Protein AF-A0A8J9RHK3-F1 (afdb_monomer_lite)

Foldseek 3Di:
DPDPQQPQDDPCQQQAVDLNQAQEDEPPDDQDFQDDSHPFKTFHAWPDDDLQFTKTFIGTPVRHGPQKIKGWGDDDPSNVVNVQFFDLQLVLLVLLLLQQQQQDPVSDRFAAWHWGHWYWYKDFDDPPVPVPDPDDDPPDDPDPGDIDIDTTTTMTGRADFAQQLCCLQDPVVLADDLVLVLVQLLRNLLSQQSVVVLQKFLLQQASRQKTWGDDPPPPPPPPPPPPPPDDDDDDDDDDDDDDDDDDDDDDDDDDDDDDDDDDDDDDDDDDDDDDPVVVVVVVVVVVVVVVVVVCVSVVVPPPPDDDDDDDDDDDDDDPPPVPPPPPSIGMHGHDSSLMDNDDPVPDDPDDDDNDQDDSSSSDDPVCSVVPRDDNNPSSVVSCVLCVQAGSVLNHLLNVLLSQQPAEHEPVCVVLVVLSQVLSCQFQVDRGDYHYDNDSNCRQPPPDDPVPPDDDDPVSVVVSVVSVVSSSVDTNRRNDRSVNSCPGPSNPDDDD

pLDDT: mean 74.2, std 23.46, range [22.81, 98.12]

Structure (mmCIF, N/CA/C/O backbone):
data_AF-A0A8J9RHK3-F1
#
_entry.id   AF-A0A8J9RHK3-F1
#
loop_
_atom_site.group_PDB
_atom_site.id
_atom_site.type_symbol
_atom_site.label_atom_id
_atom_site.label_alt_id
_atom_site.label_comp_id
_atom_site.label_asym_id
_atom_site.label_entity_id
_atom_site.label_seq_id
_atom_site.pdbx_PDB_ins_code
_atom_site.Cartn_x
_atom_site.Cartn_y
_atom_site.Cartn_z
_atom_site.occupancy
_atom_site.B_iso_or_equiv
_atom_site.auth_seq_id
_atom_site.auth_comp_id
_atom_site.auth_asym_id
_atom_site.auth_atom_id
_atom_site.pdbx_PDB_model_num
ATOM 1 N N . MET A 1 1 ? -9.266 17.043 36.053 1.00 45.09 1 MET A N 1
ATOM 2 C CA . MET A 1 1 ? -10.176 15.938 35.676 1.00 45.09 1 MET A CA 1
ATOM 3 C C . MET A 1 1 ? -9.758 14.707 36.461 1.00 45.09 1 MET A C 1
ATOM 5 O O . MET A 1 1 ? -8.597 14.337 36.361 1.00 45.09 1 MET A O 1
ATOM 9 N N . ALA A 1 2 ? -10.640 14.119 37.273 1.00 42.56 2 ALA A N 1
ATOM 10 C CA . ALA A 1 2 ? -10.339 12.867 37.970 1.00 42.56 2 ALA A CA 1
ATOM 11 C C . ALA A 1 2 ? -10.046 11.773 36.929 1.00 42.56 2 ALA A C 1
ATOM 13 O O . ALA A 1 2 ? -10.871 11.528 36.046 1.00 42.56 2 ALA A O 1
ATOM 14 N N . GLY A 1 3 ? -8.846 11.191 36.986 1.00 49.06 3 GLY A N 1
ATOM 15 C CA . GLY A 1 3 ? -8.340 10.257 35.984 1.00 49.06 3 GLY A CA 1
ATOM 16 C C . GLY A 1 3 ? -9.207 9.008 35.905 1.00 49.06 3 GLY A C 1
ATOM 17 O O . GLY A 1 3 ? -9.090 8.106 36.734 1.00 49.06 3 GLY A O 1
ATOM 18 N N . ARG A 1 4 ? -10.082 8.933 34.896 1.00 61.09 4 ARG A N 1
ATOM 19 C CA . ARG A 1 4 ? -10.664 7.653 34.490 1.00 61.09 4 ARG A CA 1
ATOM 20 C C . ARG A 1 4 ? -9.491 6.757 34.114 1.00 61.09 4 ARG A C 1
ATOM 22 O O . ARG A 1 4 ? -8.792 7.061 33.151 1.00 61.09 4 ARG A O 1
ATOM 29 N N . LYS A 1 5 ? -9.266 5.690 34.887 1.00 63.22 5 LYS A N 1
ATOM 30 C CA . LYS A 1 5 ? -8.279 4.667 34.539 1.00 63.22 5 LYS A CA 1
ATOM 31 C C . LYS A 1 5 ? -8.608 4.180 33.129 1.00 63.22 5 LYS A C 1
ATOM 33 O O . LYS A 1 5 ? -9.704 3.663 32.904 1.00 63.22 5 LYS A O 1
ATOM 38 N N . LEU A 1 6 ? -7.691 4.408 32.189 1.00 63.06 6 LEU A N 1
ATOM 39 C CA . LEU A 1 6 ? -7.743 3.768 30.880 1.00 63.06 6 LEU A CA 1
ATOM 40 C C . LEU A 1 6 ? -7.800 2.253 31.116 1.00 63.06 6 LEU A C 1
ATOM 42 O O . LEU A 1 6 ? -7.198 1.745 32.066 1.00 63.06 6 LEU A O 1
ATOM 46 N N . GLY A 1 7 ? -8.588 1.537 30.313 1.00 58.81 7 GLY A N 1
ATOM 47 C CA . GLY A 1 7 ? -8.638 0.079 30.408 1.00 58.81 7 GLY A CA 1
ATOM 48 C C . GLY A 1 7 ? -7.230 -0.501 30.252 1.00 58.81 7 GLY A C 1
ATOM 49 O O . GLY A 1 7 ? -6.433 0.030 29.481 1.00 58.81 7 GLY A O 1
ATOM 50 N N . LYS A 1 8 ? -6.922 -1.582 30.979 1.00 58.69 8 LYS A N 1
ATOM 51 C CA . LYS A 1 8 ? -5.667 -2.331 30.820 1.00 58.69 8 LYS A CA 1
ATOM 52 C C . LYS A 1 8 ? -5.646 -2.995 29.439 1.00 58.69 8 LYS A C 1
ATOM 54 O O . LYS A 1 8 ? -6.050 -4.146 29.298 1.00 58.69 8 LYS A O 1
ATOM 59 N N . ILE A 1 9 ? -5.258 -2.253 28.407 1.00 60.75 9 ILE A N 1
ATOM 60 C CA . ILE A 1 9 ? -5.096 -2.768 27.046 1.00 60.75 9 ILE A CA 1
ATOM 61 C C . ILE A 1 9 ? -3.613 -3.070 26.851 1.00 60.75 9 ILE A C 1
ATOM 63 O O . ILE A 1 9 ? -2.772 -2.181 26.958 1.00 60.75 9 ILE A O 1
ATOM 67 N N . SER A 1 10 ? -3.295 -4.334 26.578 1.00 58.16 10 SER A N 1
ATOM 68 C CA . SER A 1 10 ? -1.917 -4.778 26.349 1.00 58.16 10 SER A CA 1
ATOM 69 C C . SER A 1 10 ? -1.387 -4.323 24.984 1.00 58.16 10 SER A C 1
ATOM 71 O O . SER A 1 10 ? -2.147 -4.233 24.020 1.00 58.16 10 SER A O 1
ATOM 73 N N . THR A 1 11 ? -0.072 -4.134 24.852 1.00 58.81 11 THR A N 1
ATOM 74 C CA . THR A 1 11 ? 0.598 -3.824 23.571 1.00 58.81 11 THR A CA 1
ATOM 75 C C . THR A 1 11 ? 0.347 -4.889 22.491 1.00 58.81 11 THR A C 1
ATOM 77 O O . THR A 1 11 ? 0.275 -4.565 21.308 1.00 58.81 11 THR A O 1
ATOM 80 N N . ALA A 1 12 ? 0.140 -6.154 22.877 1.00 57.09 12 ALA A N 1
ATOM 81 C CA . ALA A 1 12 ? -0.210 -7.239 21.951 1.00 57.09 12 ALA A CA 1
ATOM 82 C C . ALA A 1 12 ? -1.554 -6.993 21.234 1.00 57.09 12 ALA A C 1
ATOM 84 O O . ALA A 1 12 ? -1.718 -7.337 20.062 1.00 57.09 12 ALA A O 1
ATOM 85 N N . SER A 1 13 ? -2.496 -6.316 21.900 1.00 65.88 13 SER A N 1
ATOM 86 C CA . SER A 1 13 ? -3.770 -5.912 21.298 1.00 65.88 13 SER A CA 1
ATOM 87 C C . SER A 1 13 ? -3.565 -4.871 20.188 1.00 65.88 13 SER A C 1
ATOM 89 O O . SER A 1 13 ? -4.239 -4.937 19.164 1.00 65.88 13 SER A O 1
ATOM 91 N N . PHE A 1 14 ? -2.578 -3.970 20.313 1.00 75.12 14 PHE A N 1
ATOM 92 C CA . PHE A 1 14 ? -2.270 -2.962 19.281 1.00 75.12 14 PHE A CA 1
ATOM 93 C C . PHE A 1 14 ? -1.751 -3.582 17.989 1.00 75.12 14 PHE A C 1
ATOM 95 O O . PHE A 1 14 ? -2.058 -3.093 16.902 1.00 75.12 14 PHE A O 1
ATOM 102 N N . ARG A 1 15 ? -1.000 -4.681 18.102 1.00 72.56 15 ARG A N 1
ATOM 103 C CA . ARG A 1 15 ? -0.473 -5.416 16.950 1.00 72.56 15 ARG A CA 1
ATOM 104 C C . ARG A 1 15 ? -1.559 -6.210 16.209 1.00 72.56 15 ARG A C 1
ATOM 106 O O . ARG A 1 15 ? -1.277 -6.753 15.145 1.00 72.56 15 ARG A O 1
ATOM 113 N N . GLY A 1 16 ? -2.784 -6.312 16.733 1.00 63.38 16 GLY A N 1
ATOM 114 C CA . GLY A 1 16 ? -3.822 -7.162 16.136 1.00 63.38 16 GLY A CA 1
ATOM 115 C C . GLY A 1 16 ? -3.471 -8.655 16.215 1.00 63.38 16 GLY A C 1
ATOM 116 O O . GLY A 1 16 ? -3.808 -9.437 15.328 1.00 63.38 16 GLY A O 1
ATOM 117 N N . GLU A 1 17 ? -2.715 -9.057 17.244 1.00 70.88 17 GLU A N 1
ATOM 118 C CA . GLU A 1 17 ? -2.388 -10.472 17.505 1.00 70.88 17 GLU A CA 1
ATOM 119 C C . GLU A 1 17 ? -3.568 -11.228 18.115 1.00 70.88 17 GLU A C 1
ATOM 121 O O . GLU A 1 17 ? -3.602 -12.454 18.083 1.00 70.88 17 GLU A O 1
ATOM 126 N N . ARG A 1 18 ? -4.551 -10.492 18.634 1.00 66.00 18 ARG A N 1
ATOM 127 C CA . ARG A 1 18 ? -5.785 -11.021 19.202 1.00 66.00 18 ARG A CA 1
ATOM 128 C C . ARG A 1 18 ? -6.995 -10.594 18.375 1.00 66.00 18 ARG A C 1
ATOM 130 O O . ARG A 1 18 ? -6.961 -9.572 17.693 1.00 66.00 18 ARG A O 1
ATOM 137 N N . ALA A 1 19 ? -8.070 -11.371 18.496 1.00 55.75 19 ALA A N 1
ATOM 138 C CA . ALA A 1 19 ? -9.359 -11.102 17.860 1.00 55.75 19 ALA A CA 1
ATOM 139 C C . ALA A 1 19 ? -10.017 -9.791 18.345 1.00 55.75 19 ALA A C 1
ATOM 141 O O . ALA A 1 19 ? -10.894 -9.257 17.674 1.00 55.75 19 ALA A O 1
ATOM 142 N N . ASP A 1 20 ? -9.590 -9.232 19.484 1.00 66.25 20 ASP A N 1
ATOM 143 C CA . ASP A 1 20 ? -10.047 -7.942 20.005 1.00 66.25 20 ASP A CA 1
ATOM 144 C C . ASP A 1 20 ? -9.171 -6.778 19.504 1.00 66.25 20 ASP A C 1
ATOM 146 O O . ASP A 1 20 ? -8.573 -6.027 20.273 1.00 66.25 20 ASP A O 1
ATOM 150 N N . ALA A 1 21 ? -9.118 -6.596 18.184 1.00 81.50 21 ALA A N 1
ATOM 151 C CA . ALA A 1 21 ? -8.326 -5.561 17.515 1.00 81.50 21 ALA A CA 1
ATOM 152 C C . ALA A 1 21 ? -8.921 -4.140 17.654 1.00 81.50 21 ALA A C 1
ATOM 154 O O . ALA A 1 21 ? -8.972 -3.382 16.688 1.00 81.50 21 ALA A O 1
ATOM 155 N N . THR A 1 22 ? -9.401 -3.745 18.837 1.00 88.62 22 THR A N 1
ATOM 156 C CA . THR A 1 22 ? -9.949 -2.398 19.073 1.00 88.62 22 THR A CA 1
ATOM 157 C C . THR A 1 22 ? -9.413 -1.769 20.353 1.00 88.62 22 THR A C 1
ATOM 159 O O . THR A 1 22 ? -9.430 -2.392 21.411 1.00 88.62 22 THR A O 1
ATOM 162 N N . VAL A 1 23 ? -9.022 -0.499 20.274 1.00 91.06 23 VAL A N 1
ATOM 163 C CA . VAL A 1 23 ? -8.627 0.361 21.393 1.00 91.06 23 VAL A CA 1
ATOM 164 C C . VAL A 1 23 ? -9.759 1.347 21.655 1.00 91.06 23 VAL A C 1
ATOM 166 O O . VAL A 1 23 ? -10.082 2.172 20.799 1.00 91.06 23 VAL A O 1
ATOM 169 N N . ARG A 1 24 ? -10.382 1.253 22.832 1.00 90.25 24 ARG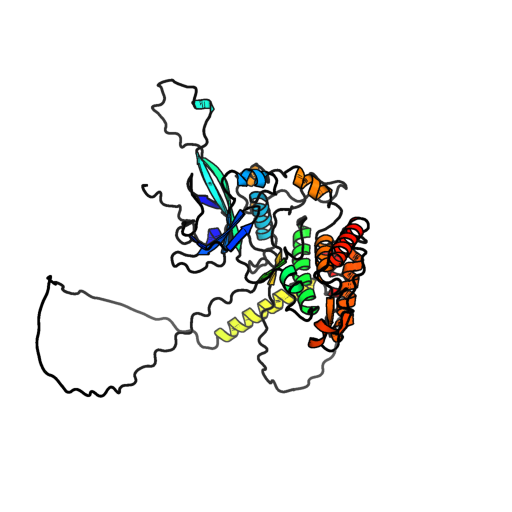 A N 1
ATOM 170 C CA . ARG A 1 24 ? -11.498 2.122 23.227 1.00 90.25 24 ARG A CA 1
ATOM 171 C C . ARG A 1 24 ? -10.982 3.357 23.953 1.00 90.25 24 ARG A C 1
ATOM 173 O O . ARG A 1 24 ? -10.308 3.249 24.974 1.00 90.25 24 ARG A O 1
ATOM 180 N N . LEU A 1 25 ? -11.328 4.521 23.426 1.00 92.12 25 LEU A N 1
ATOM 181 C CA . LEU A 1 25 ? -10.911 5.827 23.910 1.00 92.12 25 LEU A CA 1
ATOM 182 C C . LEU A 1 25 ? -12.108 6.575 24.513 1.00 92.12 25 LEU A C 1
ATOM 184 O O . LEU A 1 25 ? -13.238 6.425 24.036 1.00 92.12 25 LEU A O 1
ATOM 188 N N . PRO A 1 26 ? -11.891 7.396 25.554 1.00 91.75 26 PRO A N 1
ATOM 189 C CA . PRO A 1 26 ? -12.972 8.155 26.168 1.00 91.75 26 PRO A CA 1
ATOM 190 C C . PRO A 1 26 ? -13.540 9.214 25.211 1.00 91.75 26 PRO A C 1
ATOM 192 O O . PRO A 1 26 ? -12.831 9.758 24.363 1.00 91.75 26 PRO A O 1
ATOM 195 N N . SER A 1 27 ? -14.819 9.556 25.391 1.00 89.94 27 SER A N 1
ATOM 196 C CA . SER A 1 27 ? -15.466 10.681 24.701 1.00 89.94 27 SER A CA 1
ATOM 197 C C . SER A 1 27 ? -14.614 11.951 24.786 1.00 89.94 27 SER A C 1
ATOM 199 O O . SER A 1 27 ? -14.158 12.326 25.866 1.00 89.94 27 SER A O 1
ATOM 201 N N . GLY A 1 28 ? -14.437 12.639 23.656 1.00 90.06 28 GLY A N 1
ATOM 202 C CA . GLY A 1 28 ? -13.645 13.872 23.582 1.00 90.06 28 GLY A CA 1
ATOM 203 C C . GLY A 1 28 ? -12.126 13.670 23.606 1.00 90.06 28 GLY A C 1
ATOM 204 O O . GLY A 1 28 ? -11.397 14.654 23.709 1.00 90.06 28 GLY A O 1
ATOM 205 N N . PHE A 1 29 ? -11.631 12.430 23.503 1.00 93.38 29 PHE A N 1
ATOM 206 C CA . PHE A 1 29 ? -10.198 12.169 23.378 1.00 93.38 29 PHE A CA 1
ATOM 207 C C . PHE A 1 29 ? -9.611 12.877 22.149 1.00 93.38 29 PHE A C 1
ATOM 209 O O . PHE A 1 29 ? -10.106 12.726 21.028 1.00 93.38 29 PHE A O 1
ATOM 216 N N . VAL A 1 30 ? -8.534 13.633 22.364 1.00 94.50 30 VAL A N 1
ATOM 217 C CA . VAL A 1 30 ? -7.819 14.364 21.313 1.00 94.50 30 VAL A CA 1
ATOM 218 C C . VAL A 1 30 ? -6.523 13.629 21.000 1.00 94.50 30 VAL A C 1
ATOM 220 O O . VAL A 1 30 ? -5.647 13.524 21.856 1.00 94.50 30 VAL A O 1
ATOM 223 N N . ILE A 1 31 ? -6.398 13.147 19.763 1.00 95.69 31 ILE A N 1
ATOM 224 C CA . ILE A 1 31 ? -5.164 12.535 19.262 1.00 95.69 31 ILE A CA 1
ATOM 225 C C . ILE A 1 31 ? -4.155 13.656 18.990 1.00 95.69 31 ILE A C 1
ATOM 227 O O . ILE A 1 31 ? -4.389 14.512 18.139 1.00 95.69 31 ILE A O 1
ATOM 231 N N . LYS A 1 32 ? -3.057 13.658 19.746 1.00 96.25 32 LYS A N 1
ATOM 232 C CA . LYS A 1 32 ? -1.915 14.574 19.624 1.00 96.25 32 LYS A CA 1
ATOM 233 C C . LYS A 1 32 ? -0.659 13.893 20.167 1.00 96.25 32 LYS A C 1
ATOM 235 O O . LYS A 1 32 ? -0.788 12.915 20.899 1.00 96.25 32 LYS A O 1
ATOM 240 N N . GLU A 1 33 ? 0.522 14.412 19.847 1.00 97.50 33 GLU A N 1
ATOM 241 C CA . GLU A 1 33 ? 1.790 13.894 20.383 1.00 97.50 33 GLU A CA 1
ATOM 242 C C . GLU A 1 33 ? 1.764 13.843 21.924 1.00 97.50 33 GLU A C 1
ATOM 244 O O . GLU A 1 33 ? 1.204 14.723 22.586 1.00 97.50 33 GLU A O 1
ATOM 249 N N . GLY A 1 34 ? 2.305 12.766 22.491 1.00 97.19 34 GLY A N 1
ATOM 250 C CA . GLY A 1 34 ? 2.278 12.447 23.919 1.00 97.19 34 GLY A CA 1
ATOM 251 C C . GLY A 1 34 ? 0.943 11.903 24.443 1.00 97.19 34 GLY A C 1
ATOM 252 O O . GLY A 1 34 ? 0.860 11.535 25.614 1.00 97.19 34 GLY A O 1
ATOM 253 N N . ALA A 1 35 ? -0.120 11.833 23.630 1.00 96.44 35 ALA A N 1
ATOM 254 C CA . ALA A 1 35 ? -1.394 11.278 24.083 1.00 96.44 35 ALA A CA 1
ATOM 255 C C . ALA A 1 35 ? -1.269 9.772 24.369 1.00 96.44 35 ALA A C 1
ATOM 257 O O . ALA A 1 35 ? -0.790 9.006 23.534 1.00 96.44 35 ALA A O 1
ATOM 258 N N . GLN A 1 36 ? -1.741 9.340 25.537 1.00 95.31 36 GLN A N 1
ATOM 259 C CA . GLN A 1 36 ? -1.719 7.937 25.939 1.00 95.31 36 GLN A CA 1
ATOM 260 C C . GLN A 1 36 ? -2.882 7.173 25.292 1.00 95.31 36 GLN A C 1
ATOM 262 O O . GLN A 1 36 ? -4.048 7.490 25.535 1.00 95.31 36 GLN A O 1
ATOM 267 N N . LEU A 1 37 ? -2.570 6.166 24.475 1.00 94.00 37 LEU A N 1
ATOM 268 C CA . LEU A 1 37 ? -3.559 5.286 23.840 1.00 94.00 37 LEU A CA 1
ATOM 269 C C . LEU A 1 37 ? -3.847 4.047 24.696 1.00 94.00 37 LEU A C 1
ATOM 271 O O . LEU A 1 37 ? -4.966 3.540 24.694 1.00 94.00 37 LEU A O 1
ATOM 275 N N . ALA A 1 38 ? -2.837 3.571 25.425 1.00 90.94 38 ALA A N 1
ATOM 276 C CA . ALA A 1 38 ? -2.926 2.514 26.429 1.00 90.94 38 ALA A CA 1
ATOM 277 C C . ALA A 1 38 ? -1.795 2.652 27.453 1.00 90.94 38 ALA A C 1
ATOM 279 O O . ALA A 1 38 ? -0.942 3.522 27.310 1.00 90.94 38 ALA A O 1
ATOM 280 N N . GLU A 1 39 ? -1.783 1.781 28.465 1.00 87.50 39 GLU A N 1
ATOM 281 C CA . GLU A 1 39 ? -0.821 1.804 29.577 1.00 87.50 39 GLU A CA 1
ATOM 282 C C . GLU A 1 39 ? 0.622 2.018 29.096 1.00 87.50 39 GLU A C 1
ATOM 284 O O . GLU A 1 39 ? 1.271 2.955 29.544 1.00 87.50 39 GLU A O 1
ATOM 289 N N . THR A 1 40 ? 1.050 1.263 28.081 1.00 89.56 40 THR A N 1
ATOM 290 C CA . THR A 1 40 ? 2.420 1.275 27.543 1.00 89.56 40 THR A CA 1
ATOM 291 C C . THR A 1 40 ? 2.528 1.811 26.110 1.00 89.56 40 THR A C 1
ATOM 293 O O . THR A 1 40 ? 3.509 1.534 25.425 1.00 89.56 40 THR A O 1
ATOM 296 N N . CYS A 1 41 ? 1.517 2.525 25.598 1.00 94.44 41 CYS A N 1
ATOM 297 C CA . CYS A 1 41 ? 1.514 3.016 24.215 1.00 94.44 41 CYS A CA 1
ATOM 298 C C . CYS A 1 41 ? 1.056 4.471 24.132 1.00 94.44 41 CYS A C 1
ATOM 300 O O . CYS A 1 41 ? -0.069 4.810 24.513 1.00 94.44 41 CYS A O 1
ATOM 302 N N . PHE A 1 42 ? 1.914 5.306 23.554 1.00 96.38 42 PHE A N 1
ATOM 303 C CA . PHE A 1 42 ? 1.726 6.741 23.410 1.00 96.38 42 PHE A CA 1
ATOM 304 C C . PHE A 1 42 ? 1.861 7.159 21.945 1.00 96.38 42 PHE A C 1
ATOM 306 O O . PHE A 1 42 ? 2.578 6.540 21.155 1.00 96.38 42 PHE A O 1
ATOM 313 N N . VAL A 1 43 ? 1.155 8.229 21.581 1.00 97.69 43 VAL A N 1
ATOM 314 C CA . VAL A 1 43 ? 1.308 8.894 20.285 1.00 97.69 43 VAL A CA 1
ATOM 315 C C . VAL A 1 43 ? 2.666 9.593 20.264 1.00 97.69 43 VAL A C 1
ATOM 317 O O . VAL A 1 43 ? 2.914 10.486 21.069 1.00 97.69 43 VAL A O 1
ATOM 320 N N . GLY A 1 44 ? 3.545 9.174 19.362 1.00 97.62 44 GLY A N 1
ATOM 321 C CA . GLY A 1 44 ? 4.852 9.778 19.129 1.00 97.62 44 GLY A CA 1
ATOM 322 C C . GLY A 1 44 ? 4.782 10.957 18.160 1.00 97.62 44 GLY A C 1
ATOM 323 O O . GLY A 1 44 ? 3.767 11.647 18.071 1.00 97.62 44 GLY A O 1
ATOM 324 N N . MET A 1 45 ? 5.876 11.175 17.429 1.00 97.69 45 MET A N 1
ATOM 325 C CA . MET A 1 45 ? 6.011 12.298 16.500 1.00 97.69 45 MET A CA 1
ATOM 326 C C . MET A 1 45 ? 5.105 12.177 15.269 1.00 97.69 45 MET A C 1
ATOM 328 O O . MET A 1 45 ? 4.840 11.079 14.774 1.00 97.69 45 MET A O 1
ATOM 332 N N . LEU A 1 46 ? 4.683 13.313 14.721 1.00 97.50 46 LEU A N 1
ATOM 333 C CA . LEU A 1 46 ? 4.032 13.398 13.419 1.00 97.50 46 LEU A CA 1
ATOM 334 C C . LEU A 1 46 ? 4.987 12.957 12.294 1.00 97.50 46 LEU A C 1
ATOM 336 O O . LEU A 1 46 ? 6.044 13.551 12.098 1.00 97.50 46 LEU A O 1
ATOM 340 N N . LEU A 1 47 ? 4.588 11.946 11.519 1.00 96.38 47 LEU A N 1
ATOM 341 C CA . LEU A 1 47 ? 5.349 11.438 10.371 1.00 96.38 47 LEU A CA 1
ATOM 342 C C . LEU A 1 47 ? 4.867 12.023 9.041 1.00 96.38 47 LEU A C 1
ATOM 344 O O . LEU A 1 47 ? 5.657 12.199 8.117 1.00 96.38 47 LEU A O 1
ATOM 348 N N . GLY A 1 48 ? 3.573 12.319 8.924 1.00 95.12 48 GLY A N 1
ATOM 349 C CA . GLY A 1 48 ? 3.020 12.882 7.699 1.00 95.12 48 GLY A CA 1
ATOM 350 C C . GLY A 1 48 ? 1.529 13.168 7.776 1.00 95.12 48 GLY A C 1
ATOM 351 O O . GLY A 1 48 ? 0.810 12.659 8.635 1.00 95.12 48 GLY A O 1
ATOM 352 N N . GLU A 1 49 ? 1.055 13.987 6.844 1.00 93.81 49 GLU A N 1
ATOM 353 C CA . GLU A 1 49 ? -0.354 14.336 6.707 1.00 93.81 49 GLU A CA 1
ATOM 354 C C . GLU A 1 49 ? -0.820 14.037 5.281 1.00 93.81 49 GLU A C 1
ATOM 356 O O . GLU A 1 49 ? -0.279 14.561 4.310 1.00 93.81 49 GLU A O 1
ATOM 361 N N . GLY A 1 50 ? -1.839 13.187 5.166 1.00 88.44 50 GLY A N 1
ATOM 362 C CA . GLY A 1 50 ? -2.523 12.885 3.918 1.00 88.44 50 GLY A CA 1
ATOM 363 C C . GLY A 1 50 ? -3.929 13.480 3.877 1.00 88.44 50 GLY A C 1
ATOM 364 O O . GLY A 1 50 ? -4.424 14.084 4.831 1.00 88.44 50 GLY A O 1
ATOM 365 N N . ILE A 1 51 ? -4.617 13.263 2.756 1.00 86.44 51 ILE A N 1
ATOM 366 C CA . ILE A 1 51 ? -5.989 13.757 2.571 1.00 86.44 51 ILE A CA 1
ATOM 367 C C . ILE A 1 51 ? -6.957 13.070 3.553 1.00 86.44 51 ILE A C 1
ATOM 369 O O . ILE A 1 51 ? -7.824 13.724 4.129 1.00 86.44 51 ILE A O 1
ATOM 373 N N . GLN A 1 52 ? -6.788 11.764 3.779 1.00 87.44 52 GLN A N 1
ATOM 374 C CA . GLN A 1 52 ? -7.658 10.975 4.660 1.00 87.44 52 GLN A CA 1
ATOM 375 C C . GLN A 1 52 ? -7.358 11.163 6.153 1.00 87.44 52 GLN A C 1
ATOM 377 O O . GLN A 1 52 ? -8.242 10.976 6.988 1.00 87.44 52 GLN A O 1
ATOM 382 N N . GLY A 1 53 ? -6.122 11.509 6.512 1.00 92.50 53 GLY A N 1
ATOM 383 C CA . GLY A 1 53 ? -5.692 11.408 7.898 1.00 92.50 53 GLY A CA 1
ATOM 384 C C . GLY A 1 53 ? -4.272 11.875 8.154 1.00 92.50 53 GLY A C 1
ATOM 385 O O . GLY A 1 53 ? -3.531 12.242 7.245 1.00 92.50 53 GLY A O 1
ATOM 386 N N . VAL A 1 54 ? -3.918 11.846 9.429 1.00 95.38 54 VAL A N 1
ATOM 387 C CA . VAL A 1 54 ? -2.601 12.198 9.951 1.00 95.38 54 VAL A CA 1
ATOM 388 C C . VAL A 1 54 ? -1.919 10.919 10.427 1.00 95.38 54 VAL A C 1
ATOM 390 O O . VAL A 1 54 ? -2.583 10.063 11.010 1.00 95.38 54 VAL A O 1
ATOM 393 N N . VAL A 1 55 ? -0.624 10.766 10.163 1.00 96.88 55 VAL A N 1
ATOM 394 C CA . VAL A 1 55 ? 0.153 9.583 10.546 1.00 96.88 55 VAL A CA 1
ATOM 395 C C . VAL A 1 55 ? 1.152 9.961 11.630 1.00 96.88 55 VAL A C 1
ATOM 397 O O . VAL A 1 55 ? 2.013 10.805 11.404 1.00 96.88 55 VAL A O 1
ATOM 400 N N . TYR A 1 56 ? 1.053 9.317 12.788 1.00 98.12 56 TYR A N 1
ATOM 401 C CA . TYR A 1 56 ? 1.965 9.486 13.918 1.00 98.12 56 TYR A CA 1
ATOM 402 C C . TYR A 1 56 ? 2.801 8.229 14.123 1.00 98.12 56 TYR A C 1
ATOM 404 O O . TYR A 1 56 ? 2.315 7.124 13.891 1.00 98.12 56 TYR A O 1
ATOM 412 N N . ASP A 1 57 ? 4.026 8.378 14.608 1.00 97.75 57 ASP A N 1
ATOM 413 C CA . ASP A 1 57 ? 4.770 7.264 15.188 1.00 97.75 57 ASP A CA 1
ATOM 414 C C . ASP A 1 57 ? 4.094 6.807 16.487 1.00 97.75 57 ASP A C 1
ATOM 416 O O . ASP A 1 57 ? 3.377 7.582 17.124 1.00 97.75 57 ASP A O 1
ATOM 420 N N . LEU A 1 58 ? 4.316 5.563 16.902 1.00 97.19 58 LEU A N 1
ATOM 421 C CA . LEU A 1 58 ? 3.908 5.085 18.223 1.00 97.19 58 LEU A CA 1
ATOM 422 C C . LEU A 1 58 ? 5.133 4.719 19.049 1.00 97.19 58 LEU A C 1
ATOM 424 O O . LEU A 1 58 ? 6.035 4.022 18.578 1.00 97.19 58 LEU A O 1
ATOM 428 N N . VAL A 1 59 ? 5.132 5.174 20.297 1.00 96.94 59 VAL A N 1
ATOM 429 C CA . VAL A 1 59 ? 6.231 4.987 21.246 1.00 96.94 59 VAL A CA 1
ATOM 430 C C . VAL A 1 59 ? 5.724 4.364 22.542 1.00 96.94 59 VAL A C 1
ATOM 432 O O . VAL A 1 59 ? 4.529 4.431 22.849 1.00 96.94 59 VAL A O 1
ATOM 435 N N . ASP A 1 60 ? 6.618 3.719 23.284 1.00 95.75 60 ASP A N 1
ATOM 436 C CA . ASP A 1 60 ? 6.326 3.250 24.636 1.00 95.75 60 ASP A CA 1
ATOM 437 C C . ASP A 1 60 ? 6.420 4.380 25.676 1.00 95.75 60 ASP A C 1
ATOM 439 O O . ASP A 1 60 ? 6.644 5.546 25.346 1.00 95.75 60 ASP A O 1
ATOM 443 N N . GLU A 1 61 ? 6.229 4.038 26.950 1.00 95.56 61 GLU A N 1
ATOM 444 C CA . GLU A 1 61 ? 6.327 4.975 28.079 1.00 95.56 61 GLU A CA 1
ATOM 445 C C . GLU A 1 61 ? 7.711 5.625 28.241 1.00 95.56 61 GLU A C 1
ATOM 447 O O . GLU A 1 61 ? 7.820 6.685 28.854 1.00 95.56 61 GLU A O 1
ATOM 452 N N . THR A 1 62 ? 8.760 5.028 27.664 1.00 96.31 62 THR A N 1
ATOM 453 C CA . THR A 1 62 ? 10.131 5.562 27.662 1.00 96.31 62 THR A CA 1
ATOM 454 C C . THR A 1 62 ? 10.431 6.418 26.429 1.00 96.31 62 THR A C 1
ATOM 456 O O . THR A 1 62 ? 11.523 6.971 26.307 1.00 96.31 62 THR A O 1
ATOM 459 N N . GLY A 1 63 ? 9.476 6.535 25.500 1.00 96.44 63 GLY A N 1
ATOM 460 C CA . GLY A 1 63 ? 9.659 7.210 24.217 1.00 96.44 63 GLY A CA 1
ATOM 461 C C . GLY A 1 63 ? 10.340 6.344 23.151 1.00 96.44 63 GLY A C 1
ATOM 462 O O . GLY A 1 63 ? 10.646 6.846 22.068 1.00 96.44 63 GLY A O 1
ATOM 463 N N . LYS A 1 64 ? 10.568 5.048 23.405 1.00 95.50 64 LYS A N 1
ATOM 464 C CA . LYS A 1 64 ? 11.182 4.147 22.424 1.00 95.50 64 LYS A CA 1
ATOM 465 C C . LYS A 1 64 ? 10.160 3.766 21.340 1.00 95.50 64 LYS A C 1
ATOM 467 O O . LYS A 1 64 ? 9.025 3.417 21.674 1.00 95.50 64 LYS A O 1
ATOM 472 N N . PRO A 1 65 ? 10.536 3.777 20.045 1.00 95.25 65 PRO A N 1
ATOM 473 C CA . PRO A 1 65 ? 9.633 3.399 18.962 1.00 95.25 65 PRO A CA 1
ATOM 474 C C . PRO A 1 65 ? 9.122 1.961 19.085 1.00 95.25 65 PRO A C 1
ATOM 476 O O . PRO A 1 65 ? 9.895 1.022 19.284 1.00 95.25 65 PRO A O 1
ATOM 479 N N . LEU A 1 66 ? 7.818 1.782 18.876 1.00 93.75 66 LEU A N 1
ATOM 480 C CA . LEU A 1 66 ? 7.149 0.476 18.879 1.00 93.75 66 LEU A CA 1
ATOM 481 C C . LEU A 1 66 ? 7.142 -0.209 17.503 1.00 93.75 66 LEU A C 1
ATOM 483 O O . LEU A 1 66 ? 6.588 -1.301 17.370 1.00 93.75 66 LEU A O 1
ATOM 487 N N . ASN A 1 67 ? 7.729 0.424 16.479 1.00 94.25 67 ASN A N 1
ATOM 488 C CA . ASN A 1 67 ? 7.642 0.020 15.066 1.00 94.25 67 ASN A CA 1
ATOM 489 C C . ASN A 1 67 ? 6.195 -0.084 14.558 1.00 94.25 67 ASN A C 1
ATOM 491 O O . ASN A 1 67 ? 5.860 -0.895 13.691 1.00 94.25 67 ASN A O 1
ATOM 495 N N . LEU A 1 68 ? 5.336 0.773 15.101 1.00 95.38 68 LEU A N 1
ATOM 496 C CA . LEU A 1 68 ? 3.945 0.935 14.719 1.00 95.38 68 LEU A CA 1
ATOM 497 C C . LEU A 1 68 ? 3.694 2.411 14.431 1.00 95.38 68 LEU A C 1
ATOM 499 O O . LEU A 1 68 ? 4.341 3.278 15.012 1.00 95.38 68 LEU A O 1
ATOM 503 N N . VAL A 1 69 ? 2.730 2.684 13.565 1.00 97.25 69 VAL A N 1
ATOM 504 C CA . VAL A 1 69 ? 2.251 4.038 13.298 1.00 97.25 69 VAL A CA 1
ATOM 505 C C . VAL A 1 69 ? 0.749 4.103 13.524 1.00 97.25 69 VAL A C 1
ATOM 507 O O . VAL A 1 69 ? 0.034 3.121 13.336 1.00 97.25 69 VAL A O 1
ATOM 510 N N . LEU A 1 70 ? 0.253 5.265 13.921 1.00 97.50 70 LEU A N 1
ATOM 511 C CA . LEU A 1 70 ? -1.167 5.554 14.031 1.00 97.50 70 LEU A CA 1
ATOM 512 C C . LEU A 1 70 ? -1.604 6.404 12.841 1.00 97.50 70 LEU A C 1
ATOM 514 O O . LEU A 1 70 ? -1.208 7.562 12.745 1.00 97.50 70 LEU A O 1
ATOM 518 N N . LYS A 1 71 ? -2.480 5.868 11.984 1.00 97.19 71 LYS A N 1
ATOM 519 C CA . LYS A 1 71 ? -3.221 6.648 10.982 1.00 97.19 71 LYS A CA 1
ATOM 520 C C . LYS A 1 71 ? -4.526 7.116 11.627 1.00 97.19 71 LYS A C 1
ATOM 522 O O . LYS A 1 71 ? -5.434 6.316 11.848 1.00 97.19 71 LYS A O 1
ATOM 527 N N . ALA A 1 72 ? -4.617 8.399 11.959 1.00 96.06 72 ALA A N 1
ATOM 528 C CA . ALA A 1 72 ? -5.765 9.018 12.617 1.00 96.06 72 ALA A CA 1
ATOM 529 C C . ALA A 1 72 ? -6.626 9.823 11.633 1.00 96.06 72 ALA A C 1
ATOM 531 O O . ALA A 1 72 ? -6.110 10.551 10.784 1.00 96.06 72 ALA A O 1
ATOM 532 N N . VAL A 1 73 ? -7.947 9.726 11.776 1.00 93.50 73 VAL A N 1
ATOM 533 C CA . VAL A 1 73 ? -8.925 10.507 11.004 1.00 93.50 73 VAL A CA 1
ATOM 534 C C . VAL A 1 73 ? -8.841 11.975 11.427 1.00 93.50 73 VAL A C 1
ATOM 536 O O . VAL A 1 73 ? -8.784 12.285 12.620 1.00 93.50 73 VAL A O 1
ATOM 539 N N . ARG A 1 74 ? -8.870 12.904 10.463 1.00 88.62 74 ARG A N 1
ATOM 540 C CA . ARG A 1 74 ? -8.891 14.343 10.774 1.00 88.62 74 ARG A CA 1
ATOM 541 C C . ARG A 1 74 ? -10.190 14.726 11.484 1.00 88.62 74 ARG A C 1
ATOM 543 O O . ARG A 1 74 ? -11.268 14.266 11.124 1.00 88.62 74 ARG A O 1
ATOM 550 N N . SER A 1 75 ? -10.101 15.625 12.457 1.00 83.81 75 SER A N 1
ATOM 551 C CA . SER A 1 75 ? -11.268 16.260 13.071 1.00 83.81 75 SER A CA 1
ATOM 552 C C . SER A 1 75 ? -11.620 17.588 12.378 1.00 83.81 75 SER A C 1
ATOM 554 O O . SER A 1 75 ? -10.792 18.207 11.706 1.00 83.81 75 SER A O 1
ATOM 556 N N . GLY A 1 76 ? -12.869 18.037 12.539 1.00 81.12 76 GLY A N 1
ATOM 557 C CA . GLY A 1 76 ? -13.327 19.366 12.114 1.00 81.12 76 GLY A CA 1
ATOM 558 C C . GLY A 1 76 ? -13.804 19.463 10.660 1.00 81.12 76 GLY A C 1
ATOM 559 O O . GLY A 1 76 ? -14.127 18.464 10.028 1.00 81.12 76 GLY A O 1
ATOM 560 N N . ALA A 1 77 ? -13.860 20.687 10.120 1.00 72.31 77 ALA A N 1
ATOM 561 C CA . ALA A 1 77 ? -14.429 20.977 8.794 1.00 72.31 77 ALA A CA 1
ATOM 562 C C . ALA A 1 77 ? -13.758 20.196 7.646 1.00 72.31 77 ALA A C 1
ATOM 564 O O . ALA A 1 77 ? -14.412 19.830 6.672 1.00 72.31 77 ALA A O 1
ATOM 565 N N . LYS A 1 78 ? -12.468 19.864 7.785 1.00 71.25 78 LYS A N 1
ATOM 566 C CA . LYS A 1 78 ? -11.739 19.033 6.813 1.00 71.25 78 LYS A CA 1
ATOM 567 C C . LYS A 1 78 ? -12.248 17.582 6.763 1.00 71.25 78 LYS A C 1
ATOM 569 O O . LYS A 1 78 ? -12.097 16.937 5.731 1.00 71.25 78 LYS A O 1
ATOM 574 N N . ALA A 1 79 ? -12.902 17.090 7.820 1.00 69.06 79 ALA A N 1
ATOM 575 C CA . ALA A 1 79 ? -13.509 15.757 7.856 1.00 69.06 79 ALA A CA 1
ATOM 576 C C . ALA A 1 79 ? -14.732 15.635 6.930 1.00 69.06 79 ALA A C 1
ATOM 578 O O . ALA A 1 79 ? -15.066 14.550 6.456 1.00 69.06 79 ALA A O 1
ATOM 579 N N . TRP A 1 80 ? -15.395 16.749 6.610 1.00 69.56 80 TRP A N 1
ATOM 580 C CA . TRP A 1 80 ? -16.513 16.720 5.670 1.00 69.56 80 TRP A CA 1
ATOM 581 C C . TRP A 1 80 ? -16.059 16.308 4.261 1.00 69.56 80 TRP A C 1
ATOM 583 O O . TRP A 1 80 ? -16.728 15.506 3.615 1.00 69.56 80 TRP A O 1
ATOM 593 N N . MET A 1 81 ? -14.870 16.747 3.826 1.00 69.12 81 MET A N 1
ATOM 594 C CA . MET A 1 81 ? -14.288 16.301 2.553 1.00 69.12 81 MET A CA 1
ATOM 595 C C . MET A 1 81 ? -13.889 14.819 2.582 1.00 69.12 81 MET A C 1
ATOM 597 O O . MET A 1 81 ? -13.980 14.147 1.557 1.00 69.12 81 MET A O 1
ATOM 601 N N . SER A 1 82 ? -13.515 14.268 3.746 1.00 64.81 82 SER A N 1
ATOM 602 C CA . SER A 1 82 ? -13.195 12.838 3.851 1.00 64.81 82 SER A CA 1
ATOM 603 C C . SER A 1 82 ? -14.403 11.917 3.679 1.00 64.81 82 SER A C 1
ATOM 605 O O . SER A 1 82 ? -14.212 10.773 3.291 1.00 64.81 82 SER A O 1
ATOM 607 N N . ASN A 1 83 ? -15.640 12.402 3.848 1.00 67.69 83 ASN A N 1
ATOM 608 C CA . ASN A 1 83 ? -16.836 11.600 3.546 1.00 67.69 83 ASN A CA 1
ATOM 609 C C . ASN A 1 83 ? -16.998 11.300 2.043 1.00 67.69 83 ASN A C 1
ATOM 611 O O . ASN A 1 83 ? -17.774 10.421 1.673 1.00 67.69 83 ASN A O 1
ATOM 615 N N . MET A 1 84 ? -16.288 12.027 1.171 1.00 66.06 84 MET A N 1
ATOM 616 C CA . MET A 1 84 ? -16.222 11.722 -0.263 1.00 66.06 84 MET A CA 1
ATOM 617 C C . MET A 1 84 ? -15.152 10.677 -0.603 1.00 66.06 84 MET A C 1
ATOM 619 O O . MET A 1 84 ? -15.141 10.159 -1.719 1.00 66.06 84 MET A O 1
ATOM 623 N N . LEU A 1 85 ? -14.252 10.382 0.336 1.00 71.12 85 LEU A N 1
ATOM 624 C CA . LEU A 1 85 ? -13.146 9.448 0.163 1.00 71.12 85 LEU A CA 1
ATOM 625 C C . LEU A 1 85 ? -13.506 8.077 0.738 1.00 71.12 85 LEU A C 1
ATOM 627 O O . LEU A 1 85 ? -14.445 7.965 1.532 1.00 71.12 85 LEU A O 1
ATOM 631 N N . PRO A 1 86 ? -12.762 7.024 0.363 1.00 73.88 86 PRO A N 1
ATOM 632 C CA . PRO A 1 86 ? -12.969 5.723 0.965 1.00 73.88 86 PRO A CA 1
ATOM 633 C C . PRO A 1 86 ? -12.793 5.794 2.480 1.00 73.88 86 PRO A C 1
ATOM 635 O O . PRO A 1 86 ? -11.862 6.433 2.983 1.00 73.88 86 PRO A O 1
ATOM 638 N N . SER A 1 87 ? -13.706 5.149 3.204 1.00 86.38 87 SER A N 1
ATOM 639 C CA . SER A 1 87 ? -13.691 5.156 4.665 1.00 86.38 87 SER A CA 1
ATOM 640 C C . SER A 1 87 ? -12.459 4.417 5.193 1.00 86.38 87 SER A C 1
ATOM 642 O O . SER A 1 87 ? -12.246 3.252 4.861 1.00 86.38 87 SER A O 1
ATOM 644 N N . MET A 1 88 ? -11.682 5.052 6.078 1.00 92.31 88 MET A N 1
ATOM 645 C CA . MET A 1 88 ? -10.559 4.394 6.769 1.00 92.31 88 MET A CA 1
ATOM 646 C C . MET A 1 88 ? -10.999 3.162 7.573 1.00 92.31 88 MET A C 1
ATOM 648 O O . MET A 1 88 ? -10.213 2.250 7.794 1.00 92.31 88 MET A O 1
ATOM 652 N N . GLU A 1 89 ? -12.260 3.113 7.995 1.00 91.50 89 GLU A N 1
ATOM 653 C CA . GLU A 1 89 ? -12.837 1.954 8.674 1.00 91.50 89 GLU A CA 1
ATOM 654 C C . GLU A 1 89 ? -12.950 0.740 7.737 1.00 91.50 89 GLU A C 1
ATOM 656 O O . GLU A 1 89 ? -12.695 -0.392 8.143 1.00 91.50 89 GLU A O 1
ATOM 661 N N . ARG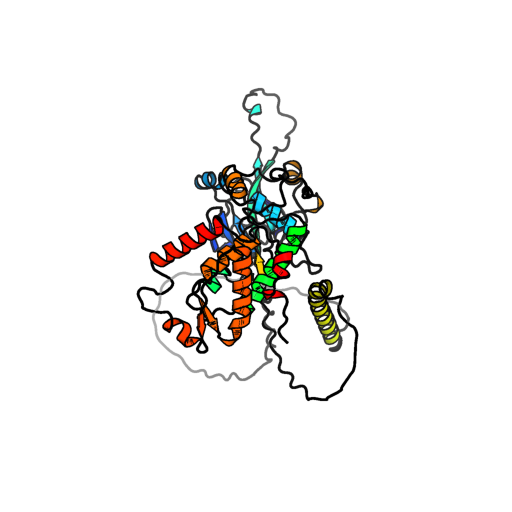 A 1 90 ? -13.268 0.974 6.457 1.00 91.25 90 ARG A N 1
ATOM 662 C CA . ARG A 1 90 ? -13.254 -0.067 5.422 1.00 91.25 90 ARG A CA 1
ATOM 663 C C . ARG A 1 90 ? -11.827 -0.539 5.151 1.00 91.25 90 ARG A C 1
ATOM 665 O O . ARG A 1 90 ? -11.601 -1.742 5.085 1.00 91.25 90 ARG A O 1
ATOM 672 N N . GLU A 1 91 ? -10.886 0.395 5.009 1.00 93.88 91 GLU A N 1
ATOM 673 C CA . GLU A 1 91 ? -9.457 0.090 4.835 1.00 93.88 91 GLU A CA 1
ATOM 674 C C . GLU A 1 91 ? -8.946 -0.792 5.986 1.00 93.88 91 GLU A C 1
ATOM 676 O O . GLU A 1 91 ? -8.295 -1.810 5.749 1.00 93.88 91 GLU A O 1
ATOM 681 N N . TRP A 1 92 ? -9.322 -0.452 7.223 1.00 93.94 92 TRP A N 1
ATOM 682 C CA . TRP A 1 92 ? -9.009 -1.243 8.408 1.00 93.94 92 TRP A CA 1
ATOM 683 C C . TRP A 1 92 ? -9.582 -2.662 8.326 1.00 93.94 92 TRP A C 1
ATOM 685 O O . TRP A 1 92 ? -8.844 -3.632 8.484 1.00 93.94 92 TRP A O 1
ATOM 695 N N . ALA A 1 93 ? -10.876 -2.799 8.030 1.00 91.44 93 ALA A N 1
ATOM 696 C CA . ALA A 1 93 ? -11.545 -4.097 7.964 1.00 91.44 93 ALA A CA 1
ATOM 697 C C . ALA A 1 93 ? -10.950 -5.022 6.888 1.00 91.44 93 ALA A C 1
ATOM 699 O O . ALA A 1 93 ? -10.773 -6.221 7.111 1.00 91.44 93 ALA A O 1
ATOM 700 N N . ILE A 1 94 ? -10.602 -4.461 5.727 1.00 91.62 94 ILE A N 1
ATOM 701 C CA . ILE A 1 94 ? -9.923 -5.188 4.649 1.00 91.62 94 ILE A CA 1
ATOM 702 C C . ILE A 1 94 ? -8.542 -5.642 5.107 1.00 91.62 94 ILE A C 1
ATOM 704 O O . ILE A 1 94 ? -8.187 -6.804 4.919 1.00 91.62 94 ILE A O 1
ATOM 708 N N . GLY A 1 95 ? -7.785 -4.743 5.738 1.00 93.19 95 GLY A N 1
ATOM 709 C CA . GLY A 1 95 ? -6.477 -5.053 6.292 1.00 93.19 95 GLY A CA 1
ATOM 710 C C . GLY A 1 95 ? -6.523 -6.166 7.336 1.00 93.19 95 GLY A C 1
ATOM 711 O O . GLY A 1 95 ? -5.677 -7.052 7.294 1.00 93.19 95 GLY A O 1
ATOM 712 N N . GLN A 1 96 ? -7.532 -6.174 8.212 1.00 90.38 96 GLN A N 1
ATOM 713 C CA . GLN A 1 96 ? -7.752 -7.245 9.191 1.00 90.38 96 GLN A CA 1
ATOM 714 C C . GLN A 1 96 ? -8.050 -8.587 8.520 1.00 90.38 96 GLN A C 1
ATOM 716 O O . GLN A 1 96 ? -7.456 -9.599 8.881 1.00 90.38 96 GLN A O 1
ATOM 721 N N . ARG A 1 97 ? -8.921 -8.604 7.507 1.00 88.69 97 ARG A N 1
ATOM 722 C CA . ARG A 1 97 ? -9.238 -9.839 6.780 1.00 88.69 97 ARG A CA 1
ATOM 723 C C . ARG A 1 97 ? -8.035 -10.370 6.013 1.00 88.69 97 ARG A C 1
ATOM 725 O O . ARG A 1 97 ? -7.739 -11.555 6.124 1.00 88.69 97 ARG A O 1
ATOM 732 N N . LEU A 1 98 ? -7.306 -9.509 5.298 1.00 90.62 98 LEU A N 1
ATOM 733 C CA . LEU A 1 98 ? -6.025 -9.892 4.702 1.00 90.62 98 LEU A CA 1
ATOM 734 C C . LEU A 1 98 ? -5.132 -10.497 5.780 1.00 90.62 98 LEU A C 1
ATOM 736 O O . LEU A 1 98 ? -4.731 -11.643 5.618 1.00 90.62 98 LEU A O 1
ATOM 740 N N . ALA A 1 99 ? -4.941 -9.768 6.891 1.00 87.94 99 ALA A N 1
ATOM 741 C CA . ALA A 1 99 ? -4.126 -10.162 8.035 1.00 87.94 99 ALA A CA 1
ATOM 742 C C . ALA A 1 99 ? -4.484 -11.534 8.608 1.00 87.94 99 ALA A C 1
ATOM 744 O O . ALA A 1 99 ? -3.620 -12.134 9.227 1.00 87.94 99 ALA A O 1
ATOM 745 N N . MET A 1 100 ? -5.717 -12.017 8.472 1.00 84.44 100 MET A N 1
ATOM 746 C CA . MET A 1 100 ? -6.127 -13.331 8.968 1.00 84.44 100 MET A CA 1
ATOM 747 C C . MET A 1 100 ? -5.899 -14.440 7.941 1.00 84.44 100 MET A C 1
ATOM 749 O O . MET A 1 100 ? -5.418 -15.509 8.305 1.00 84.44 100 MET A O 1
ATOM 753 N N . HIS A 1 101 ? -6.202 -14.183 6.667 1.00 85.00 101 HIS A N 1
ATOM 754 C CA . HIS A 1 101 ? -6.207 -15.217 5.625 1.00 85.00 101 HIS A CA 1
ATOM 755 C C . HIS A 1 101 ? -4.875 -15.390 4.895 1.00 85.00 101 HIS A C 1
ATOM 757 O O . HIS A 1 101 ? -4.619 -16.458 4.351 1.00 85.00 101 HIS A O 1
ATOM 763 N N . CYS A 1 102 ? -4.016 -14.371 4.875 1.00 84.50 102 CYS A N 1
ATOM 764 C CA . CYS A 1 102 ? -2.704 -14.448 4.224 1.00 84.50 102 CYS A CA 1
ATOM 765 C C . CYS A 1 102 ? -1.547 -14.549 5.240 1.00 84.50 102 CYS A C 1
ATOM 767 O O . CYS A 1 102 ? -0.392 -14.284 4.896 1.00 84.50 102 CYS A O 1
ATOM 769 N N . ARG A 1 103 ? -1.838 -14.945 6.491 1.00 81.00 103 ARG A N 1
ATOM 770 C CA . ARG A 1 103 ? -0.815 -15.316 7.481 1.00 81.00 103 ARG A CA 1
ATOM 771 C C . ARG A 1 103 ? -0.112 -16.595 7.048 1.00 81.00 103 ARG A C 1
ATOM 773 O O . ARG A 1 103 ? -0.753 -17.601 6.769 1.00 81.00 103 ARG A O 1
ATOM 780 N N . THR A 1 104 ? 1.214 -16.569 7.062 1.00 79.88 104 THR A N 1
ATOM 781 C CA . THR A 1 104 ? 2.023 -17.791 7.022 1.00 79.88 104 THR A CA 1
ATOM 782 C C . THR A 1 104 ? 2.029 -18.465 8.394 1.00 79.88 104 THR A C 1
ATOM 784 O O . THR A 1 104 ? 1.729 -17.829 9.405 1.00 79.88 104 THR A O 1
ATOM 787 N N . ASP A 1 105 ? 2.477 -19.722 8.465 1.00 76.19 105 ASP A N 1
ATOM 788 C CA . ASP A 1 105 ? 2.665 -20.452 9.735 1.00 76.19 105 ASP A CA 1
ATOM 789 C C . ASP A 1 105 ? 3.594 -19.720 10.719 1.00 76.19 105 ASP A C 1
ATOM 791 O O . ASP A 1 105 ? 3.515 -19.893 11.933 1.00 76.19 105 ASP A O 1
ATOM 795 N N . THR A 1 106 ? 4.478 -18.863 10.201 1.00 70.44 106 THR A N 1
ATOM 796 C CA . THR A 1 106 ? 5.363 -17.999 10.996 1.00 70.44 106 THR A CA 1
ATOM 797 C C . THR A 1 106 ? 4.668 -16.748 11.547 1.00 70.44 106 THR A C 1
ATOM 799 O O . THR A 1 106 ? 5.316 -15.921 12.183 1.00 70.44 106 THR A O 1
ATOM 802 N N . GLY A 1 107 ? 3.372 -16.564 11.280 1.00 68.94 107 GLY A N 1
ATOM 803 C CA . GLY A 1 107 ? 2.606 -15.367 11.631 1.00 68.94 107 GLY A CA 1
ATOM 804 C C . GLY A 1 107 ? 2.991 -14.123 10.824 1.00 68.94 107 GLY A C 1
ATOM 805 O O . GLY A 1 107 ? 2.486 -13.031 11.096 1.00 68.94 107 GLY A O 1
ATOM 806 N N . LEU A 1 108 ? 3.883 -14.263 9.839 1.00 73.75 108 LEU A N 1
ATOM 807 C CA . LEU A 1 108 ? 4.265 -13.179 8.948 1.00 73.75 108 LEU A CA 1
ATOM 808 C C . LEU A 1 108 ? 3.207 -12.994 7.865 1.00 73.75 108 LEU A C 1
ATOM 810 O O . LEU A 1 108 ? 2.515 -13.919 7.452 1.00 73.75 108 LEU A O 1
ATOM 814 N N . HIS A 1 109 ? 3.102 -11.754 7.409 1.00 73.12 109 HIS A N 1
ATOM 815 C CA . HIS A 1 109 ? 2.157 -11.359 6.380 1.00 73.12 109 HIS A CA 1
ATOM 816 C C . HIS A 1 109 ? 2.923 -10.985 5.109 1.00 73.12 109 HIS A C 1
ATOM 818 O O . HIS A 1 109 ? 3.212 -9.800 4.902 1.00 73.12 109 HIS A O 1
ATOM 824 N N . PRO A 1 110 ? 3.411 -11.952 4.312 1.00 83.56 110 PRO A N 1
ATOM 825 C CA . PRO A 1 110 ? 4.237 -11.635 3.154 1.00 83.56 110 PRO A CA 1
ATOM 826 C C . PRO A 1 110 ? 3.452 -10.739 2.186 1.00 83.56 110 PRO A C 1
ATOM 828 O O . PRO A 1 110 ? 2.266 -10.943 1.948 1.00 83.56 110 PRO A O 1
ATOM 831 N N . GLY A 1 111 ? 4.099 -9.686 1.685 1.00 92.69 111 GLY A N 1
ATOM 832 C CA . GLY A 1 111 ? 3.535 -8.846 0.629 1.00 92.69 111 GLY A CA 1
ATOM 833 C C . GLY A 1 111 ? 2.469 -7.815 1.000 1.00 92.69 111 GLY A C 1
ATOM 834 O O . GLY A 1 111 ? 2.186 -6.972 0.162 1.00 92.69 111 GLY A O 1
ATOM 835 N N . PHE A 1 112 ? 1.920 -7.792 2.218 1.00 95.44 112 PHE A N 1
ATOM 836 C CA . PHE A 1 112 ? 0.943 -6.771 2.643 1.00 95.44 112 PHE A CA 1
ATOM 837 C C . PHE A 1 112 ? 1.368 -6.094 3.944 1.00 95.44 112 PHE A C 1
ATOM 839 O O . PHE A 1 112 ? 1.853 -6.755 4.868 1.00 95.44 112 PHE A O 1
ATOM 846 N N . MET A 1 113 ? 1.181 -4.777 4.033 1.00 95.56 113 MET A N 1
ATOM 847 C CA . MET A 1 113 ? 1.354 -4.040 5.283 1.00 95.56 113 MET A CA 1
ATOM 848 C C . MET A 1 113 ? 0.342 -4.513 6.321 1.00 95.56 113 MET A C 1
ATOM 850 O O . MET A 1 113 ? -0.866 -4.554 6.071 1.00 95.56 113 MET A O 1
ATOM 854 N N . ARG A 1 114 ? 0.843 -4.844 7.508 1.00 93.25 114 ARG A N 1
ATOM 855 C CA . ARG A 1 114 ? -0.000 -5.296 8.607 1.00 93.25 114 ARG A CA 1
ATOM 856 C C . ARG A 1 114 ? -0.840 -4.142 9.154 1.00 93.25 114 ARG A C 1
ATOM 858 O O . ARG A 1 114 ? -0.321 -3.063 9.445 1.00 93.25 114 ARG A O 1
ATOM 865 N N . VAL A 1 115 ? -2.123 -4.426 9.344 1.00 93.50 115 VAL A N 1
ATOM 866 C CA . VAL A 1 115 ? -3.071 -3.577 10.067 1.00 93.50 115 VAL A CA 1
ATOM 867 C C . VAL A 1 115 ? -3.248 -4.143 11.472 1.00 93.50 115 VAL A C 1
ATOM 869 O O . VAL A 1 115 ? -3.252 -5.358 11.666 1.00 93.50 115 VAL A O 1
ATOM 872 N N . GLY A 1 116 ? -3.260 -3.253 12.457 1.00 93.00 116 GLY A N 1
ATOM 873 C CA . GLY A 1 116 ? -3.420 -3.563 13.869 1.00 93.00 116 GLY A CA 1
ATOM 874 C C . GLY A 1 116 ? -4.770 -3.087 14.396 1.00 93.00 116 GLY A C 1
ATOM 875 O O . GLY A 1 116 ? -5.795 -3.151 13.718 1.00 93.00 116 GLY A O 1
ATOM 876 N N . ALA A 1 117 ? -4.784 -2.594 15.631 1.00 93.56 117 ALA A N 1
ATOM 877 C CA . ALA A 1 117 ? -6.029 -2.199 16.276 1.00 93.56 117 ALA A CA 1
ATOM 878 C C . ALA A 1 117 ? -6.698 -0.963 15.645 1.00 93.56 117 ALA A C 1
ATOM 880 O O . ALA A 1 117 ? -6.032 0.013 15.295 1.00 93.56 117 ALA A O 1
ATOM 881 N N . ALA A 1 118 ? -8.031 -0.962 15.589 1.00 93.94 118 ALA A N 1
ATOM 882 C CA . ALA A 1 118 ? -8.834 0.236 15.358 1.00 93.94 118 ALA A CA 1
ATOM 883 C C . ALA A 1 118 ? -8.953 1.070 16.636 1.00 93.94 118 ALA A C 1
ATOM 885 O O . ALA A 1 118 ? -9.153 0.533 17.723 1.00 93.94 118 ALA A O 1
ATOM 886 N N . LEU A 1 119 ? -8.910 2.392 16.511 1.00 94.38 119 LEU A N 1
ATOM 887 C CA . LEU A 1 119 ? -9.185 3.322 17.601 1.00 94.38 119 LEU A CA 1
ATOM 888 C C . LEU A 1 119 ? -10.658 3.721 17.549 1.00 94.38 119 LEU A C 1
ATOM 890 O O . LEU A 1 119 ? -11.110 4.313 16.567 1.00 94.38 119 LEU A O 1
ATOM 894 N N . ILE A 1 120 ? -11.392 3.431 18.619 1.00 92.69 120 ILE A N 1
ATOM 895 C CA . ILE A 1 120 ? -12.824 3.697 18.746 1.00 92.69 120 ILE A CA 1
ATOM 896 C C . ILE A 1 120 ? -13.042 4.670 19.904 1.00 92.69 120 ILE A C 1
ATOM 898 O O . ILE A 1 120 ? -12.752 4.335 21.047 1.00 92.69 120 ILE A O 1
ATOM 902 N N . VAL A 1 121 ? -13.575 5.861 19.638 1.00 91.56 121 VAL A N 1
ATOM 903 C CA . VAL A 1 121 ? -14.015 6.786 20.696 1.00 91.56 121 VAL A CA 1
ATOM 904 C C . VAL A 1 121 ? -15.448 6.461 21.081 1.00 91.56 121 VAL A C 1
ATOM 906 O O . VAL A 1 121 ? -16.323 6.414 20.221 1.00 91.56 121 VAL A O 1
ATOM 909 N N . GLU A 1 122 ? -15.692 6.237 22.367 1.00 88.94 122 GLU A N 1
ATOM 910 C CA . GLU A 1 122 ? -17.032 5.968 22.881 1.00 88.94 122 GLU A CA 1
ATOM 911 C C . GLU A 1 122 ? -17.738 7.270 23.263 1.00 88.94 122 GLU A C 1
ATOM 913 O O . GLU A 1 122 ? -17.310 7.969 24.184 1.00 88.94 122 GLU A O 1
ATOM 918 N N . GLU A 1 123 ? -18.855 7.568 22.604 1.00 88.94 123 GLU A N 1
ATOM 919 C CA . GLU A 1 123 ? -19.706 8.721 22.896 1.00 88.94 123 GLU A CA 1
ATOM 920 C C . GLU A 1 123 ? -21.058 8.260 23.468 1.00 88.94 123 GLU A C 1
ATOM 922 O O . GLU A 1 123 ? -21.601 7.236 23.043 1.00 88.94 123 GLU A O 1
ATOM 927 N N . PRO A 1 124 ? -21.628 8.971 24.456 1.00 90.06 124 PRO A N 1
ATOM 928 C CA . PRO A 1 124 ? -22.964 8.658 24.945 1.00 90.06 124 PRO A CA 1
ATOM 929 C C . PRO A 1 124 ? -24.001 8.965 23.857 1.00 90.06 124 PRO A C 1
ATOM 931 O O . PRO A 1 124 ? -24.064 10.083 23.342 1.00 90.06 124 PRO A O 1
ATOM 934 N N . VAL A 1 125 ? -24.849 7.986 23.536 1.00 91.62 125 VAL A N 1
ATOM 935 C CA . VAL A 1 125 ? -25.944 8.152 22.576 1.00 91.62 125 VAL A CA 1
ATOM 936 C C . VAL A 1 125 ? -26.923 9.179 23.132 1.00 91.62 125 VAL A C 1
ATOM 938 O O . VAL A 1 125 ? -27.550 8.961 24.173 1.00 91.62 125 VAL A O 1
ATOM 941 N N . ARG A 1 126 ? -27.065 10.311 22.438 1.00 87.38 126 ARG A N 1
ATOM 942 C CA . ARG A 1 126 ? -28.073 11.318 22.772 1.00 87.38 126 ARG A CA 1
ATOM 943 C C . ARG A 1 126 ? -29.443 10.776 22.388 1.00 87.38 126 ARG A C 1
ATOM 945 O O . ARG A 1 126 ? -29.803 10.739 21.216 1.00 87.38 126 ARG A O 1
ATOM 952 N N . ASP A 1 127 ? -30.208 10.347 23.383 1.00 84.31 127 ASP A N 1
ATOM 953 C CA . ASP A 1 127 ? -31.574 9.885 23.166 1.00 84.31 127 ASP A CA 1
ATOM 954 C C . ASP A 1 127 ? -32.493 11.097 22.942 1.00 84.31 127 ASP A C 1
ATOM 956 O O . ASP A 1 127 ? -33.058 11.668 23.878 1.00 84.31 127 ASP A O 1
ATOM 960 N N . HIS A 1 128 ? -32.600 11.541 21.684 1.00 81.12 128 HIS A N 1
ATOM 961 C CA . HIS A 1 128 ? -33.387 12.720 21.300 1.00 81.12 128 HIS A CA 1
ATOM 962 C C . HIS A 1 128 ? -34.864 12.616 21.709 1.00 81.12 128 HIS A C 1
ATOM 964 O O . HIS A 1 128 ? -35.522 13.637 21.891 1.00 81.12 128 HIS A O 1
ATOM 970 N N . ARG A 1 129 ? -35.383 11.399 21.928 1.00 79.00 129 ARG A N 1
ATOM 971 C CA . ARG A 1 129 ? -36.766 11.178 22.372 1.00 79.00 129 ARG A CA 1
ATOM 972 C C . ARG A 1 129 ? -37.032 11.629 23.810 1.00 79.00 129 ARG A C 1
ATOM 974 O O . ARG A 1 129 ? -38.177 11.916 24.137 1.00 79.00 129 ARG A O 1
ATOM 981 N N . ARG A 1 130 ? -36.010 11.727 24.668 1.00 67.44 130 ARG A N 1
ATOM 982 C CA . ARG A 1 130 ? -36.190 12.097 26.085 1.00 67.44 130 ARG A CA 1
ATOM 983 C C . ARG A 1 130 ? -36.154 13.599 26.362 1.00 67.44 130 ARG A C 1
ATOM 985 O O . ARG A 1 130 ? -36.493 13.997 27.468 1.00 67.44 130 ARG A O 1
ATOM 992 N N . GLN A 1 131 ? -35.818 14.445 25.384 1.00 65.31 131 GLN A N 1
ATOM 993 C CA . GLN A 1 131 ? -35.811 15.901 25.597 1.00 65.31 131 GLN A CA 1
ATOM 994 C C . GLN A 1 131 ? -37.219 16.515 25.747 1.00 65.31 131 GLN A C 1
ATOM 996 O O . GLN A 1 131 ? -37.323 17.662 26.168 1.00 65.31 131 GLN A O 1
ATOM 1001 N N . GLY A 1 132 ? -38.292 15.765 25.459 1.00 71.38 132 GLY A N 1
ATOM 1002 C CA . GLY A 1 132 ? -39.679 16.235 25.597 1.00 71.38 132 GLY A CA 1
ATOM 1003 C C . GLY A 1 132 ? -40.425 15.782 26.860 1.00 71.38 132 GLY A C 1
ATOM 1004 O O . GLY A 1 132 ? -41.492 16.316 27.144 1.00 71.38 132 GLY A O 1
ATOM 1005 N N . ALA A 1 133 ? -39.902 14.825 27.633 1.00 63.44 133 ALA A N 1
ATOM 1006 C CA . ALA A 1 133 ? -40.597 14.290 28.806 1.00 63.44 133 ALA A CA 1
ATOM 1007 C C . ALA A 1 133 ? -40.188 15.052 30.079 1.00 63.44 133 ALA A C 1
ATOM 1009 O O . ALA A 1 133 ? -39.353 14.597 30.859 1.00 63.44 133 ALA A O 1
ATOM 1010 N N . ARG A 1 134 ? -40.766 16.246 30.272 1.00 60.25 134 ARG A N 1
ATOM 1011 C CA . ARG A 1 134 ? -40.840 16.909 31.585 1.00 60.25 134 ARG A CA 1
ATOM 1012 C C . ARG A 1 134 ? -41.853 16.131 32.426 1.00 60.25 134 ARG A C 1
ATOM 1014 O O . ARG A 1 134 ? -43.048 16.284 32.212 1.00 60.25 134 ARG A O 1
ATOM 1021 N N . GLY A 1 135 ? -41.393 15.272 33.326 1.00 56.31 135 GLY A N 1
ATOM 1022 C CA . GLY A 1 135 ? -42.295 14.495 34.174 1.00 56.31 135 GLY A CA 1
ATOM 1023 C C . GLY A 1 135 ? -41.543 13.721 35.245 1.00 56.31 135 GLY A C 1
ATOM 1024 O O . GLY A 1 135 ? -41.053 12.629 34.989 1.00 56.31 135 GLY A O 1
ATOM 1025 N N . GLU A 1 136 ? -41.429 14.385 36.386 1.00 59.97 136 GLU A N 1
ATOM 1026 C CA . GLU A 1 136 ? -41.044 14.076 37.775 1.00 59.97 136 GLU A CA 1
ATOM 1027 C C . GLU A 1 136 ? -40.877 12.629 38.315 1.00 59.97 136 GLU A C 1
ATOM 1029 O O . GLU A 1 136 ? -40.483 12.501 39.468 1.00 59.97 136 GLU A O 1
ATOM 1034 N N . ASP A 1 137 ? -41.000 11.542 37.546 1.00 58.97 137 ASP A N 1
ATOM 1035 C CA . ASP A 1 137 ? -41.089 10.175 38.117 1.00 58.97 137 ASP A CA 1
ATOM 1036 C C . ASP A 1 137 ? -39.868 9.249 37.892 1.00 58.97 137 ASP A C 1
ATOM 1038 O O . ASP A 1 137 ? -39.985 8.024 37.878 1.00 58.97 137 ASP A O 1
ATOM 1042 N N . LEU A 1 138 ? -38.655 9.784 37.713 1.00 57.03 138 LEU A N 1
ATOM 1043 C CA . LEU A 1 138 ? -37.459 8.982 37.375 1.00 57.03 138 LEU A CA 1
ATOM 1044 C C . LEU A 1 138 ? -36.422 8.891 38.506 1.00 57.03 138 LEU A C 1
ATOM 1046 O O . LEU A 1 138 ? -35.231 9.116 38.298 1.00 57.03 138 LEU A O 1
ATOM 1050 N N . GLU A 1 139 ? -36.860 8.502 39.703 1.00 65.50 139 GLU A N 1
ATOM 1051 C CA . GLU A 1 139 ? -35.964 8.225 40.840 1.00 65.50 139 GLU A CA 1
ATOM 1052 C C . GLU A 1 139 ? -35.431 6.778 40.896 1.00 65.50 139 GLU A C 1
ATOM 1054 O O . GLU A 1 139 ? -34.494 6.512 41.643 1.00 65.50 139 GLU A O 1
ATOM 1059 N N . GLN A 1 140 ? -35.917 5.814 40.101 1.00 55.91 140 GLN A N 1
ATOM 1060 C CA . GLN A 1 140 ? -35.496 4.412 40.289 1.00 55.91 140 GLN A CA 1
ATOM 1061 C C . GLN A 1 140 ? -35.021 3.720 39.009 1.00 55.91 140 GLN A C 1
ATOM 1063 O O . GLN A 1 140 ? -35.782 3.161 38.227 1.00 55.91 140 GLN A O 1
ATOM 1068 N N . GLY A 1 141 ? -33.693 3.738 38.842 1.00 66.44 141 GLY A N 1
ATOM 1069 C CA . GLY A 1 141 ? -32.946 2.915 37.892 1.00 66.44 141 GLY A CA 1
ATOM 1070 C C . GLY A 1 141 ? -32.016 3.740 37.008 1.00 66.44 141 GLY A C 1
ATOM 1071 O O . GLY A 1 141 ? -32.376 4.090 35.886 1.00 66.44 141 GLY A O 1
ATOM 1072 N N . LYS A 1 142 ? -30.788 4.022 37.475 1.00 72.62 142 LYS A N 1
ATOM 1073 C CA . LYS A 1 142 ? -29.713 4.614 36.653 1.00 72.62 142 LYS A CA 1
ATOM 1074 C C . LYS A 1 142 ? -29.283 3.621 35.566 1.00 72.62 142 LYS A C 1
ATOM 1076 O O . LYS A 1 142 ? -28.231 2.991 35.664 1.00 72.62 142 LYS A O 1
ATOM 1081 N N . ALA A 1 143 ? -30.111 3.447 34.539 1.00 81.25 143 ALA A N 1
ATOM 1082 C CA . ALA A 1 143 ? -29.748 2.703 33.348 1.00 81.25 143 ALA A CA 1
ATOM 1083 C C . ALA A 1 143 ? -28.458 3.317 32.793 1.00 81.25 143 ALA A C 1
ATOM 1085 O O . ALA A 1 143 ? -28.389 4.528 32.561 1.00 81.25 143 ALA A O 1
ATOM 1086 N N . LYS A 1 144 ? -27.413 2.495 32.635 1.00 83.81 144 LYS A N 1
ATOM 1087 C CA . LYS A 1 144 ? -26.151 2.954 32.047 1.00 83.81 144 LYS A CA 1
ATOM 1088 C C . LYS A 1 144 ? -26.466 3.574 30.678 1.00 83.81 144 LYS A C 1
ATOM 1090 O O . LYS A 1 144 ? -27.191 2.942 29.903 1.00 83.81 144 LYS A O 1
ATOM 1095 N N . PRO A 1 145 ? -25.966 4.786 30.375 1.00 85.50 145 PRO A N 1
ATOM 1096 C CA . PRO A 1 145 ? -26.198 5.397 29.076 1.00 85.50 145 PRO A CA 1
ATOM 1097 C C . PRO A 1 145 ? -25.695 4.451 27.985 1.00 85.50 145 PRO A C 1
ATOM 1099 O O . PRO A 1 145 ? -24.620 3.860 28.115 1.00 85.50 145 PRO A O 1
ATOM 1102 N N . LYS A 1 146 ? -26.482 4.288 26.918 1.00 88.50 146 LYS A N 1
ATOM 1103 C CA . LYS A 1 146 ? -26.021 3.562 25.734 1.00 88.50 146 LYS A CA 1
ATOM 1104 C C . LYS A 1 146 ? -24.825 4.324 25.163 1.00 88.50 146 LYS A C 1
ATOM 1106 O O . LYS A 1 146 ? -24.915 5.531 24.955 1.00 88.50 146 LYS A O 1
ATOM 1111 N N . MET A 1 147 ? -23.718 3.626 24.944 1.00 86.88 147 MET A N 1
ATOM 1112 C CA . MET A 1 147 ? -22.513 4.186 24.334 1.00 86.88 147 MET A CA 1
ATOM 1113 C C . MET A 1 147 ? -22.465 3.769 22.864 1.00 86.88 147 MET A C 1
ATOM 1115 O O . MET A 1 147 ? -22.771 2.620 22.544 1.00 86.88 147 MET A O 1
ATOM 1119 N N . GLN A 1 148 ? -22.074 4.684 21.984 1.00 88.12 148 GLN A N 1
ATOM 1120 C CA . GLN A 1 148 ? -21.812 4.429 20.573 1.00 88.12 148 GLN A CA 1
ATOM 1121 C C . GLN A 1 148 ? -20.328 4.650 20.293 1.00 88.12 148 GLN A C 1
ATOM 1123 O O . GLN A 1 148 ? -19.748 5.654 20.698 1.00 88.12 148 GLN A O 1
ATOM 1128 N N . GLY A 1 149 ? -19.703 3.678 19.632 1.00 88.06 149 GLY A N 1
ATOM 1129 C CA . GLY A 1 149 ? -18.315 3.780 19.206 1.00 88.06 149 GLY A CA 1
ATOM 1130 C C . GLY A 1 149 ? -18.202 4.509 17.870 1.00 88.06 149 GLY A C 1
ATOM 1131 O O . GLY A 1 149 ? -18.935 4.196 16.935 1.00 88.06 149 GLY A O 1
ATOM 1132 N N . HIS A 1 150 ? -17.259 5.439 17.769 1.00 89.62 150 HIS A N 1
ATOM 1133 C CA . HIS A 1 150 ? -16.900 6.130 16.536 1.00 89.62 150 HIS A CA 1
ATOM 1134 C C . HIS A 1 150 ? -15.453 5.823 16.159 1.00 89.62 150 HIS A C 1
ATOM 1136 O O . HIS A 1 150 ? -14.541 6.024 16.963 1.00 89.62 150 HIS A O 1
ATOM 1142 N N . PHE A 1 151 ? -15.230 5.373 14.925 1.00 92.19 151 PHE A N 1
ATOM 1143 C CA . PHE A 1 151 ? -13.892 5.120 14.401 1.00 92.19 151 PHE A CA 1
ATOM 1144 C C . PHE A 1 151 ? -13.083 6.426 14.317 1.00 92.19 151 PHE A C 1
ATOM 1146 O O . PHE A 1 151 ? -13.532 7.416 13.737 1.00 92.19 151 PHE A O 1
ATOM 1153 N N . LYS A 1 152 ? -11.884 6.441 14.906 1.00 94.06 152 LYS A N 1
ATOM 1154 C CA . LYS A 1 152 ? -10.963 7.593 14.908 1.00 94.06 152 LYS A CA 1
ATOM 1155 C C . LYS A 1 152 ? -9.627 7.323 14.241 1.00 94.06 152 LYS A C 1
ATOM 1157 O O . LYS A 1 152 ? -8.878 8.267 14.007 1.00 94.06 152 LYS A O 1
ATOM 1162 N N . GLY A 1 153 ? -9.315 6.077 13.926 1.00 95.50 153 GLY A N 1
ATOM 1163 C CA . GLY A 1 153 ? -8.052 5.732 13.299 1.00 95.50 153 GLY A CA 1
ATOM 1164 C C . GLY A 1 153 ? -7.738 4.257 13.422 1.00 95.50 153 GLY A C 1
ATOM 1165 O O . GLY A 1 153 ? -8.526 3.481 13.956 1.00 95.50 153 GLY A O 1
ATOM 1166 N N . MET A 1 154 ? -6.559 3.890 12.949 1.00 96.50 154 MET A N 1
ATOM 1167 C CA . MET A 1 154 ? -6.038 2.536 13.039 1.00 96.50 154 MET A CA 1
ATOM 1168 C C . MET A 1 154 ? -4.532 2.540 13.229 1.00 96.50 154 MET A C 1
ATOM 1170 O O . MET A 1 154 ? -3.825 3.441 12.774 1.00 96.50 154 MET A O 1
ATOM 1174 N N . VAL A 1 155 ? -4.057 1.495 13.887 1.00 96.31 155 VAL A N 1
ATOM 1175 C CA . VAL A 1 155 ? -2.643 1.184 14.027 1.00 96.31 155 VAL A CA 1
ATOM 1176 C C . VAL A 1 155 ? -2.192 0.416 12.790 1.00 96.31 155 VAL A C 1
ATOM 1178 O O . VAL A 1 155 ? -2.877 -0.501 12.341 1.00 96.31 155 VAL A O 1
ATOM 1181 N N . LEU A 1 156 ? -1.036 0.773 12.248 1.00 96.25 156 LEU A N 1
ATOM 1182 C CA . LEU A 1 156 ? -0.403 0.118 11.110 1.00 96.25 156 LEU A CA 1
ATOM 1183 C C . LEU A 1 156 ? 1.029 -0.269 11.483 1.00 96.25 156 LEU A C 1
ATOM 1185 O O . LEU A 1 156 ? 1.646 0.332 12.365 1.00 96.25 156 LEU A O 1
ATOM 1189 N N . GLN A 1 157 ? 1.580 -1.258 10.790 1.00 94.81 157 GLN A N 1
ATOM 1190 C CA . GLN A 1 157 ? 3.010 -1.540 10.849 1.00 94.81 157 GLN A CA 1
ATOM 1191 C C . GLN A 1 157 ? 3.812 -0.357 10.301 1.00 94.81 157 GLN A C 1
ATOM 1193 O O . GLN A 1 157 ? 3.512 0.157 9.224 1.00 94.81 157 GLN A O 1
ATOM 1198 N N . LYS A 1 158 ? 4.872 0.040 11.013 1.00 95.69 158 LYS A N 1
ATOM 1199 C CA . LYS A 1 158 ? 5.837 1.006 10.488 1.00 95.69 158 LYS A CA 1
ATOM 1200 C C . LYS A 1 158 ? 6.710 0.323 9.439 1.00 95.69 158 LYS A C 1
ATOM 1202 O O . LYS A 1 158 ? 7.415 -0.638 9.748 1.00 95.69 158 LYS A O 1
ATOM 1207 N N . LEU A 1 159 ? 6.659 0.819 8.208 1.00 95.00 159 LEU A N 1
ATOM 1208 C CA . LEU A 1 159 ? 7.561 0.398 7.138 1.00 95.00 159 LEU A CA 1
ATOM 1209 C C . LEU A 1 159 ? 8.806 1.295 7.127 1.00 95.00 159 LEU A C 1
ATOM 1211 O O . LEU A 1 159 ? 8.751 2.453 7.534 1.00 95.00 159 LEU A O 1
ATOM 1215 N N . SER A 1 160 ? 9.936 0.732 6.710 1.00 92.06 160 SER A N 1
ATOM 1216 C CA . SER A 1 160 ? 11.288 1.270 6.943 1.00 92.06 160 SER A CA 1
ATOM 1217 C C . SER A 1 160 ? 12.079 1.518 5.653 1.00 92.06 160 SER A C 1
ATOM 1219 O O . SER A 1 160 ? 13.294 1.669 5.712 1.00 92.06 160 SER A O 1
ATOM 1221 N N . GLY A 1 161 ? 11.412 1.557 4.498 1.00 92.38 161 GLY A N 1
ATOM 1222 C CA . GLY A 1 161 ? 12.034 1.779 3.191 1.00 92.38 161 GLY A CA 1
ATOM 1223 C C . GLY A 1 161 ? 11.387 2.918 2.407 1.00 92.38 161 GLY A C 1
ATOM 1224 O O . GLY A 1 161 ? 10.769 3.819 2.974 1.00 92.38 161 GLY A O 1
ATOM 1225 N N . GLN A 1 162 ? 11.541 2.881 1.088 1.00 93.50 162 GLN A N 1
ATOM 1226 C CA . GLN A 1 162 ? 10.936 3.837 0.160 1.00 93.50 162 GLN A CA 1
ATOM 1227 C C . GLN A 1 162 ? 9.863 3.157 -0.691 1.00 93.50 162 GLN A C 1
ATOM 1229 O O . GLN A 1 162 ? 9.792 1.926 -0.766 1.00 93.50 162 GLN A O 1
ATOM 1234 N N . THR A 1 163 ? 9.006 3.951 -1.335 1.00 95.56 163 THR A N 1
ATOM 1235 C CA . THR A 1 163 ? 8.103 3.383 -2.338 1.00 95.56 163 THR A CA 1
ATOM 1236 C C . THR A 1 163 ? 8.898 2.976 -3.573 1.00 95.56 163 THR A C 1
ATOM 1238 O O . THR A 1 163 ? 9.900 3.603 -3.923 1.00 95.56 163 THR A O 1
ATOM 1241 N N . LEU A 1 164 ? 8.436 1.948 -4.281 1.00 94.44 164 LEU A N 1
ATOM 1242 C CA . LEU A 1 164 ? 9.076 1.511 -5.519 1.00 94.44 164 LEU A CA 1
ATOM 1243 C C . LEU A 1 164 ? 9.072 2.637 -6.571 1.00 94.44 164 LEU A C 1
ATOM 1245 O O . LEU A 1 164 ? 10.003 2.750 -7.366 1.00 94.44 164 LEU A O 1
ATOM 1249 N N . ALA A 1 165 ? 8.063 3.516 -6.545 1.00 94.50 165 ALA A N 1
ATOM 1250 C CA . ALA A 1 165 ? 8.032 4.721 -7.370 1.00 94.50 165 ALA A CA 1
ATOM 1251 C C . ALA A 1 165 ? 9.167 5.702 -7.046 1.00 94.50 165 ALA A C 1
ATOM 1253 O O . ALA A 1 165 ? 9.777 6.230 -7.976 1.00 94.50 165 ALA A O 1
ATOM 1254 N N . ASP A 1 166 ? 9.458 5.935 -5.765 1.00 92.88 166 ASP A N 1
ATOM 1255 C CA . ASP A 1 166 ? 10.531 6.842 -5.343 1.00 92.88 166 ASP A CA 1
ATOM 1256 C C . ASP A 1 166 ? 11.903 6.274 -5.704 1.00 92.88 166 ASP A C 1
ATOM 1258 O O . ASP A 1 166 ? 12.735 6.989 -6.262 1.00 92.88 166 ASP A O 1
ATOM 1262 N N . ILE A 1 167 ? 12.108 4.973 -5.475 1.00 92.00 167 ILE A N 1
ATOM 1263 C CA . ILE A 1 167 ? 13.364 4.280 -5.789 1.00 92.00 167 ILE A CA 1
ATOM 1264 C C . ILE A 1 167 ? 13.655 4.385 -7.290 1.00 92.00 167 ILE A C 1
ATOM 1266 O O . ILE A 1 167 ? 14.694 4.917 -7.688 1.00 92.00 167 ILE A O 1
ATOM 1270 N N . LEU A 1 168 ? 12.701 3.962 -8.127 1.00 90.25 168 LEU A N 1
ATOM 1271 C CA . LEU A 1 168 ? 12.840 3.965 -9.587 1.00 90.25 168 LEU A CA 1
ATOM 1272 C C . LEU A 1 168 ? 12.819 5.376 -10.197 1.00 90.25 168 LEU A C 1
ATOM 1274 O O . LEU A 1 168 ? 13.361 5.589 -11.283 1.00 90.25 168 LEU A O 1
ATOM 1278 N N . GLY A 1 169 ? 12.160 6.332 -9.536 1.00 87.62 169 GLY A N 1
ATOM 1279 C CA . GLY A 1 169 ? 12.075 7.728 -9.963 1.00 87.62 169 GLY A CA 1
ATOM 1280 C C . GLY A 1 169 ? 13.269 8.579 -9.529 1.00 87.62 169 GLY A C 1
ATOM 1281 O O . GLY A 1 169 ? 13.478 9.669 -10.071 1.00 87.62 169 GLY A O 1
ATOM 1282 N N . SER A 1 170 ? 14.062 8.109 -8.564 1.00 83.62 170 SER A N 1
ATOM 1283 C CA . SER A 1 170 ? 15.204 8.854 -8.052 1.00 83.62 170 SER A CA 1
ATOM 1284 C C . SER A 1 170 ? 16.278 9.011 -9.134 1.00 83.62 170 SER A C 1
ATOM 1286 O O . SER A 1 170 ? 16.833 8.042 -9.652 1.00 83.62 170 SER A O 1
ATOM 1288 N N . LYS A 1 171 ? 16.634 10.265 -9.449 1.00 69.00 171 LYS A N 1
ATOM 1289 C CA . LYS A 1 171 ? 17.733 10.591 -10.385 1.00 69.00 171 LYS A CA 1
ATOM 1290 C C . LYS A 1 171 ? 19.080 10.003 -9.941 1.00 69.00 171 LYS A C 1
ATOM 1292 O O . LYS A 1 171 ? 19.974 9.863 -10.764 1.00 69.00 171 LYS A O 1
ATOM 1297 N N . ARG A 1 172 ? 19.212 9.690 -8.646 1.00 64.69 172 ARG A N 1
ATOM 1298 C CA . ARG A 1 172 ? 20.422 9.153 -8.013 1.00 64.69 172 ARG A CA 1
ATOM 1299 C C . ARG A 1 172 ? 20.620 7.655 -8.217 1.00 64.69 172 ARG A C 1
ATOM 1301 O O . ARG A 1 172 ? 21.729 7.199 -7.988 1.00 64.69 172 ARG A O 1
ATOM 1308 N N . SER A 1 173 ? 19.593 6.907 -8.631 1.00 60.47 173 SER A N 1
ATOM 1309 C CA . SER A 1 173 ? 19.754 5.464 -8.841 1.00 60.47 173 SER A CA 1
ATOM 1310 C C . SER A 1 173 ? 20.704 5.145 -9.996 1.00 60.47 173 SER A C 1
ATOM 1312 O O . SER A 1 173 ? 21.316 4.090 -9.950 1.00 60.47 173 SER A O 1
ATOM 1314 N N . GLY A 1 174 ? 20.892 6.064 -10.963 1.00 57.56 174 GLY A N 1
ATOM 1315 C CA . GLY A 1 174 ? 21.899 6.027 -12.042 1.00 57.56 174 GLY A CA 1
ATOM 1316 C C . GLY A 1 174 ? 21.712 4.912 -13.075 1.00 57.56 174 GLY A C 1
ATOM 1317 O O . GLY A 1 174 ? 21.807 5.135 -14.279 1.00 57.56 174 GLY A O 1
ATOM 1318 N N . VAL A 1 175 ? 21.349 3.730 -12.601 1.00 58.59 175 VAL A N 1
ATOM 1319 C CA . VAL A 1 175 ? 21.193 2.484 -13.317 1.00 58.59 175 VAL A CA 1
ATOM 1320 C C . VAL A 1 175 ? 20.013 1.761 -12.680 1.00 58.59 175 VAL A C 1
ATOM 1322 O O . VAL A 1 175 ? 19.990 1.509 -11.477 1.00 58.59 175 VAL A O 1
ATOM 1325 N N . GLN A 1 176 ? 18.997 1.458 -13.483 1.00 84.31 176 GLN A N 1
ATOM 1326 C CA . GLN A 1 176 ? 17.886 0.639 -13.016 1.00 84.31 176 GLN A CA 1
ATOM 1327 C C . GLN A 1 176 ? 18.365 -0.814 -12.901 1.00 84.31 176 GLN A C 1
ATOM 1329 O O . GLN A 1 176 ? 18.926 -1.356 -13.851 1.00 84.31 176 GLN A O 1
ATOM 1334 N N . ASP A 1 177 ? 18.157 -1.432 -11.741 1.00 92.12 177 ASP A N 1
ATOM 1335 C CA . ASP A 1 177 ? 18.479 -2.839 -11.497 1.00 92.12 177 ASP A CA 1
ATOM 1336 C C . ASP A 1 177 ? 17.242 -3.699 -11.796 1.00 92.12 177 ASP A C 1
ATOM 1338 O O . ASP A 1 177 ? 16.208 -3.619 -11.119 1.00 92.12 177 ASP A O 1
ATOM 1342 N N . VAL A 1 178 ? 17.325 -4.499 -12.862 1.00 94.75 178 VAL A N 1
ATOM 1343 C CA . VAL A 1 178 ? 16.194 -5.317 -13.316 1.00 94.75 178 VAL A CA 1
ATOM 1344 C C . VAL A 1 178 ? 15.959 -6.509 -12.397 1.00 94.75 178 VAL A C 1
ATOM 1346 O O . VAL A 1 178 ? 14.823 -6.971 -12.285 1.00 94.75 178 VAL A O 1
ATOM 1349 N N . HIS A 1 179 ? 17.000 -6.990 -11.720 1.00 94.06 179 HIS A N 1
ATOM 1350 C CA . HIS A 1 179 ? 16.931 -8.121 -10.801 1.00 94.06 179 HIS A CA 1
ATOM 1351 C C . HIS A 1 179 ? 16.247 -7.703 -9.510 1.00 94.06 179 HIS A C 1
ATOM 1353 O O . HIS A 1 179 ? 15.315 -8.376 -9.069 1.00 94.06 179 HIS A O 1
ATOM 1359 N N . TYR A 1 180 ? 16.605 -6.530 -8.986 1.00 92.94 180 TYR A N 1
ATOM 1360 C CA . TYR A 1 180 ? 15.912 -5.909 -7.859 1.00 92.94 180 TYR A CA 1
ATOM 1361 C C . TYR A 1 180 ? 14.425 -5.682 -8.166 1.00 92.94 180 TYR A C 1
ATOM 1363 O O . TYR A 1 180 ? 13.550 -6.097 -7.402 1.00 92.94 180 TYR A O 1
ATOM 1371 N N . LEU A 1 181 ? 14.113 -5.102 -9.332 1.00 94.81 181 LEU A N 1
ATOM 1372 C CA . LEU A 1 181 ? 12.727 -4.900 -9.759 1.00 94.81 181 LEU A CA 1
ATOM 1373 C C . LEU A 1 181 ? 11.982 -6.229 -9.952 1.00 94.81 181 LEU A C 1
ATOM 1375 O O . LEU A 1 181 ? 10.816 -6.345 -9.575 1.00 94.81 181 LEU A O 1
ATOM 1379 N N . ARG A 1 182 ? 12.638 -7.248 -10.516 1.00 95.56 182 ARG A N 1
ATOM 1380 C CA . ARG A 1 182 ? 12.064 -8.590 -10.668 1.00 95.56 182 ARG A CA 1
ATOM 1381 C C . ARG A 1 182 ? 11.733 -9.202 -9.313 1.00 95.56 182 ARG A C 1
ATOM 1383 O O . ARG A 1 182 ? 10.622 -9.701 -9.160 1.00 95.56 182 ARG A O 1
ATOM 1390 N N . ALA A 1 183 ? 12.650 -9.143 -8.348 1.00 93.75 183 ALA A N 1
ATOM 1391 C CA . ALA A 1 183 ? 12.432 -9.642 -6.992 1.00 93.75 183 ALA A CA 1
ATOM 1392 C C . ALA A 1 183 ? 11.253 -8.922 -6.317 1.00 93.75 183 ALA A C 1
ATOM 1394 O O . ALA A 1 183 ? 10.365 -9.575 -5.763 1.00 93.75 183 ALA A O 1
ATOM 1395 N N . ALA A 1 184 ? 11.178 -7.594 -6.457 1.00 94.88 184 ALA A N 1
ATOM 1396 C CA . ALA A 1 184 ? 10.069 -6.792 -5.949 1.00 94.88 184 ALA A CA 1
ATOM 1397 C C . ALA A 1 184 ? 8.718 -7.211 -6.542 1.00 94.88 184 ALA A C 1
ATOM 1399 O O . ALA A 1 184 ? 7.770 -7.515 -5.813 1.00 94.88 184 ALA A O 1
ATOM 1400 N N . LEU A 1 185 ? 8.634 -7.275 -7.874 1.00 96.62 185 LEU A N 1
ATOM 1401 C CA . LEU A 1 185 ? 7.410 -7.661 -8.573 1.00 96.62 185 LEU A CA 1
ATOM 1402 C C . LEU A 1 185 ? 7.015 -9.109 -8.276 1.00 96.62 185 LEU A C 1
ATOM 1404 O O . LEU A 1 185 ? 5.827 -9.384 -8.137 1.00 96.62 185 LEU A O 1
ATOM 1408 N N . LEU A 1 186 ? 7.982 -10.019 -8.142 1.00 95.62 186 LEU A N 1
ATOM 1409 C CA . LEU A 1 186 ? 7.735 -11.414 -7.790 1.00 95.62 186 LEU A CA 1
ATOM 1410 C C . LEU A 1 186 ? 7.077 -11.525 -6.408 1.00 95.62 186 LEU A C 1
ATOM 1412 O O . LEU A 1 186 ? 6.048 -12.189 -6.284 1.00 95.62 186 LEU A O 1
ATOM 1416 N N . GLN A 1 187 ? 7.610 -10.840 -5.388 1.00 94.56 187 GLN A N 1
ATOM 1417 C CA . GLN A 1 187 ? 7.026 -10.839 -4.040 1.00 94.56 187 GLN A CA 1
ATOM 1418 C C . GLN A 1 187 ? 5.608 -10.242 -4.031 1.00 94.56 187 GLN A C 1
ATOM 1420 O O . GLN A 1 187 ? 4.685 -10.839 -3.474 1.00 94.56 187 GLN A O 1
ATOM 1425 N N . VAL A 1 188 ? 5.417 -9.093 -4.690 1.00 96.44 188 VAL A N 1
ATOM 1426 C CA . VAL A 1 188 ? 4.120 -8.399 -4.761 1.00 96.44 188 VAL A CA 1
ATOM 1427 C C . VAL A 1 188 ? 3.076 -9.233 -5.501 1.00 96.44 188 VAL A C 1
ATOM 1429 O O . VAL A 1 188 ? 1.966 -9.403 -5.000 1.00 96.44 188 VAL A O 1
ATOM 1432 N N . LEU A 1 189 ? 3.413 -9.780 -6.672 1.00 97.12 189 LEU A N 1
ATOM 1433 C CA . LEU A 1 189 ? 2.489 -10.599 -7.458 1.00 97.12 189 LEU A CA 1
ATOM 1434 C C . LEU A 1 189 ? 2.162 -11.918 -6.763 1.00 97.12 189 LEU A C 1
ATOM 1436 O O . LEU A 1 189 ? 1.022 -12.361 -6.841 1.00 97.12 189 LEU A O 1
ATOM 1440 N N . THR A 1 190 ? 3.115 -12.526 -6.055 1.00 95.12 190 THR A N 1
ATOM 1441 C CA . THR A 1 190 ? 2.852 -13.748 -5.280 1.00 95.12 190 THR A CA 1
ATOM 1442 C C . THR A 1 190 ? 1.834 -13.477 -4.176 1.00 95.12 190 THR A C 1
ATOM 1444 O O . THR A 1 190 ? 0.834 -14.182 -4.070 1.00 95.12 190 THR A O 1
ATOM 1447 N N . ALA A 1 191 ? 2.023 -12.406 -3.403 1.00 94.81 191 ALA A N 1
ATOM 1448 C CA . ALA A 1 191 ? 1.071 -12.029 -2.363 1.00 94.81 191 ALA A CA 1
ATOM 1449 C C . ALA A 1 191 ? -0.299 -11.638 -2.938 1.00 94.81 191 ALA A C 1
ATOM 1451 O O . ALA A 1 191 ? -1.337 -12.041 -2.413 1.00 94.81 191 ALA A O 1
ATOM 1452 N N . LEU A 1 192 ? -0.311 -10.905 -4.054 1.00 95.81 192 LEU A N 1
ATOM 1453 C CA . LEU A 1 192 ? -1.542 -10.547 -4.749 1.00 95.81 192 LEU A CA 1
ATOM 1454 C C . LEU A 1 192 ? -2.280 -11.783 -5.283 1.00 95.81 192 LEU A C 1
ATOM 1456 O O . LEU A 1 192 ? -3.502 -11.828 -5.187 1.00 95.81 192 LEU A O 1
ATOM 1460 N N . ALA A 1 193 ? -1.569 -12.787 -5.801 1.00 94.44 193 ALA A N 1
ATOM 1461 C CA . ALA A 1 193 ? -2.157 -14.037 -6.277 1.00 94.44 193 ALA A CA 1
ATOM 1462 C C . ALA A 1 193 ? -2.853 -14.804 -5.146 1.00 94.44 193 ALA A C 1
ATOM 1464 O O . ALA A 1 193 ? -3.976 -15.267 -5.331 1.00 94.44 193 ALA A O 1
ATOM 1465 N N . GLU A 1 194 ? -2.236 -14.889 -3.964 1.00 91.56 194 GLU A N 1
ATOM 1466 C CA . GLU A 1 194 ? -2.867 -15.503 -2.789 1.00 91.56 194 GLU A CA 1
ATOM 1467 C C . GLU A 1 194 ? -4.114 -14.731 -2.342 1.00 91.56 194 GLU A C 1
ATOM 1469 O O . GLU A 1 194 ? -5.172 -15.325 -2.141 1.00 91.56 194 GLU A O 1
ATOM 1474 N N . ALA A 1 195 ? -4.041 -13.400 -2.270 1.00 92.88 195 ALA A N 1
ATOM 1475 C CA . ALA A 1 195 ? -5.193 -12.585 -1.892 1.00 92.88 195 ALA A CA 1
ATOM 1476 C C . ALA A 1 195 ? -6.333 -12.663 -2.927 1.00 92.88 195 ALA A C 1
ATOM 1478 O O . ALA A 1 195 ? -7.508 -12.699 -2.557 1.00 92.88 195 ALA A O 1
ATOM 1479 N N . GLN A 1 196 ? -6.017 -12.737 -4.225 1.00 93.00 196 GLN A N 1
ATOM 1480 C CA . GLN A 1 196 ? -7.011 -12.855 -5.298 1.00 93.00 196 GLN A CA 1
ATOM 1481 C C . GLN A 1 196 ? -7.844 -14.141 -5.199 1.00 93.00 196 GLN A C 1
ATOM 1483 O O . GLN A 1 196 ? -9.013 -14.120 -5.583 1.00 93.00 196 GLN A O 1
ATOM 1488 N N . LYS A 1 197 ? -7.315 -15.224 -4.606 1.00 90.00 197 LYS A N 1
ATOM 1489 C CA . LYS A 1 197 ? -8.097 -16.443 -4.304 1.00 90.00 197 LYS A CA 1
ATOM 1490 C C . LYS A 1 197 ? -9.252 -16.177 -3.335 1.00 90.00 197 LYS A C 1
ATOM 1492 O O . LYS A 1 197 ? -10.256 -16.878 -3.370 1.00 90.00 197 LYS A O 1
ATOM 1497 N N . LEU A 1 198 ? -9.130 -15.143 -2.502 1.00 87.88 198 LEU A N 1
ATOM 1498 C CA . LEU A 1 198 ? -10.161 -14.692 -1.564 1.00 87.88 198 LEU A CA 1
ATOM 1499 C C . LEU A 1 198 ? -11.131 -13.681 -2.198 1.00 87.88 198 LEU A C 1
ATOM 1501 O O . LEU A 1 198 ? -11.987 -13.133 -1.504 1.00 87.88 198 LEU A O 1
ATOM 1505 N N . GLY A 1 199 ? -10.971 -13.376 -3.489 1.00 90.25 199 GLY A N 1
ATOM 1506 C CA . GLY A 1 199 ? -11.704 -12.314 -4.176 1.00 90.25 199 GLY A CA 1
ATOM 1507 C C . GLY A 1 199 ? -11.159 -10.908 -3.912 1.00 90.25 199 GLY A C 1
ATOM 1508 O O . GLY A 1 199 ? -11.833 -9.934 -4.249 1.00 90.25 199 GLY A O 1
ATOM 1509 N N . PHE A 1 200 ? -9.966 -10.778 -3.316 1.00 93.38 200 PHE A N 1
ATOM 1510 C CA . PHE A 1 200 ? -9.345 -9.476 -3.075 1.00 93.38 200 PHE A CA 1
ATOM 1511 C C . PHE A 1 200 ? -9.051 -8.742 -4.385 1.00 93.38 200 PHE A C 1
ATOM 1513 O O . PHE A 1 200 ? -8.471 -9.305 -5.319 1.00 93.38 200 PHE A O 1
ATOM 1520 N N . ARG A 1 201 ? -9.386 -7.454 -4.418 1.00 94.31 201 ARG A N 1
ATOM 1521 C CA . ARG A 1 201 ? -8.952 -6.504 -5.441 1.00 94.31 201 ARG A CA 1
ATOM 1522 C C . ARG A 1 201 ? -8.533 -5.213 -4.765 1.00 94.31 201 ARG A C 1
ATOM 1524 O O . ARG A 1 201 ? -9.253 -4.680 -3.928 1.00 94.31 201 ARG A O 1
ATOM 1531 N N . HIS A 1 202 ? -7.389 -4.673 -5.150 1.00 95.88 202 HIS A N 1
ATOM 1532 C CA . HIS A 1 202 ? -6.876 -3.434 -4.577 1.00 95.88 202 HIS A CA 1
ATOM 1533 C C . HIS A 1 202 ? -7.529 -2.188 -5.188 1.00 95.88 202 HIS A C 1
ATOM 1535 O O . HIS A 1 202 ? -7.661 -1.167 -4.517 1.00 95.88 202 HIS A O 1
ATOM 1541 N N . TRP A 1 203 ? -7.881 -2.238 -6.479 1.00 94.69 203 TRP A N 1
ATOM 1542 C CA . TRP A 1 203 ? -8.445 -1.141 -7.288 1.00 94.69 203 TRP A CA 1
ATOM 1543 C C . TRP A 1 203 ? -7.581 0.112 -7.428 1.00 94.69 203 TRP A C 1
ATOM 1545 O O . TRP A 1 203 ? -7.964 1.060 -8.116 1.00 94.69 203 TRP A O 1
ATOM 1555 N N . ASP A 1 204 ? -6.411 0.131 -6.812 1.00 95.94 204 ASP A N 1
ATOM 1556 C CA . ASP A 1 204 ? -5.497 1.259 -6.880 1.00 95.94 204 ASP A CA 1
ATOM 1557 C C . ASP A 1 204 ? -4.035 0.835 -6.730 1.00 95.94 204 ASP A C 1
ATOM 1559 O O . ASP A 1 204 ? -3.199 1.591 -6.246 1.00 95.94 204 ASP A O 1
ATOM 1563 N N . LEU A 1 205 ? -3.706 -0.393 -7.143 1.00 97.38 205 LEU A N 1
ATOM 1564 C CA . LEU A 1 205 ? -2.335 -0.877 -7.050 1.00 97.38 205 LEU A CA 1
ATOM 1565 C C . LEU A 1 205 ? -1.442 -0.126 -8.050 1.00 97.38 205 LEU A C 1
ATOM 1567 O O . LEU A 1 205 ? -1.604 -0.228 -9.267 1.00 97.38 205 LEU A O 1
ATOM 1571 N N . ARG A 1 206 ? -0.500 0.653 -7.519 1.00 96.94 206 ARG A N 1
ATOM 1572 C CA . ARG A 1 206 ? 0.451 1.505 -8.248 1.00 96.94 206 ARG A CA 1
ATOM 1573 C C . ARG A 1 206 ? 1.837 1.373 -7.617 1.00 96.94 206 ARG A C 1
ATOM 1575 O O . ARG A 1 206 ? 1.951 0.905 -6.491 1.00 96.94 206 ARG A O 1
ATOM 1582 N N . MET A 1 207 ? 2.887 1.836 -8.299 1.00 97.38 207 MET A N 1
ATOM 1583 C CA . MET A 1 207 ? 4.262 1.789 -7.759 1.00 97.38 207 MET A CA 1
ATOM 1584 C C . MET A 1 207 ? 4.431 2.614 -6.467 1.00 97.38 207 MET A C 1
ATOM 1586 O O . MET A 1 207 ? 5.320 2.332 -5.676 1.00 97.38 207 MET A O 1
ATOM 1590 N N . THR A 1 208 ? 3.572 3.615 -6.239 1.00 96.56 208 THR A N 1
ATOM 1591 C CA . THR A 1 208 ? 3.522 4.403 -4.992 1.00 96.56 208 THR A CA 1
ATOM 1592 C C . THR A 1 208 ? 2.905 3.635 -3.825 1.00 96.56 208 THR A C 1
ATOM 1594 O O . THR A 1 208 ? 3.118 4.003 -2.678 1.00 96.56 208 THR A O 1
ATOM 1597 N N . ASN A 1 209 ? 2.153 2.571 -4.117 1.00 97.69 209 ASN A N 1
ATOM 1598 C CA . ASN A 1 209 ? 1.454 1.738 -3.137 1.00 97.69 209 ASN A CA 1
ATOM 1599 C C . ASN 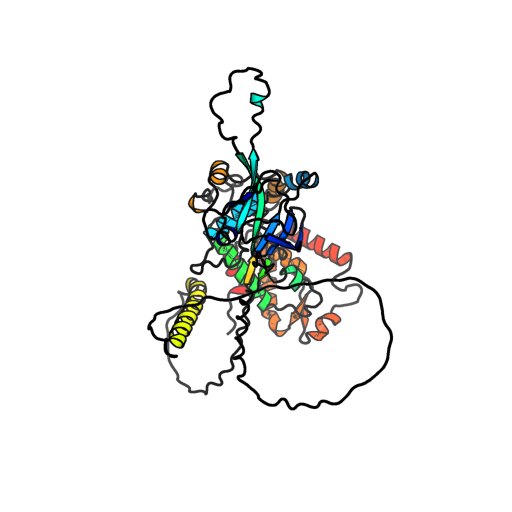A 1 209 ? 2.188 0.402 -2.917 1.00 97.69 209 ASN A C 1
ATOM 1601 O O . ASN A 1 209 ? 1.614 -0.566 -2.425 1.00 97.69 209 ASN A O 1
ATOM 1605 N N . ILE A 1 210 ? 3.465 0.351 -3.304 1.00 97.44 210 ILE A N 1
ATOM 1606 C CA . ILE A 1 210 ? 4.387 -0.754 -3.062 1.00 97.44 210 ILE A CA 1
ATOM 1607 C C . ILE A 1 210 ? 5.592 -0.149 -2.359 1.00 97.44 210 ILE A C 1
ATOM 1609 O O . ILE A 1 210 ? 6.254 0.726 -2.915 1.00 97.44 210 ILE A O 1
ATOM 1613 N N . MET A 1 211 ? 5.863 -0.597 -1.141 1.00 96.56 211 MET A N 1
ATOM 1614 C CA . MET A 1 211 ? 6.906 -0.039 -0.292 1.00 96.56 211 MET A CA 1
ATOM 1615 C C . MET A 1 211 ? 7.857 -1.129 0.179 1.00 96.56 211 MET A C 1
ATOM 1617 O O . MET A 1 211 ? 7.440 -2.240 0.515 1.00 96.56 211 MET A O 1
ATOM 1621 N N . GLU A 1 212 ? 9.141 -0.799 0.187 1.00 94.81 212 GLU A N 1
ATOM 1622 C CA . GLU A 1 212 ? 10.177 -1.650 0.749 1.00 94.81 212 GLU A CA 1
ATOM 1623 C C . GLU A 1 212 ? 10.097 -1.641 2.281 1.00 94.81 212 GLU A C 1
ATOM 1625 O O . GLU A 1 212 ? 9.835 -0.617 2.922 1.00 94.81 212 GLU A O 1
ATOM 1630 N N . HIS A 1 213 ? 10.324 -2.800 2.887 1.00 94.00 213 HIS A N 1
ATOM 1631 C CA . HIS A 1 213 ? 10.410 -2.956 4.324 1.00 94.00 213 HIS A CA 1
ATOM 1632 C C . HIS A 1 213 ? 11.618 -3.801 4.691 1.00 94.00 213 HIS A C 1
ATOM 1634 O O . HIS A 1 213 ? 11.695 -4.994 4.392 1.00 94.00 213 HIS A O 1
ATOM 1640 N N . HIS A 1 214 ? 12.537 -3.181 5.414 1.00 90.44 214 HIS A N 1
ATOM 1641 C CA . HIS A 1 214 ? 13.625 -3.883 6.063 1.00 90.44 214 HIS A CA 1
ATOM 1642 C C . HIS A 1 214 ? 13.146 -4.302 7.445 1.00 90.44 214 HIS A C 1
ATOM 1644 O O . HIS A 1 214 ? 12.717 -3.453 8.236 1.00 90.44 214 HIS A O 1
ATOM 1650 N N . SER A 1 215 ? 13.219 -5.600 7.744 1.00 81.81 215 SER A N 1
ATOM 1651 C CA . SER A 1 215 ? 13.127 -6.059 9.125 1.00 81.81 215 SER A CA 1
ATOM 1652 C C . SER A 1 215 ? 14.179 -5.284 9.900 1.00 81.81 215 SER A C 1
ATOM 1654 O O . SER A 1 215 ? 15.371 -5.454 9.647 1.00 81.81 215 SER A O 1
ATOM 1656 N N . LEU A 1 216 ? 13.743 -4.385 10.783 1.00 74.25 216 LEU A N 1
ATOM 1657 C CA . LEU A 1 216 ? 14.653 -3.770 11.731 1.00 74.25 216 LEU A CA 1
ATOM 1658 C C . LEU A 1 216 ? 15.222 -4.949 12.503 1.00 74.25 216 LEU A C 1
ATOM 1660 O O . LEU A 1 216 ? 14.470 -5.626 13.211 1.00 74.25 216 LEU A O 1
ATOM 1664 N N . SER A 1 217 ? 16.500 -5.261 12.275 1.00 62.50 217 SER A N 1
ATOM 1665 C CA . SER A 1 217 ? 17.206 -6.185 13.142 1.00 62.50 217 SER A CA 1
ATOM 1666 C C . SER A 1 217 ? 16.925 -5.680 14.545 1.00 62.50 217 SER A C 1
ATOM 1668 O O . SER A 1 217 ? 17.106 -4.487 14.820 1.00 62.50 217 SER A O 1
ATOM 1670 N N . GLU A 1 218 ? 16.348 -6.539 15.395 1.00 57.91 218 GLU A N 1
ATOM 1671 C CA . GLU A 1 218 ? 16.210 -6.171 16.797 1.00 57.91 218 GLU A CA 1
ATOM 1672 C C . GLU A 1 218 ? 17.575 -5.640 17.218 1.00 57.91 218 GLU A C 1
ATOM 1674 O O . GLU A 1 218 ? 18.573 -6.279 16.862 1.00 57.91 218 GLU A O 1
ATOM 1679 N N . PRO A 1 219 ? 17.646 -4.446 17.839 1.00 53.81 219 PRO A N 1
ATOM 1680 C CA . PRO A 1 219 ? 18.921 -3.889 18.240 1.00 53.81 219 PRO A CA 1
ATOM 1681 C C . PRO A 1 219 ? 19.594 -4.976 19.055 1.00 53.81 219 PRO A C 1
ATOM 1683 O O . PRO A 1 219 ? 19.097 -5.318 20.130 1.00 53.81 219 PRO A O 1
ATOM 1686 N N . VAL A 1 220 ? 20.633 -5.587 18.474 1.00 46.41 220 VAL A N 1
ATOM 1687 C CA . VAL A 1 220 ? 21.347 -6.698 19.092 1.00 46.41 220 VAL A CA 1
ATOM 1688 C C . VAL A 1 220 ? 21.710 -6.154 20.461 1.00 46.41 220 VAL A C 1
ATOM 1690 O O . VAL A 1 220 ? 22.370 -5.109 20.493 1.00 46.41 220 VAL A O 1
ATOM 1693 N N . PRO A 1 221 ? 21.170 -6.724 21.560 1.00 53.06 221 PRO A N 1
ATOM 1694 C CA . PRO A 1 221 ? 21.321 -6.138 22.880 1.00 53.06 221 PRO A CA 1
ATOM 1695 C C . PRO A 1 221 ? 22.808 -5.926 23.051 1.00 53.06 221 PRO A C 1
ATOM 1697 O O . PRO A 1 221 ? 23.541 -6.913 22.968 1.00 53.06 221 PRO A O 1
ATOM 1700 N N . ALA A 1 222 ? 23.222 -4.651 23.130 1.00 50.75 222 ALA A N 1
ATOM 1701 C CA . ALA A 1 222 ? 24.619 -4.253 23.023 1.00 50.75 222 ALA A CA 1
ATOM 1702 C C . ALA A 1 222 ? 25.412 -5.230 23.873 1.00 50.75 222 ALA A C 1
ATOM 1704 O O . ALA A 1 222 ? 25.166 -5.296 25.083 1.00 50.75 222 ALA A O 1
ATOM 1705 N N . ALA A 1 223 ? 26.199 -6.091 23.210 1.00 49.59 223 ALA A N 1
ATOM 1706 C CA . ALA A 1 223 ? 26.866 -7.198 23.869 1.00 49.59 223 ALA A CA 1
ATOM 1707 C C . ALA A 1 223 ? 27.552 -6.579 25.074 1.00 49.59 223 ALA A C 1
ATOM 1709 O O . ALA A 1 223 ? 28.342 -5.653 24.891 1.00 49.59 223 ALA A O 1
ATOM 1710 N N . ARG A 1 224 ? 27.122 -6.970 26.284 1.00 46.47 224 ARG A N 1
ATOM 1711 C CA . ARG A 1 224 ? 27.637 -6.388 27.520 1.00 46.47 224 ARG A CA 1
ATOM 1712 C C . ARG A 1 224 ? 29.138 -6.550 27.417 1.00 46.47 224 ARG A C 1
ATOM 1714 O O . ARG A 1 224 ? 29.621 -7.676 27.512 1.00 46.47 224 ARG A O 1
ATOM 1721 N N . THR A 1 225 ? 29.847 -5.458 27.148 1.00 48.44 225 THR A N 1
ATOM 1722 C CA . THR A 1 225 ? 31.294 -5.454 27.216 1.00 48.44 225 THR A CA 1
ATOM 1723 C C . THR A 1 225 ? 31.595 -5.985 28.611 1.00 48.44 225 THR A C 1
ATOM 1725 O O . THR A 1 225 ? 31.045 -5.450 29.586 1.00 48.44 225 THR A O 1
ATOM 1728 N N . PRO A 1 226 ? 32.330 -7.106 28.737 1.00 53.19 226 PRO A N 1
ATOM 1729 C CA . PRO A 1 226 ? 32.767 -7.553 30.041 1.00 53.19 226 PRO A CA 1
ATOM 1730 C C . PRO A 1 226 ? 33.432 -6.340 30.681 1.00 53.19 226 PRO A C 1
ATOM 1732 O O . PRO A 1 226 ? 34.329 -5.751 30.080 1.00 53.19 226 PRO A O 1
ATOM 1735 N N . LYS A 1 227 ? 32.924 -5.903 31.839 1.00 53.19 227 LYS A N 1
ATOM 1736 C CA . LYS A 1 227 ? 33.606 -4.888 32.638 1.00 53.19 227 LYS A CA 1
ATOM 1737 C C . LYS A 1 227 ? 35.025 -5.407 32.831 1.00 53.19 227 LYS A C 1
ATOM 1739 O O . LYS A 1 227 ? 35.199 -6.413 33.517 1.00 53.19 227 LYS A O 1
ATOM 1744 N N . GLU A 1 228 ? 35.992 -4.760 32.186 1.00 49.28 228 GLU A N 1
ATOM 1745 C CA . GLU A 1 228 ? 37.406 -4.986 32.443 1.00 49.28 228 GLU A CA 1
ATOM 1746 C C . GLU A 1 228 ? 37.612 -4.853 33.948 1.00 49.28 228 GLU A C 1
ATOM 1748 O O . GLU A 1 228 ? 37.384 -3.803 34.556 1.00 49.28 228 GLU A O 1
ATOM 1753 N N . ALA A 1 229 ? 37.955 -5.977 34.566 1.00 49.12 229 ALA A N 1
ATOM 1754 C CA . ALA A 1 229 ? 38.374 -6.012 35.942 1.00 49.12 229 ALA A CA 1
ATOM 1755 C C . ALA A 1 229 ? 39.733 -5.303 36.033 1.00 49.12 229 ALA A C 1
ATOM 1757 O O . ALA A 1 229 ? 40.727 -5.817 35.538 1.00 49.12 229 ALA A O 1
ATOM 1758 N N . GLY A 1 230 ? 39.734 -4.126 36.661 1.00 43.12 230 GLY A N 1
ATOM 1759 C CA . GLY A 1 230 ? 40.841 -3.567 37.440 1.00 43.12 230 GLY A CA 1
ATOM 1760 C C . GLY A 1 230 ? 42.186 -3.355 36.737 1.00 43.12 230 GLY A C 1
ATOM 1761 O O . GLY A 1 230 ? 43.003 -4.264 36.661 1.00 43.12 230 GLY A O 1
ATOM 1762 N N . SER A 1 231 ? 42.491 -2.097 36.413 1.00 39.47 231 SER A N 1
ATOM 1763 C CA . SER A 1 231 ? 43.875 -1.610 36.353 1.00 39.47 231 SER A CA 1
ATOM 1764 C C . SER A 1 231 ? 44.151 -0.736 37.588 1.00 39.47 231 SER A C 1
ATOM 1766 O O . SER A 1 231 ? 43.451 0.265 37.769 1.00 39.47 231 SER A O 1
ATOM 1768 N N . PRO A 1 232 ? 45.111 -1.088 38.467 1.00 48.31 232 PRO A N 1
ATOM 1769 C CA . PRO A 1 232 ? 45.437 -0.311 39.653 1.00 48.31 232 PRO A CA 1
ATOM 1770 C C . PRO A 1 232 ? 46.716 0.499 39.417 1.00 48.31 232 PRO A C 1
ATOM 1772 O O . PRO A 1 232 ? 47.796 0.011 39.708 1.00 48.31 232 PRO A O 1
ATOM 1775 N N . TYR A 1 233 ? 46.624 1.732 38.919 1.00 40.97 233 TYR A N 1
ATOM 1776 C CA . TYR A 1 233 ? 47.697 2.722 39.095 1.00 40.97 233 TYR A CA 1
ATOM 1777 C C . TYR A 1 233 ? 47.119 4.140 39.033 1.00 40.97 233 TYR A C 1
ATOM 1779 O O . TYR A 1 233 ? 46.948 4.724 37.967 1.00 40.97 233 TYR A O 1
ATOM 1787 N N . ALA A 1 234 ? 46.825 4.691 40.210 1.00 37.59 234 ALA A N 1
ATOM 1788 C CA . ALA A 1 234 ? 46.712 6.125 40.434 1.00 37.59 234 ALA A CA 1
ATOM 1789 C C . ALA A 1 234 ? 47.825 6.502 41.418 1.00 37.59 234 ALA A C 1
ATOM 1791 O O . ALA A 1 234 ? 47.850 5.992 42.537 1.00 37.59 234 ALA A O 1
ATOM 1792 N N . GLN A 1 235 ? 48.764 7.344 40.984 1.00 42.78 235 GLN A N 1
ATOM 1793 C CA . GLN A 1 235 ? 49.702 8.020 41.874 1.00 42.78 235 GLN A CA 1
ATOM 1794 C C . GLN A 1 235 ? 49.321 9.492 41.991 1.00 42.78 235 GLN A C 1
ATOM 1796 O O . GLN A 1 235 ? 49.054 10.174 41.002 1.00 42.78 235 GLN A O 1
ATOM 1801 N N . GLU A 1 236 ? 49.282 9.914 43.249 1.00 42.69 236 GLU A N 1
ATOM 1802 C CA . GLU A 1 236 ? 49.088 11.261 43.761 1.00 42.69 236 GLU A CA 1
ATOM 1803 C C . GLU A 1 236 ? 50.188 12.224 43.304 1.00 42.69 236 GLU A C 1
ATOM 1805 O O . GLU A 1 236 ? 51.363 11.863 43.240 1.00 42.69 236 GLU A O 1
ATOM 1810 N N . LEU A 1 237 ? 49.820 13.493 43.123 1.00 42.25 237 LEU A N 1
ATOM 1811 C CA . LEU A 1 237 ? 50.725 14.607 43.388 1.00 42.25 237 LEU A CA 1
ATOM 1812 C C . LEU A 1 237 ? 49.920 15.828 43.848 1.00 42.25 237 LEU A C 1
ATOM 1814 O O . LEU A 1 237 ? 49.137 16.417 43.106 1.00 42.25 237 LEU A O 1
ATOM 1818 N N . THR A 1 238 ? 50.105 16.144 45.125 1.00 38.97 238 THR A N 1
ATOM 1819 C CA . THR A 1 238 ? 49.624 17.312 45.869 1.00 38.97 238 THR A CA 1
ATOM 1820 C C . THR A 1 238 ? 50.690 18.422 45.892 1.00 38.97 238 THR A C 1
ATOM 1822 O O . THR A 1 238 ? 51.826 18.193 45.486 1.00 38.97 238 THR A O 1
ATOM 1825 N N . VAL A 1 239 ? 50.312 19.582 46.466 1.00 41.91 239 VAL A N 1
ATOM 1826 C CA . VAL A 1 239 ? 51.069 20.825 46.789 1.00 41.91 239 VAL A CA 1
ATOM 1827 C C . VAL A 1 239 ? 50.750 21.972 45.804 1.00 41.91 239 VAL A C 1
ATOM 1829 O O . VAL A 1 239 ? 50.952 21.827 44.610 1.00 41.91 239 VAL A O 1
ATOM 1832 N N . GLY A 1 240 ? 50.239 23.150 46.191 1.00 35.34 240 GLY A N 1
ATOM 1833 C CA . GLY A 1 240 ? 50.013 23.756 47.507 1.00 35.34 240 GLY A CA 1
ATOM 1834 C C . GLY A 1 240 ? 49.184 25.061 47.422 1.00 35.34 240 GLY A C 1
ATOM 1835 O O . GLY A 1 240 ? 48.730 25.468 46.358 1.00 35.34 240 GLY A O 1
ATOM 1836 N N . VAL A 1 241 ? 48.976 25.679 48.584 1.00 45.25 241 VAL A N 1
ATOM 1837 C CA . VAL A 1 241 ? 48.117 26.835 48.968 1.00 45.25 241 VAL A CA 1
ATOM 1838 C C . VAL A 1 241 ? 49.005 27.779 49.839 1.00 45.25 241 VAL A C 1
ATOM 1840 O O . VAL A 1 241 ? 50.021 27.234 50.291 1.00 45.25 241 VAL A O 1
ATOM 1843 N N . PRO A 1 242 ? 48.737 29.076 50.210 1.00 63.09 242 PRO A N 1
ATOM 1844 C CA . PRO A 1 242 ? 47.654 30.095 49.980 1.00 63.09 242 PRO A CA 1
ATOM 1845 C C . PRO A 1 242 ? 48.238 31.538 49.684 1.00 63.09 242 PRO A C 1
ATOM 1847 O O . PRO A 1 242 ? 49.362 31.586 49.185 1.00 63.09 242 PRO A O 1
ATOM 1850 N N . PRO A 1 243 ? 47.670 32.722 50.096 1.00 63.22 243 PRO A N 1
ATOM 1851 C CA . PRO A 1 243 ? 46.275 33.215 50.323 1.00 63.22 243 PRO A CA 1
ATOM 1852 C C . PRO A 1 243 ? 45.945 34.580 49.639 1.00 63.22 243 PRO A C 1
ATOM 1854 O O . PRO A 1 243 ? 46.852 35.317 49.271 1.00 63.22 243 PRO A O 1
ATOM 1857 N N . ALA A 1 244 ? 44.657 34.982 49.597 1.00 34.62 244 ALA A N 1
ATOM 1858 C CA . ALA A 1 244 ? 44.110 36.169 50.313 1.00 34.62 244 ALA A CA 1
ATOM 1859 C C . ALA A 1 244 ? 42.784 36.749 49.735 1.00 34.62 244 ALA A C 1
ATOM 1861 O O . ALA A 1 244 ? 42.726 37.201 48.598 1.00 34.62 244 ALA A O 1
ATOM 1862 N N . SER A 1 245 ? 41.765 36.783 50.612 1.00 34.75 245 SER A N 1
ATOM 1863 C CA . SER A 1 245 ? 40.733 37.823 50.853 1.00 34.75 245 SER A CA 1
ATOM 1864 C C . SER A 1 245 ? 39.879 38.401 49.704 1.00 34.75 245 SER A C 1
ATOM 1866 O O . SER A 1 245 ? 40.362 39.212 48.922 1.00 34.75 245 SER A O 1
ATOM 1868 N N . THR A 1 246 ? 38.555 38.189 49.720 1.00 35.38 246 THR A N 1
ATOM 1869 C CA . THR A 1 246 ? 37.538 39.077 50.352 1.00 35.38 246 THR A CA 1
ATOM 1870 C C . THR A 1 246 ? 36.102 38.559 50.106 1.00 35.38 246 THR A C 1
ATOM 1872 O O . THR A 1 246 ? 35.743 38.193 48.993 1.00 35.38 246 THR A O 1
ATOM 1875 N N . ASP A 1 247 ? 35.326 38.516 51.192 1.00 39.72 247 ASP A N 1
ATOM 1876 C CA . ASP A 1 247 ? 33.881 38.234 51.379 1.00 39.72 247 ASP A CA 1
ATOM 1877 C C . ASP A 1 247 ? 32.969 39.423 50.934 1.00 39.72 247 ASP A C 1
ATOM 1879 O O . ASP A 1 247 ? 33.521 40.473 50.597 1.00 39.72 247 ASP A O 1
ATOM 1883 N N . PRO A 1 248 ? 31.620 39.436 51.135 1.00 55.25 248 PRO A N 1
ATOM 1884 C CA . PRO A 1 248 ? 30.588 38.376 51.046 1.00 55.25 248 PRO A CA 1
ATOM 1885 C C . PRO A 1 248 ? 29.223 38.847 50.440 1.00 55.25 248 PRO A C 1
ATOM 1887 O O . PRO A 1 248 ? 28.931 40.039 50.377 1.00 55.25 248 PRO A O 1
ATOM 1890 N N . SER A 1 249 ? 28.335 37.896 50.109 1.00 32.50 249 SER A N 1
ATOM 1891 C CA . SER A 1 249 ? 26.853 37.898 50.296 1.00 32.50 249 SER A CA 1
ATOM 1892 C C . SER A 1 249 ? 26.287 36.603 49.669 1.00 32.50 249 SER A C 1
ATOM 1894 O O . SER A 1 249 ? 26.865 36.102 48.714 1.00 32.50 249 SER A O 1
ATOM 1896 N N . GLU A 1 250 ? 25.207 35.932 50.071 1.00 32.56 250 GLU A N 1
ATOM 1897 C CA . GLU A 1 250 ? 24.320 35.883 51.239 1.00 32.56 250 GLU A CA 1
ATOM 1898 C C . GLU A 1 250 ? 23.485 34.572 51.105 1.00 32.56 250 GLU A C 1
ATOM 1900 O O . GLU A 1 250 ? 23.390 34.027 50.006 1.00 32.56 250 GLU A O 1
ATOM 1905 N N . ALA A 1 251 ? 22.843 34.123 52.201 1.00 32.22 251 ALA A N 1
ATOM 1906 C CA . ALA A 1 251 ? 21.828 33.042 52.343 1.00 32.22 251 ALA A CA 1
ATOM 1907 C C . ALA A 1 251 ? 22.319 31.566 52.242 1.00 32.22 251 ALA A C 1
ATOM 1909 O O . ALA A 1 251 ? 22.529 31.040 51.156 1.00 32.22 251 ALA A O 1
ATOM 1910 N N . GLN A 1 252 ? 22.650 30.857 53.342 1.00 29.81 252 GLN A N 1
ATOM 1911 C CA . GLN A 1 252 ? 21.780 30.216 54.375 1.00 29.81 252 GLN A CA 1
ATOM 1912 C C . GLN A 1 252 ? 20.720 29.249 53.796 1.00 29.81 252 GLN A C 1
ATOM 1914 O O . GLN A 1 252 ? 19.971 29.651 52.918 1.00 29.81 252 GLN A O 1
ATOM 1919 N N . GLY A 1 253 ? 20.513 27.997 54.236 1.00 27.39 253 GLY A N 1
ATOM 1920 C CA . GLY A 1 253 ? 21.066 27.117 55.288 1.00 27.39 253 GLY A CA 1
ATOM 1921 C C . GLY A 1 253 ? 20.407 25.712 55.138 1.00 27.39 253 GLY A C 1
ATOM 1922 O O . GLY A 1 253 ? 19.310 25.632 54.596 1.00 27.39 253 GLY A O 1
ATOM 1923 N N . ILE A 1 254 ? 21.112 24.577 55.329 1.00 27.75 254 ILE A N 1
ATOM 1924 C CA . ILE A 1 254 ? 21.265 23.788 56.591 1.00 27.75 254 ILE A CA 1
ATOM 1925 C C . ILE A 1 254 ? 19.927 23.103 57.000 1.00 27.75 254 ILE A C 1
ATOM 1927 O O . ILE A 1 254 ? 18.927 23.794 57.093 1.00 27.75 254 ILE A O 1
ATOM 1931 N N . SER A 1 255 ? 19.772 21.801 57.305 1.00 26.72 255 SER A N 1
ATOM 1932 C CA . SER A 1 255 ? 20.681 20.675 57.592 1.00 26.72 255 SER A CA 1
ATOM 1933 C C . SER A 1 255 ? 19.952 19.312 57.531 1.00 26.72 255 SER A C 1
ATOM 1935 O O . SER A 1 255 ? 18.736 19.237 57.670 1.00 26.72 255 SER A O 1
ATOM 1937 N N . ARG A 1 256 ? 20.793 18.281 57.347 1.00 28.75 256 ARG A N 1
ATOM 1938 C CA . ARG A 1 256 ? 20.764 16.844 57.698 1.00 28.75 256 ARG A CA 1
ATOM 1939 C C . ARG A 1 256 ? 19.699 16.336 58.685 1.00 28.75 256 ARG A C 1
ATOM 1941 O O . ARG A 1 256 ? 19.444 16.990 59.686 1.00 28.75 256 ARG A O 1
ATOM 1948 N N . ASP A 1 257 ? 19.232 15.102 58.453 1.00 24.38 257 ASP A N 1
ATOM 1949 C CA . ASP A 1 257 ? 19.651 13.918 59.234 1.00 24.38 257 ASP A CA 1
ATOM 1950 C C . ASP A 1 257 ? 19.180 12.596 58.577 1.00 24.38 257 ASP A C 1
ATOM 1952 O O . ASP A 1 257 ? 18.024 12.448 58.187 1.00 24.38 257 ASP A O 1
ATOM 1956 N N . SER A 1 258 ? 20.111 11.643 58.446 1.00 27.92 258 SER A N 1
ATOM 1957 C CA . SER A 1 258 ? 19.871 10.194 58.257 1.00 27.92 258 SER A CA 1
ATOM 1958 C C . SER A 1 258 ? 20.007 9.506 59.634 1.00 27.92 258 SER A C 1
ATOM 1960 O O . SER A 1 258 ? 20.593 10.138 60.518 1.00 27.92 258 SER A O 1
ATOM 1962 N N . PRO A 1 259 ? 19.548 8.249 59.868 1.00 34.59 259 PRO A N 1
ATOM 1963 C CA . PRO A 1 259 ? 20.356 7.070 59.484 1.00 34.59 259 PRO A CA 1
ATOM 1964 C C . PRO A 1 259 ? 19.604 5.731 59.198 1.00 34.59 259 PRO A C 1
ATOM 1966 O O . PRO A 1 259 ? 18.508 5.483 59.684 1.00 34.59 259 PRO A O 1
ATOM 1969 N N . GLU A 1 260 ? 20.278 4.890 58.398 1.00 27.39 260 GLU A N 1
ATOM 1970 C CA . GLU A 1 260 ? 20.531 3.426 58.504 1.00 27.39 260 GLU A CA 1
ATOM 1971 C C . GLU A 1 260 ? 19.397 2.370 58.657 1.00 27.39 260 GLU A C 1
ATOM 1973 O O . GLU A 1 260 ? 18.552 2.435 59.538 1.00 27.39 260 GLU A O 1
ATOM 1978 N N . VAL A 1 261 ? 19.290 1.424 57.700 1.00 23.95 261 VAL A N 1
ATOM 1979 C CA . VAL A 1 261 ? 19.773 0.004 57.695 1.00 23.95 261 VAL A CA 1
ATOM 1980 C C . VAL A 1 261 ? 18.855 -0.986 58.427 1.00 23.95 261 VAL A C 1
ATOM 1982 O O . VAL A 1 261 ? 18.745 -0.910 59.637 1.00 23.95 261 VAL A O 1
ATOM 1985 N N . TRP A 1 262 ? 18.319 -1.980 57.694 1.00 23.06 262 TRP A N 1
ATOM 1986 C CA . TRP A 1 262 ? 18.339 -3.419 58.036 1.00 23.06 262 TRP A CA 1
ATOM 1987 C C . TRP A 1 262 ? 18.249 -4.272 56.752 1.00 23.06 262 TRP A C 1
ATOM 1989 O O . TRP A 1 262 ? 17.454 -4.011 55.850 1.00 23.06 262 TRP A O 1
ATOM 1999 N N . SER A 1 263 ? 19.131 -5.267 56.699 1.00 24.52 263 SER A N 1
ATOM 2000 C CA . SER A 1 263 ? 19.245 -6.442 55.820 1.00 24.52 263 SER A CA 1
ATOM 2001 C C . SER A 1 263 ? 18.246 -7.543 56.294 1.00 24.52 263 SER A C 1
ATOM 2003 O O . SER A 1 263 ? 17.495 -7.282 57.226 1.00 24.52 263 SER A O 1
ATOM 2005 N N . ALA A 1 264 ? 18.077 -8.776 55.790 1.00 24.02 264 ALA A N 1
ATOM 2006 C CA . ALA A 1 264 ? 18.896 -9.735 55.047 1.00 24.02 264 ALA A CA 1
ATOM 2007 C C . ALA A 1 264 ? 18.061 -11.027 54.735 1.00 24.02 264 ALA A C 1
ATOM 2009 O O . ALA A 1 264 ? 16.981 -11.191 55.301 1.00 24.02 264 ALA A O 1
ATOM 2010 N N . ILE A 1 265 ? 18.680 -11.961 53.977 1.00 23.19 265 ILE A N 1
ATOM 2011 C CA . ILE A 1 265 ? 18.587 -13.456 53.997 1.00 23.19 265 ILE A CA 1
ATOM 2012 C C . ILE A 1 265 ? 17.463 -14.151 53.185 1.00 23.19 265 ILE A C 1
ATOM 2014 O O . ILE A 1 265 ? 16.317 -13.732 53.264 1.00 23.19 265 ILE A O 1
ATOM 2018 N N . GLU A 1 266 ? 17.614 -15.312 52.515 1.00 24.44 266 GLU A N 1
ATOM 2019 C CA . GLU A 1 266 ? 18.652 -16.102 51.783 1.00 24.44 266 GLU A CA 1
ATOM 2020 C C . GLU A 1 266 ? 18.012 -17.486 51.417 1.00 24.44 266 GLU A C 1
ATOM 2022 O O . GLU A 1 266 ? 16.890 -17.742 51.854 1.00 24.44 266 GLU A O 1
ATOM 2027 N N . LEU A 1 267 ? 18.758 -18.368 50.709 1.00 22.81 267 LEU A N 1
ATOM 2028 C CA . LEU A 1 267 ? 18.556 -19.812 50.356 1.00 22.81 267 LEU A CA 1
ATOM 2029 C C . LEU A 1 267 ? 18.006 -20.118 48.934 1.00 22.81 267 LEU A C 1
ATOM 2031 O O . LEU A 1 267 ? 16.843 -19.852 48.646 1.00 22.81 267 LEU A O 1
ATOM 2035 N N . THR A 1 268 ? 18.879 -20.422 47.946 1.00 24.75 268 THR A N 1
ATOM 2036 C CA . THR A 1 268 ? 19.411 -21.750 47.468 1.00 24.75 268 THR A CA 1
ATOM 2037 C C . THR A 1 268 ? 18.381 -22.574 46.660 1.00 24.75 268 THR A C 1
ATOM 2039 O O . THR A 1 268 ? 17.199 -22.517 46.948 1.00 24.75 268 THR A O 1
ATOM 2042 N N . GLU A 1 269 ? 18.667 -23.346 45.601 1.00 25.72 269 GLU A N 1
ATOM 2043 C CA . GLU A 1 269 ? 19.886 -23.918 45.009 1.00 25.72 269 GLU A CA 1
ATOM 2044 C C . GLU A 1 269 ? 19.575 -24.479 43.589 1.00 25.72 269 GLU A C 1
ATOM 2046 O O . GLU A 1 269 ? 18.430 -24.805 43.288 1.00 25.72 269 GLU A O 1
ATOM 2051 N N . ALA A 1 270 ? 20.637 -24.670 42.791 1.00 23.56 270 ALA A N 1
ATOM 2052 C CA . ALA A 1 270 ? 20.849 -25.687 41.741 1.00 23.56 270 ALA A CA 1
ATOM 2053 C C . ALA A 1 270 ? 20.038 -25.698 40.417 1.00 23.56 270 ALA A C 1
ATOM 2055 O O . ALA A 1 270 ? 18.823 -25.864 40.387 1.00 23.56 270 ALA A O 1
ATOM 2056 N N . GLY A 1 271 ? 20.769 -25.727 39.285 1.00 23.67 271 GLY A N 1
ATOM 2057 C CA . GLY A 1 271 ? 20.254 -26.344 38.053 1.00 23.67 271 GLY A CA 1
ATOM 2058 C C . GLY A 1 271 ? 20.869 -25.929 36.709 1.00 23.67 271 GLY A C 1
ATOM 2059 O O . GLY A 1 271 ? 20.180 -25.317 35.910 1.00 23.67 271 GLY A O 1
ATOM 2060 N N . ALA A 1 272 ? 22.121 -26.326 36.453 1.00 27.56 272 ALA A N 1
ATOM 2061 C CA . ALA A 1 272 ? 22.737 -26.607 35.139 1.00 27.56 272 ALA A CA 1
ATOM 2062 C C . ALA A 1 272 ? 22.660 -25.568 33.987 1.00 27.56 272 ALA A C 1
ATOM 2064 O O . ALA A 1 272 ? 21.639 -25.368 33.334 1.00 27.56 272 ALA A O 1
ATOM 2065 N N . ALA A 1 273 ? 23.831 -25.032 33.624 1.00 31.64 273 ALA A N 1
ATOM 2066 C CA . ALA A 1 273 ? 24.070 -24.384 32.335 1.00 31.64 273 ALA A CA 1
ATOM 2067 C C . ALA A 1 273 ? 24.047 -25.418 31.184 1.00 31.64 273 ALA A C 1
ATOM 2069 O O . ALA A 1 273 ? 24.649 -26.488 31.328 1.00 31.64 273 ALA A O 1
ATOM 2070 N N . PRO A 1 274 ? 23.404 -25.132 30.035 1.00 31.69 274 PRO A N 1
ATOM 2071 C CA . PRO A 1 274 ? 23.494 -25.998 28.869 1.00 31.69 274 PRO A CA 1
ATOM 2072 C C . PRO A 1 274 ? 24.885 -25.884 28.233 1.00 31.69 274 PRO A C 1
ATOM 2074 O O . PRO A 1 274 ? 25.463 -24.804 28.118 1.00 31.69 274 PRO A O 1
ATOM 2077 N N . THR A 1 275 ? 25.432 -27.029 27.838 1.00 38.88 275 THR A N 1
ATOM 2078 C CA . THR A 1 275 ? 26.738 -27.143 27.190 1.00 38.88 275 THR A CA 1
ATOM 2079 C C . THR A 1 275 ? 26.711 -26.619 25.742 1.00 38.88 275 THR A C 1
ATOM 2081 O O . THR A 1 275 ? 25.657 -26.633 25.096 1.00 38.88 275 THR A O 1
ATOM 2084 N N . PRO A 1 276 ? 27.872 -26.225 25.175 1.00 35.97 276 PRO A N 1
ATOM 2085 C CA . PRO A 1 276 ? 27.979 -25.551 23.868 1.00 35.97 276 PRO A CA 1
ATOM 2086 C C . PRO A 1 276 ? 27.462 -26.350 22.654 1.00 35.97 276 PRO A C 1
ATOM 2088 O O . PRO A 1 276 ? 27.327 -25.804 21.562 1.00 35.97 276 PRO A O 1
ATOM 2091 N N . ASN A 1 277 ? 27.118 -27.631 22.826 1.00 38.94 277 ASN A N 1
ATOM 2092 C CA . ASN A 1 277 ? 26.630 -28.499 21.750 1.00 38.94 277 ASN A CA 1
ATOM 2093 C C . ASN A 1 277 ? 25.103 -28.445 21.523 1.00 38.94 277 ASN A C 1
ATOM 2095 O O . ASN A 1 277 ? 24.620 -29.017 20.545 1.00 38.94 277 ASN A O 1
ATOM 2099 N N . GLN A 1 278 ? 24.323 -27.740 22.356 1.00 39.09 278 GLN A N 1
ATOM 2100 C CA . GLN A 1 278 ? 22.882 -27.535 22.104 1.00 39.09 278 GLN A CA 1
ATOM 2101 C C . GLN A 1 278 ? 22.573 -26.313 21.220 1.00 39.09 278 GLN A C 1
ATOM 2103 O O . GLN A 1 278 ? 21.575 -26.327 20.492 1.00 39.09 278 GLN A O 1
ATOM 2108 N N . GLU A 1 279 ? 23.442 -25.297 21.184 1.00 39.00 279 GLU A N 1
ATOM 2109 C CA . GLU A 1 279 ? 23.246 -24.108 20.337 1.00 39.00 279 GLU A CA 1
ATOM 2110 C C . GLU A 1 279 ? 23.471 -24.388 18.843 1.00 39.00 279 GLU A C 1
ATOM 2112 O O . GLU A 1 279 ? 22.777 -23.820 17.995 1.00 39.00 279 GLU A O 1
ATOM 2117 N N . GLN A 1 280 ? 24.357 -25.329 18.496 1.00 41.31 280 GLN A N 1
ATOM 2118 C CA . GLN A 1 280 ? 24.538 -25.761 17.104 1.00 41.31 280 GLN A CA 1
ATOM 2119 C C . GLN A 1 280 ? 23.325 -26.546 16.571 1.00 41.31 280 GLN A C 1
ATOM 2121 O O . GLN A 1 280 ? 22.936 -26.361 15.417 1.00 41.31 280 GLN A O 1
ATOM 2126 N N . SER A 1 281 ? 22.647 -27.333 17.417 1.00 42.84 281 SER A N 1
ATOM 2127 C CA . SER A 1 281 ? 21.451 -28.097 17.022 1.00 42.84 281 SER A CA 1
ATOM 2128 C C . SER A 1 281 ? 20.225 -27.202 16.782 1.00 42.84 281 SER A C 1
ATOM 2130 O O . SER A 1 281 ? 19.453 -27.435 15.848 1.00 42.84 281 SER A O 1
ATOM 2132 N N . LEU A 1 282 ? 20.061 -26.133 17.572 1.00 38.16 282 LEU A N 1
ATOM 2133 C CA . LEU A 1 282 ? 18.995 -25.138 17.389 1.00 38.16 282 LEU A CA 1
ATOM 2134 C C . LEU A 1 282 ? 19.235 -24.235 16.170 1.00 38.16 282 LEU A C 1
ATOM 2136 O O . LEU A 1 282 ? 18.284 -23.929 15.446 1.00 38.16 282 LEU A O 1
ATOM 2140 N N . ARG A 1 283 ? 20.494 -23.880 15.874 1.00 40.97 283 ARG A N 1
ATOM 2141 C CA . ARG A 1 283 ? 20.857 -23.159 14.641 1.00 40.97 283 ARG A CA 1
ATOM 2142 C C . ARG A 1 283 ? 20.624 -24.004 13.383 1.00 40.97 283 ARG A C 1
ATOM 2144 O O . ARG A 1 283 ? 19.986 -23.510 12.456 1.00 40.97 283 ARG A O 1
ATOM 2151 N N . GLN A 1 284 ? 20.990 -25.290 13.381 1.00 42.75 284 GLN A N 1
ATOM 2152 C CA . GLN A 1 284 ? 20.673 -26.206 12.270 1.00 42.75 284 GLN A CA 1
ATOM 2153 C C . GLN A 1 284 ? 19.163 -26.478 12.120 1.00 42.75 284 GLN A C 1
ATOM 2155 O O . GLN A 1 284 ? 18.651 -26.560 10.997 1.00 42.75 284 GLN A O 1
ATOM 2160 N N . LYS A 1 285 ? 18.401 -26.567 13.223 1.00 40.56 285 LYS A N 1
ATOM 2161 C CA . LYS A 1 285 ? 16.929 -26.708 13.172 1.00 40.56 285 LYS A CA 1
ATOM 2162 C C . LYS A 1 285 ? 16.227 -25.469 12.615 1.00 40.56 285 LYS A C 1
ATOM 2164 O O . LYS A 1 285 ? 15.221 -25.614 11.925 1.00 40.56 285 LYS A O 1
ATOM 2169 N N . ASN A 1 286 ? 16.746 -24.271 12.874 1.00 38.06 286 ASN A N 1
ATOM 2170 C CA . ASN A 1 286 ? 16.172 -23.032 12.346 1.00 38.06 286 ASN A CA 1
ATOM 2171 C C . ASN A 1 286 ? 16.579 -22.779 10.884 1.00 38.06 286 ASN A C 1
ATOM 2173 O O . ASN A 1 286 ? 15.728 -22.390 10.084 1.00 38.06 286 ASN A O 1
ATOM 2177 N N . GLN A 1 287 ? 17.815 -23.112 10.493 1.00 39.88 287 GLN A N 1
ATOM 2178 C CA . GLN A 1 287 ? 18.265 -23.057 9.093 1.00 39.88 287 GLN A CA 1
ATOM 2179 C C . GLN A 1 287 ? 17.503 -24.049 8.197 1.00 39.88 287 GLN A C 1
ATOM 2181 O O . GLN A 1 287 ? 17.020 -23.678 7.128 1.00 39.88 287 GLN A O 1
ATOM 2186 N N . SER A 1 288 ? 17.288 -25.286 8.658 1.00 36.50 288 SER A N 1
ATOM 2187 C CA . SER A 1 288 ? 16.519 -26.290 7.902 1.00 36.50 288 SER A CA 1
ATOM 2188 C C . SER A 1 288 ? 15.018 -25.979 7.796 1.00 36.50 288 SER A C 1
ATOM 2190 O O . SER A 1 288 ? 14.371 -26.422 6.846 1.00 36.50 288 SER A O 1
ATOM 2192 N N . ARG A 1 289 ? 14.448 -25.193 8.723 1.00 40.38 289 ARG A N 1
ATOM 2193 C CA . ARG A 1 289 ? 13.049 -24.723 8.659 1.00 40.38 289 ARG A CA 1
ATOM 2194 C C . ARG A 1 289 ? 12.860 -23.556 7.688 1.00 40.38 289 ARG A C 1
ATOM 2196 O O . ARG A 1 289 ? 11.852 -23.525 6.988 1.00 40.38 289 ARG A O 1
ATOM 2203 N N . LEU A 1 290 ? 13.828 -22.644 7.597 1.00 35.44 290 LEU A N 1
ATOM 2204 C CA . LEU A 1 290 ? 13.766 -21.500 6.682 1.00 35.44 290 LEU A CA 1
ATOM 2205 C C . LEU A 1 290 ? 13.933 -21.933 5.214 1.00 35.44 290 LEU A C 1
ATOM 2207 O O . LEU A 1 290 ? 13.143 -21.534 4.360 1.00 35.44 290 LEU A O 1
ATOM 2211 N N . VAL A 1 291 ? 14.883 -22.837 4.943 1.00 40.66 291 VAL A N 1
ATOM 2212 C CA . VAL A 1 291 ? 15.097 -23.419 3.604 1.00 40.66 291 VAL A CA 1
ATOM 2213 C C . VAL A 1 291 ? 13.885 -24.244 3.155 1.00 40.66 291 VAL A C 1
ATOM 2215 O O . VAL A 1 291 ? 13.491 -24.163 1.994 1.00 40.66 291 VAL A O 1
ATOM 2218 N N . LYS A 1 292 ? 13.223 -24.965 4.074 1.00 36.25 292 LYS A N 1
ATOM 2219 C CA . LYS A 1 292 ? 11.962 -25.670 3.782 1.00 36.25 292 LYS A CA 1
ATOM 2220 C C . LYS A 1 292 ? 10.799 -24.728 3.473 1.00 36.25 292 LYS A C 1
ATOM 2222 O O . LYS A 1 292 ? 9.967 -25.070 2.644 1.00 36.25 292 LYS A O 1
ATOM 2227 N N . SER A 1 293 ? 10.730 -23.552 4.092 1.00 36.62 293 SER A N 1
ATOM 2228 C CA . SER A 1 293 ? 9.643 -22.596 3.835 1.00 36.62 293 SER A CA 1
ATOM 2229 C C . SER A 1 293 ? 9.752 -21.972 2.435 1.00 36.62 293 SER A C 1
ATOM 2231 O O . SER A 1 293 ? 8.766 -21.885 1.707 1.00 36.62 293 SER A O 1
ATOM 2233 N N . ILE A 1 294 ? 10.975 -21.644 2.000 1.00 39.69 294 ILE A N 1
ATOM 2234 C CA . ILE A 1 294 ? 11.247 -21.109 0.654 1.00 39.69 294 ILE A CA 1
ATOM 2235 C C . ILE A 1 294 ? 11.093 -22.203 -0.417 1.00 39.69 294 ILE A C 1
ATOM 2237 O O . ILE A 1 294 ? 10.503 -21.960 -1.471 1.00 39.69 294 ILE A O 1
ATOM 2241 N N . SER A 1 295 ? 11.534 -23.436 -0.135 1.00 39.09 295 SER A N 1
ATOM 2242 C CA . SER A 1 295 ? 11.353 -24.557 -1.064 1.00 39.09 295 SER A CA 1
ATOM 2243 C C . SER A 1 295 ? 9.909 -25.057 -1.148 1.00 39.09 295 SER A C 1
ATOM 2245 O O . SER A 1 295 ? 9.537 -25.602 -2.179 1.00 39.09 295 SER A O 1
ATOM 2247 N N . THR A 1 296 ? 9.065 -24.840 -0.133 1.00 40.78 296 THR A N 1
ATOM 2248 C CA . THR A 1 296 ? 7.638 -25.214 -0.185 1.00 40.78 296 THR A CA 1
ATOM 2249 C C . THR A 1 296 ? 6.840 -24.255 -1.074 1.00 40.78 296 THR A C 1
ATOM 2251 O O . THR A 1 296 ? 5.981 -24.702 -1.828 1.00 40.78 296 THR A O 1
ATOM 2254 N N . VAL A 1 297 ? 7.174 -22.959 -1.087 1.00 41.16 297 VAL A N 1
ATOM 2255 C CA . VAL A 1 297 ? 6.529 -21.976 -1.982 1.00 41.16 297 VAL A CA 1
ATOM 2256 C C . VAL A 1 297 ? 6.999 -22.137 -3.435 1.00 41.16 297 VAL A C 1
ATOM 2258 O O . VAL A 1 297 ? 6.194 -22.025 -4.356 1.00 41.16 297 VAL A O 1
ATOM 2261 N N . ALA A 1 298 ? 8.271 -22.484 -3.664 1.00 37.47 298 ALA A N 1
ATOM 2262 C CA . ALA A 1 298 ? 8.782 -22.787 -5.006 1.00 37.47 298 ALA A CA 1
ATOM 2263 C C . ALA A 1 298 ? 8.440 -24.218 -5.489 1.00 37.47 298 ALA A C 1
ATOM 2265 O O . ALA A 1 298 ? 8.298 -24.464 -6.687 1.00 37.47 298 ALA A O 1
ATOM 2266 N N . GLY A 1 299 ? 8.281 -25.173 -4.569 1.00 34.81 299 GLY A N 1
ATOM 2267 C CA . GLY A 1 299 ? 8.109 -26.603 -4.852 1.00 34.81 299 GLY A CA 1
ATOM 2268 C C . GLY A 1 299 ? 6.705 -27.010 -5.300 1.00 34.81 299 GLY A C 1
ATOM 2269 O O . GLY A 1 299 ? 6.557 -28.016 -5.995 1.00 34.81 299 GLY A O 1
ATOM 2270 N N . VAL A 1 300 ? 5.676 -26.213 -4.992 1.00 39.94 300 VAL A N 1
ATOM 2271 C CA . VAL A 1 300 ? 4.294 -26.469 -5.451 1.00 39.94 300 VAL A CA 1
ATOM 2272 C C . VAL A 1 300 ? 4.127 -26.218 -6.961 1.00 39.94 300 VAL A C 1
ATOM 2274 O O . VAL A 1 300 ? 3.214 -26.765 -7.571 1.00 39.94 300 VAL A O 1
ATOM 2277 N N . LEU A 1 301 ? 5.050 -25.493 -7.605 1.00 40.09 301 LEU A N 1
ATOM 2278 C CA . LEU A 1 301 ? 5.022 -25.237 -9.053 1.00 40.09 301 LEU A CA 1
ATOM 2279 C C . LEU A 1 301 ? 5.992 -26.107 -9.876 1.00 40.09 301 LEU A C 1
ATOM 2281 O O . LEU A 1 301 ? 5.979 -26.015 -11.100 1.00 40.09 301 LEU A O 1
ATOM 2285 N N . SER A 1 302 ? 6.797 -26.973 -9.243 1.00 37.22 302 SER A N 1
ATOM 2286 C CA . SER A 1 302 ? 7.893 -27.692 -9.924 1.00 37.22 302 SER A CA 1
ATOM 2287 C C . SER A 1 302 ? 7.902 -29.219 -9.740 1.00 37.22 302 SER A C 1
ATOM 2289 O O . SER A 1 302 ? 8.899 -29.880 -10.016 1.00 37.22 302 SER A O 1
ATOM 2291 N N . SER A 1 303 ? 6.793 -29.838 -9.320 1.00 34.59 303 SER A N 1
ATOM 2292 C CA . SER A 1 303 ? 6.677 -31.308 -9.244 1.00 34.59 303 SER A CA 1
ATOM 2293 C C . SER A 1 303 ? 6.022 -31.917 -10.491 1.00 34.59 303 SER A C 1
ATOM 2295 O O . SER A 1 303 ? 5.045 -32.657 -10.415 1.00 34.59 303 SER A O 1
ATOM 2297 N N . ARG A 1 304 ? 6.578 -31.627 -11.677 1.00 36.88 304 ARG A N 1
ATOM 2298 C CA . ARG A 1 304 ? 6.335 -32.441 -12.883 1.00 36.88 304 ARG A CA 1
ATOM 2299 C C . ARG A 1 304 ? 7.458 -32.329 -13.920 1.00 36.88 304 ARG A C 1
ATOM 2301 O O . ARG A 1 304 ? 7.201 -32.040 -15.080 1.00 36.88 304 ARG A O 1
ATOM 2308 N N . ALA A 1 305 ? 8.702 -32.577 -13.514 1.00 34.12 305 ALA A N 1
ATOM 2309 C CA . ALA A 1 305 ? 9.782 -32.885 -14.451 1.00 34.12 305 ALA A CA 1
ATOM 2310 C C . ALA A 1 305 ? 10.898 -33.696 -13.766 1.00 34.12 305 ALA A C 1
ATOM 2312 O O . ALA A 1 305 ? 11.669 -33.172 -12.974 1.00 34.12 305 ALA A O 1
ATOM 2313 N N . SER A 1 306 ? 10.950 -34.980 -14.125 1.00 36.44 306 SER A N 1
ATOM 2314 C CA . SER A 1 306 ? 12.175 -35.756 -14.372 1.00 36.44 306 SER A CA 1
ATOM 2315 C C . SER A 1 306 ? 13.107 -36.106 -13.198 1.00 36.44 306 SER A C 1
ATOM 2317 O O . SER A 1 306 ? 13.968 -35.337 -12.786 1.00 36.44 306 SER A O 1
ATOM 2319 N N . GLN A 1 307 ? 13.008 -37.372 -12.771 1.00 35.38 307 GLN A N 1
ATOM 2320 C CA . GLN A 1 307 ? 14.093 -38.157 -12.171 1.00 35.38 307 GLN A CA 1
ATOM 2321 C C . GLN A 1 307 ? 15.040 -38.685 -13.263 1.00 35.38 307 GLN A C 1
ATOM 2323 O O . GLN A 1 307 ? 14.566 -39.315 -14.203 1.00 35.38 307 GLN A O 1
ATOM 2328 N N . GLN A 1 308 ? 16.347 -38.462 -13.085 1.00 35.66 308 GLN A N 1
ATOM 2329 C CA . GLN A 1 308 ? 17.543 -39.171 -13.603 1.00 35.66 308 GLN A CA 1
ATOM 2330 C C . GLN A 1 308 ? 18.683 -38.137 -13.530 1.00 35.66 308 GLN A C 1
ATOM 2332 O O . GLN A 1 308 ? 18.497 -37.019 -13.982 1.00 35.66 308 GLN A O 1
ATOM 2337 N N . GLY A 1 309 ? 19.876 -38.342 -12.987 1.00 35.59 309 GLY A N 1
ATOM 2338 C CA . GLY A 1 309 ? 20.602 -39.488 -12.469 1.00 35.59 309 GLY A CA 1
ATOM 2339 C C . GLY A 1 309 ? 22.099 -39.135 -12.563 1.00 35.59 309 GLY A C 1
ATOM 2340 O O . GLY A 1 309 ? 22.495 -38.358 -13.425 1.00 35.59 309 GLY A O 1
ATOM 2341 N N . SER A 1 310 ? 22.910 -39.770 -11.719 1.00 34.34 310 SER A N 1
ATOM 2342 C CA . SER A 1 310 ? 24.379 -39.859 -11.766 1.00 34.34 310 SER A CA 1
ATOM 2343 C C . SER A 1 310 ? 25.233 -38.798 -11.059 1.00 34.34 310 SER A C 1
ATOM 2345 O O . SER A 1 310 ? 25.096 -37.591 -11.219 1.00 34.34 310 SER A O 1
ATOM 2347 N N . ALA A 1 311 ? 26.163 -39.355 -10.285 1.00 38.75 311 ALA A N 1
ATOM 2348 C CA . ALA A 1 311 ? 27.120 -38.745 -9.384 1.00 38.75 311 ALA A CA 1
ATOM 2349 C C . ALA A 1 311 ? 28.470 -38.471 -10.063 1.00 38.75 311 ALA A C 1
ATOM 2351 O O . ALA A 1 311 ? 28.888 -39.226 -10.939 1.00 38.75 311 ALA A O 1
ATOM 2352 N N . ALA A 1 312 ? 29.193 -37.468 -9.563 1.00 36.28 312 ALA A N 1
ATOM 2353 C CA . ALA A 1 312 ? 30.652 -37.424 -9.591 1.00 36.28 312 ALA A CA 1
ATOM 2354 C C . ALA A 1 312 ? 31.149 -36.562 -8.421 1.00 36.28 312 ALA A C 1
ATOM 2356 O O . ALA A 1 312 ? 30.745 -35.411 -8.266 1.00 36.28 312 ALA A O 1
ATOM 2357 N N . ALA A 1 313 ? 31.986 -37.161 -7.575 1.00 40.84 313 ALA A N 1
ATOM 2358 C CA . ALA A 1 313 ? 32.608 -36.533 -6.421 1.00 40.84 313 ALA A CA 1
ATOM 2359 C C . ALA A 1 313 ? 33.879 -35.784 -6.846 1.00 40.84 313 ALA A C 1
ATOM 2361 O O . ALA A 1 313 ? 34.738 -36.352 -7.517 1.00 40.84 313 ALA A O 1
ATOM 2362 N N . GLY A 1 314 ? 34.004 -34.531 -6.414 1.00 33.88 314 GLY A N 1
ATOM 2363 C CA . GLY A 1 314 ? 35.217 -33.728 -6.523 1.00 33.88 314 GLY A CA 1
ATOM 2364 C C . GLY A 1 314 ? 35.367 -32.879 -5.266 1.00 33.88 314 GLY A C 1
ATOM 2365 O O . GLY A 1 314 ? 34.592 -31.958 -5.037 1.00 33.88 314 GLY A O 1
ATOM 2366 N N . THR A 1 315 ? 36.332 -33.245 -4.429 1.00 45.28 315 THR A N 1
ATOM 2367 C CA . THR A 1 315 ? 36.783 -32.520 -3.238 1.00 45.28 315 THR A CA 1
ATOM 2368 C C . THR A 1 315 ? 37.441 -31.201 -3.637 1.00 45.28 315 THR A C 1
ATOM 2370 O O . THR A 1 315 ? 38.488 -31.220 -4.284 1.00 45.28 315 THR A O 1
ATOM 2373 N N . ALA A 1 316 ? 36.861 -30.077 -3.215 1.00 39.00 316 ALA A N 1
ATOM 2374 C CA . ALA A 1 316 ? 37.477 -28.756 -3.272 1.00 39.00 316 ALA A CA 1
ATOM 2375 C C . ALA A 1 316 ? 37.277 -28.048 -1.925 1.00 39.00 316 ALA A C 1
ATOM 2377 O O . ALA A 1 316 ? 36.200 -28.103 -1.335 1.00 39.00 316 ALA A O 1
ATOM 2378 N N . SER A 1 317 ? 38.366 -27.464 -1.441 1.00 40.59 317 SER A N 1
ATOM 2379 C CA . SER A 1 317 ? 38.549 -26.830 -0.140 1.00 40.59 317 SER A CA 1
ATOM 2380 C C . SER A 1 317 ? 37.528 -25.723 0.143 1.00 40.59 317 SER A C 1
ATOM 2382 O O . SER A 1 317 ? 37.354 -24.816 -0.666 1.00 40.59 317 SER A O 1
ATOM 2384 N N . GLU A 1 318 ? 36.887 -25.794 1.313 1.00 40.50 318 GLU A N 1
ATOM 2385 C CA . GLU A 1 318 ? 36.008 -24.758 1.866 1.00 40.50 318 GLU A CA 1
ATOM 2386 C C . GLU A 1 318 ? 36.833 -23.542 2.319 1.00 40.50 318 GLU A C 1
ATOM 2388 O O . GLU A 1 318 ? 37.322 -23.486 3.448 1.00 40.50 318 GLU A O 1
ATOM 2393 N N . GLU A 1 319 ? 36.959 -22.536 1.457 1.00 41.34 319 GLU A N 1
ATOM 2394 C CA . GLU A 1 319 ? 37.048 -21.157 1.934 1.00 41.34 319 GLU A CA 1
ATOM 2395 C C . GLU A 1 319 ? 35.633 -2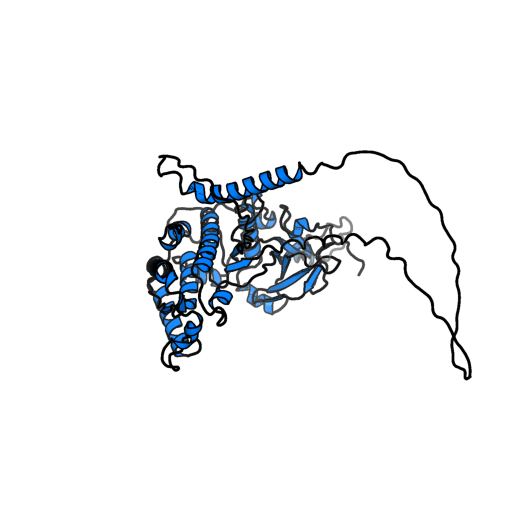0.731 2.330 1.00 41.34 319 GLU A C 1
ATOM 2397 O O . GLU A 1 319 ? 34.755 -20.532 1.491 1.00 41.34 319 GLU A O 1
ATOM 2402 N N . VAL A 1 320 ? 35.390 -20.660 3.639 1.00 39.91 320 VAL A N 1
ATOM 2403 C CA . VAL A 1 320 ? 34.146 -20.141 4.214 1.00 39.91 320 VAL A CA 1
ATOM 2404 C C . VAL A 1 320 ? 34.158 -18.624 4.048 1.00 39.91 320 VAL A C 1
ATOM 2406 O O . VAL A 1 320 ? 34.421 -17.868 4.981 1.00 39.91 320 VAL A O 1
ATOM 2409 N N . GLU A 1 321 ? 33.896 -18.172 2.827 1.00 40.94 321 GLU A N 1
ATOM 2410 C CA . GLU A 1 321 ? 33.463 -16.810 2.578 1.00 40.94 321 GLU A CA 1
ATOM 2411 C C . GLU A 1 321 ? 32.063 -16.705 3.189 1.00 40.94 321 GLU A C 1
ATOM 2413 O O . GLU A 1 321 ? 31.078 -17.239 2.672 1.00 40.94 321 GLU A O 1
ATOM 2418 N N . THR A 1 322 ? 31.970 -16.096 4.372 1.00 39.75 322 THR A N 1
ATOM 2419 C CA . THR A 1 322 ? 30.690 -15.698 4.953 1.00 39.75 322 THR A CA 1
ATOM 2420 C C . THR A 1 322 ? 30.109 -14.613 4.062 1.00 39.75 322 THR A C 1
ATOM 2422 O O . THR A 1 322 ? 30.250 -13.424 4.342 1.00 39.75 322 THR A O 1
ATOM 2425 N N . VAL A 1 323 ? 29.482 -15.034 2.964 1.00 41.91 323 VAL A N 1
ATOM 2426 C CA . VAL A 1 323 ? 28.583 -14.214 2.169 1.00 41.91 323 VAL A CA 1
ATOM 2427 C C . VAL A 1 323 ? 27.524 -13.748 3.152 1.00 41.91 323 VAL A C 1
ATOM 2429 O O . VAL A 1 323 ? 26.649 -14.520 3.553 1.00 41.91 323 VAL A O 1
ATOM 2432 N N . GLU A 1 324 ? 27.648 -12.504 3.613 1.00 42.75 324 GLU A N 1
ATOM 2433 C CA . GLU A 1 324 ? 26.561 -11.818 4.284 1.00 42.75 324 GLU A CA 1
ATOM 2434 C C . GLU A 1 324 ? 25.375 -11.913 3.329 1.00 42.75 324 GLU A C 1
ATOM 2436 O O . GLU A 1 324 ? 25.322 -11.231 2.304 1.00 42.75 324 GLU A O 1
ATOM 2441 N N . GLN A 1 325 ? 24.449 -12.831 3.621 1.00 45.56 325 GLN A N 1
ATOM 2442 C CA . GLN A 1 325 ? 23.154 -12.891 2.969 1.00 45.56 325 GLN A CA 1
ATOM 2443 C C . GLN A 1 325 ? 22.487 -11.563 3.287 1.00 45.56 325 GLN A C 1
ATOM 2445 O O . GLN A 1 325 ? 21.857 -11.395 4.332 1.00 45.56 325 GLN A O 1
ATOM 2450 N N . LYS A 1 326 ? 22.710 -10.593 2.399 1.00 51.81 326 LYS A N 1
ATOM 2451 C CA . LYS A 1 326 ? 22.074 -9.291 2.405 1.00 51.81 326 LYS A CA 1
ATOM 2452 C C . LYS A 1 326 ? 20.591 -9.584 2.518 1.00 51.81 326 LYS A C 1
ATOM 2454 O O . LYS A 1 326 ? 20.013 -10.167 1.606 1.00 51.81 326 LYS A O 1
ATOM 2459 N N . VAL A 1 327 ? 20.027 -9.291 3.688 1.00 52.38 327 VAL A N 1
ATOM 2460 C CA . VAL A 1 327 ? 18.629 -9.578 3.995 1.00 52.38 327 VAL A CA 1
ATOM 2461 C C . VAL A 1 327 ? 17.810 -8.867 2.928 1.00 52.38 327 VAL A C 1
ATOM 2463 O O . VAL A 1 327 ? 17.723 -7.639 2.934 1.00 52.38 327 VAL A O 1
ATOM 2466 N N . GLU A 1 328 ? 17.299 -9.628 1.960 1.00 67.62 328 GLU A N 1
ATOM 2467 C CA . GLU A 1 328 ? 16.510 -9.069 0.872 1.00 67.62 328 GLU A CA 1
ATOM 2468 C C . GLU A 1 328 ? 15.324 -8.327 1.490 1.00 67.62 328 GLU A C 1
ATOM 2470 O O . GLU A 1 328 ? 14.603 -8.868 2.336 1.00 67.62 328 GLU A O 1
ATOM 2475 N N . GLY A 1 329 ? 15.159 -7.055 1.114 1.00 77.75 329 GLY A N 1
ATOM 2476 C CA . GLY A 1 329 ? 14.039 -6.242 1.569 1.00 77.75 329 GLY A CA 1
ATOM 2477 C C . GLY A 1 329 ? 12.716 -6.947 1.268 1.00 77.75 329 GLY A C 1
ATOM 2478 O O . GLY A 1 329 ? 12.520 -7.511 0.187 1.00 77.75 329 GLY A O 1
ATOM 2479 N N . ALA A 1 330 ? 11.799 -6.929 2.234 1.00 91.56 330 ALA A N 1
ATOM 2480 C CA . ALA A 1 330 ? 10.455 -7.445 2.033 1.00 91.56 330 ALA A CA 1
ATOM 2481 C C . ALA A 1 330 ? 9.600 -6.359 1.380 1.00 91.56 330 ALA A C 1
ATOM 2483 O O . ALA A 1 330 ? 9.494 -5.251 1.900 1.00 91.56 330 ALA A O 1
ATOM 2484 N N . TRP A 1 331 ? 8.934 -6.677 0.278 1.00 95.06 331 TRP A N 1
ATOM 2485 C CA . TRP A 1 331 ? 8.036 -5.738 -0.389 1.00 95.06 331 TRP A CA 1
ATOM 2486 C C . TRP A 1 331 ? 6.625 -5.850 0.155 1.00 95.06 331 TRP A C 1
ATOM 2488 O O . TRP A 1 331 ? 6.136 -6.946 0.433 1.00 95.06 331 TRP A O 1
ATOM 2498 N N . LYS A 1 332 ? 5.970 -4.705 0.342 1.00 96.44 332 LYS A N 1
ATOM 2499 C CA . LYS A 1 332 ? 4.647 -4.614 0.957 1.00 96.44 332 LYS A CA 1
ATOM 2500 C C . LYS A 1 332 ? 3.733 -3.734 0.121 1.00 96.44 332 LYS A C 1
ATOM 2502 O O . LYS A 1 332 ? 4.067 -2.597 -0.196 1.00 96.44 332 LYS A O 1
ATOM 2507 N N . ILE A 1 333 ? 2.561 -4.261 -0.194 1.00 97.38 333 ILE A N 1
ATOM 2508 C CA . ILE A 1 333 ? 1.421 -3.511 -0.699 1.00 97.38 333 ILE A CA 1
ATOM 2509 C C . ILE A 1 333 ? 0.853 -2.690 0.466 1.00 97.38 333 ILE A C 1
ATOM 2511 O O . ILE A 1 333 ? 0.672 -3.217 1.570 1.00 97.38 333 ILE A O 1
ATOM 2515 N N . ILE A 1 334 ? 0.599 -1.407 0.221 1.00 96.44 334 ILE A N 1
ATOM 2516 C CA . ILE A 1 334 ? 0.066 -0.441 1.191 1.00 96.44 334 ILE A CA 1
ATOM 2517 C C . ILE A 1 334 ? -1.195 0.238 0.644 1.00 96.44 334 ILE A C 1
ATOM 2519 O O . ILE A 1 334 ? -1.467 0.151 -0.545 1.00 96.44 334 ILE A O 1
ATOM 2523 N N . ASP A 1 335 ? -1.908 0.966 1.509 1.00 94.38 335 ASP A N 1
ATOM 2524 C CA . ASP A 1 335 ? -3.107 1.756 1.178 1.00 94.38 335 ASP A CA 1
ATOM 2525 C C . ASP A 1 335 ? -4.275 0.933 0.608 1.00 94.38 335 ASP A C 1
ATOM 2527 O O . ASP A 1 335 ? -4.511 0.852 -0.596 1.00 94.38 335 ASP A O 1
ATOM 2531 N N . TYR A 1 336 ? -5.086 0.365 1.502 1.00 94.62 336 TYR A N 1
ATOM 2532 C CA . TYR A 1 336 ? -6.262 -0.424 1.119 1.00 94.62 336 TYR A CA 1
ATOM 2533 C C . TYR A 1 336 ? -7.526 0.423 0.951 1.00 94.62 336 TYR A C 1
ATOM 2535 O O . TYR A 1 336 ? -8.626 -0.131 0.957 1.00 94.62 336 TYR A O 1
ATOM 2543 N N . GLY A 1 337 ? -7.409 1.753 0.825 1.00 90.69 337 GLY A N 1
ATOM 2544 C CA . GLY A 1 337 ? -8.564 2.650 0.787 1.00 90.69 337 GLY A CA 1
ATOM 2545 C C . GLY A 1 337 ? -9.579 2.239 -0.281 1.00 90.69 337 GLY A C 1
ATOM 2546 O O . GLY A 1 337 ? -10.770 2.129 -0.006 1.00 90.69 337 GLY A O 1
ATOM 2547 N N . HIS A 1 338 ? -9.099 1.918 -1.481 1.00 91.88 338 HIS A N 1
ATOM 2548 C CA . HIS A 1 338 ? -9.937 1.479 -2.598 1.00 91.88 338 HIS A CA 1
ATOM 2549 C C . HIS A 1 338 ? -10.086 -0.038 -2.716 1.00 91.88 338 HIS A C 1
ATOM 2551 O O . HIS A 1 338 ? -10.750 -0.507 -3.635 1.00 91.88 338 HIS A O 1
ATOM 2557 N N . ALA A 1 339 ? -9.514 -0.828 -1.813 1.00 93.38 339 ALA A N 1
ATOM 2558 C CA . ALA A 1 339 ? -9.585 -2.273 -1.938 1.00 93.38 339 ALA A CA 1
ATOM 2559 C C . ALA A 1 339 ? -11.009 -2.808 -1.675 1.00 93.38 339 ALA A C 1
ATOM 2561 O O . ALA A 1 339 ? -11.874 -2.110 -1.133 1.00 93.38 339 ALA A O 1
ATOM 2562 N N . ASP A 1 340 ? -11.291 -4.037 -2.094 1.00 91.94 340 ASP A N 1
ATOM 2563 C CA . ASP A 1 340 ? -12.446 -4.831 -1.670 1.00 91.94 340 ASP A CA 1
ATOM 2564 C C . ASP A 1 340 ? -12.166 -6.339 -1.768 1.00 91.94 340 ASP A C 1
ATOM 2566 O O . ASP A 1 340 ? -11.134 -6.769 -2.274 1.00 91.94 340 ASP A O 1
ATOM 2570 N N . PHE A 1 341 ? -13.105 -7.135 -1.257 1.00 85.75 341 PHE A N 1
ATOM 2571 C CA . PHE A 1 341 ? -13.159 -8.588 -1.422 1.00 85.75 341 PHE A CA 1
ATOM 2572 C C . PHE A 1 341 ? -14.401 -8.967 -2.232 1.00 85.75 341 PHE A C 1
ATOM 2574 O O . PHE A 1 341 ? -15.259 -9.691 -1.736 1.00 85.75 341 PHE A O 1
ATOM 2581 N N . GLY A 1 342 ? -14.540 -8.390 -3.432 1.00 72.06 342 GLY A N 1
ATOM 2582 C CA . GLY A 1 342 ? -15.657 -8.671 -4.337 1.00 72.06 342 GLY A CA 1
ATOM 2583 C C . GLY A 1 342 ? -17.025 -8.468 -3.680 1.00 72.06 342 GLY A C 1
ATOM 2584 O O . GLY A 1 342 ? -17.682 -9.422 -3.272 1.00 72.06 342 GLY A O 1
ATOM 2585 N N . ASP A 1 343 ? -17.473 -7.217 -3.571 1.00 54.41 343 ASP A N 1
ATOM 2586 C CA . ASP A 1 343 ? -18.833 -6.928 -3.112 1.00 54.41 343 ASP A CA 1
ATOM 2587 C C . ASP A 1 343 ? -19.855 -7.489 -4.125 1.00 54.41 343 ASP A C 1
ATOM 2589 O O . ASP A 1 343 ? -19.680 -7.344 -5.339 1.00 54.41 343 ASP A O 1
ATOM 2593 N N . LYS A 1 344 ? -20.954 -8.083 -3.638 1.00 46.66 344 LYS A N 1
ATOM 2594 C CA . LYS A 1 344 ? -22.036 -8.692 -4.450 1.00 46.66 344 LYS A CA 1
ATOM 2595 C C . LYS A 1 344 ? -22.657 -7.724 -5.475 1.00 46.66 344 LYS A C 1
ATOM 2597 O O . LYS A 1 344 ? -23.433 -8.128 -6.331 1.00 46.66 344 LYS A O 1
ATOM 2602 N N . THR A 1 345 ? -22.347 -6.432 -5.379 1.00 40.56 345 THR A N 1
ATOM 2603 C CA . THR A 1 345 ? -22.992 -5.340 -6.114 1.00 40.56 345 THR A CA 1
ATOM 2604 C C . THR A 1 345 ? -22.391 -5.031 -7.490 1.00 40.56 345 THR A C 1
ATOM 2606 O O . THR A 1 345 ? -22.962 -4.214 -8.208 1.00 40.56 345 THR A O 1
ATOM 2609 N N . LEU A 1 346 ? -21.290 -5.680 -7.891 1.00 41.31 346 LEU A N 1
ATOM 2610 C CA . LEU A 1 346 ? -20.655 -5.492 -9.212 1.00 41.31 346 LEU A CA 1
ATOM 2611 C C . LEU A 1 346 ? -20.532 -6.786 -10.042 1.00 41.31 346 LEU A C 1
ATOM 2613 O O . LEU A 1 346 ? -19.775 -6.828 -11.011 1.00 41.31 346 LEU A O 1
ATOM 2617 N N . GLN A 1 347 ? -21.294 -7.831 -9.702 1.00 42.44 347 GLN A N 1
ATOM 2618 C CA . GLN A 1 347 ? -21.405 -9.044 -10.519 1.00 42.44 347 GLN A CA 1
ATOM 2619 C C . GLN A 1 347 ? -22.272 -8.786 -11.767 1.00 42.44 347 GLN A C 1
ATOM 2621 O O . GLN A 1 347 ? -23.489 -8.941 -11.741 1.00 42.44 347 GLN A O 1
ATOM 2626 N N . TYR A 1 348 ? -21.634 -8.423 -12.878 1.00 37.97 348 TYR A N 1
ATOM 2627 C CA . TYR A 1 348 ? -22.059 -8.882 -14.202 1.00 37.97 348 TYR A CA 1
ATOM 2628 C C . TYR A 1 348 ? -21.165 -10.092 -14.533 1.00 37.97 348 TYR A C 1
ATOM 2630 O O . TYR A 1 348 ? -19.949 -9.976 -14.414 1.00 37.97 348 TYR A O 1
ATOM 2638 N N . ASP A 1 349 ? -21.774 -11.234 -14.871 1.00 34.84 349 ASP A N 1
ATOM 2639 C CA . ASP A 1 349 ? -21.168 -12.524 -15.292 1.00 34.84 349 ASP A CA 1
ATOM 2640 C C . ASP A 1 349 ? -21.081 -13.681 -14.262 1.00 34.84 349 ASP A C 1
ATOM 2642 O O . ASP A 1 349 ? -20.425 -14.689 -14.506 1.00 34.84 349 ASP A O 1
ATOM 2646 N N . GLY A 1 350 ? -21.839 -13.626 -13.161 1.00 35.44 350 GLY A N 1
ATOM 2647 C CA . GLY A 1 350 ? -22.449 -14.831 -12.564 1.00 35.44 350 GLY A CA 1
ATOM 2648 C C . GLY A 1 350 ? -21.574 -15.912 -11.905 1.00 35.44 350 GLY A C 1
ATOM 2649 O O . GLY A 1 350 ? -22.123 -16.948 -11.544 1.00 35.44 350 GLY A O 1
ATOM 2650 N N . ILE A 1 351 ? -20.266 -15.736 -11.701 1.00 38.62 351 ILE A N 1
ATOM 2651 C CA . ILE A 1 351 ? -19.439 -16.746 -11.015 1.00 38.62 351 ILE A CA 1
ATOM 2652 C C . ILE A 1 351 ? -18.449 -16.037 -10.080 1.00 38.62 351 ILE A C 1
ATOM 2654 O O . ILE A 1 351 ? -17.762 -15.109 -10.492 1.00 38.62 351 ILE A O 1
ATOM 2658 N N . ILE A 1 352 ? -18.361 -16.517 -8.835 1.00 41.25 352 ILE A N 1
ATOM 2659 C CA . ILE A 1 352 ? -17.565 -16.033 -7.687 1.00 41.25 352 ILE A CA 1
ATOM 2660 C C . ILE A 1 352 ? -18.344 -15.074 -6.769 1.00 41.25 352 ILE A C 1
ATOM 2662 O O . ILE A 1 352 ? -18.186 -13.852 -6.786 1.00 41.25 352 ILE A O 1
ATOM 2666 N N . GLU A 1 353 ? -19.180 -15.662 -5.909 1.00 44.72 353 GLU A N 1
ATOM 2667 C CA . GLU A 1 353 ? -19.528 -15.060 -4.622 1.00 44.72 353 GLU A CA 1
ATOM 2668 C C . GLU A 1 353 ? -18.259 -15.001 -3.758 1.00 44.72 353 GLU A C 1
ATOM 2670 O O . GLU A 1 353 ? -17.677 -16.035 -3.429 1.00 44.72 353 GLU A O 1
ATOM 2675 N N . GLY A 1 354 ? -17.806 -13.803 -3.388 1.00 49.97 354 GLY A N 1
ATOM 2676 C CA . GLY A 1 354 ? -16.857 -13.672 -2.284 1.00 49.97 354 GLY A CA 1
ATOM 2677 C C . GLY A 1 354 ? -17.559 -14.072 -0.980 1.00 49.97 354 GLY A C 1
ATOM 2678 O O . GLY A 1 354 ? -18.698 -13.637 -0.761 1.00 49.97 354 GLY A O 1
ATOM 2679 N N . PRO A 1 355 ? -16.944 -14.887 -0.104 1.00 56.97 355 PRO A N 1
ATOM 2680 C CA . PRO A 1 355 ? -17.594 -15.265 1.140 1.00 56.97 355 PRO A CA 1
ATOM 2681 C C . PRO A 1 355 ? -17.835 -14.008 1.998 1.00 56.97 355 PRO A C 1
ATOM 2683 O O . PRO A 1 355 ? -16.945 -13.143 2.075 1.00 56.97 355 PRO A O 1
ATOM 2686 N N . PRO A 1 356 ? -19.024 -13.867 2.624 1.00 66.56 356 PRO A N 1
ATOM 2687 C CA . PRO A 1 356 ? -19.284 -12.783 3.567 1.00 66.56 356 PRO A CA 1
ATOM 2688 C C . PRO A 1 356 ? -18.232 -12.796 4.680 1.00 66.56 356 PRO A C 1
ATOM 2690 O O . PRO A 1 356 ? -17.617 -13.831 4.935 1.00 66.56 356 PRO A O 1
ATOM 2693 N N . PHE A 1 357 ? -18.017 -11.651 5.333 1.00 68.94 357 PHE A N 1
ATOM 2694 C CA . PHE A 1 357 ? -17.122 -11.612 6.488 1.00 68.94 357 PHE A CA 1
ATOM 2695 C C . PHE A 1 357 ? -17.592 -12.624 7.535 1.00 68.94 357 PHE A C 1
ATOM 2697 O O . PHE A 1 357 ? -18.755 -12.605 7.946 1.00 68.94 357 PHE A O 1
ATOM 2704 N N . HIS A 1 358 ? -16.693 -13.520 7.921 1.00 76.25 358 HIS A N 1
ATOM 2705 C CA . HIS A 1 358 ? -16.957 -14.544 8.917 1.00 76.25 358 HIS A CA 1
ATOM 2706 C C . HIS A 1 358 ? -16.619 -13.991 10.309 1.00 76.25 358 HIS A C 1
ATOM 2708 O O . HIS A 1 358 ? -15.696 -13.184 10.433 1.00 76.25 358 HIS A O 1
ATOM 2714 N N . PRO A 1 359 ? -17.302 -14.420 11.386 1.00 75.94 359 PRO A N 1
ATOM 2715 C CA . PRO A 1 359 ? -16.894 -14.096 12.756 1.00 75.94 359 PRO A CA 1
ATOM 2716 C C . PRO A 1 359 ? -15.420 -14.389 13.068 1.00 75.94 359 PRO A C 1
ATOM 2718 O O . PRO A 1 359 ? -14.813 -13.693 13.880 1.00 75.94 359 PRO A O 1
ATOM 2721 N N . ASP A 1 360 ? -14.833 -15.359 12.367 1.00 77.56 360 ASP A N 1
ATOM 2722 C CA . ASP A 1 360 ? -13.424 -15.736 12.510 1.00 77.56 360 ASP A CA 1
ATOM 2723 C C . ASP A 1 360 ? -12.449 -14.762 11.829 1.00 77.56 360 ASP A C 1
ATOM 2725 O O . ASP A 1 360 ? -11.246 -14.839 12.067 1.00 77.56 360 ASP A O 1
ATOM 2729 N N . ASP A 1 361 ? -12.938 -13.789 11.051 1.00 71.50 361 ASP A N 1
ATOM 2730 C CA . ASP A 1 361 ? -12.104 -12.740 10.443 1.00 71.50 361 ASP A CA 1
ATOM 2731 C C . ASP A 1 361 ? -11.557 -11.740 11.484 1.00 71.50 361 ASP A C 1
ATOM 2733 O O . ASP A 1 361 ? -10.869 -10.780 11.132 1.00 71.50 361 ASP A O 1
ATOM 2737 N N . GLY A 1 362 ? -11.880 -11.919 12.772 1.00 72.56 362 GLY A N 1
ATOM 2738 C CA . GLY A 1 362 ? -11.444 -11.034 13.855 1.00 72.56 362 GLY A CA 1
ATOM 2739 C C . GLY A 1 362 ? -12.089 -9.648 13.793 1.00 72.56 362 GLY A C 1
ATOM 2740 O O . GLY A 1 362 ? -11.581 -8.697 14.390 1.00 72.56 362 GLY A O 1
ATOM 2741 N N . LEU A 1 363 ? -13.193 -9.514 13.050 1.00 77.81 363 LEU A N 1
ATOM 2742 C CA . LEU A 1 363 ? -13.945 -8.272 12.989 1.00 77.81 363 LEU A CA 1
ATOM 2743 C C . LEU A 1 363 ? -14.863 -8.125 14.209 1.00 77.81 363 LEU A C 1
ATOM 2745 O O . LEU A 1 363 ? -15.457 -9.097 14.679 1.00 77.81 363 LEU A O 1
ATOM 2749 N N . PRO A 1 364 ? -15.048 -6.896 14.715 1.00 77.25 364 PRO A N 1
ATOM 2750 C CA . PRO A 1 364 ? -15.988 -6.632 15.783 1.00 77.25 364 PRO A CA 1
ATOM 2751 C C . PRO A 1 364 ? -17.399 -7.036 15.367 1.00 77.25 364 PRO A C 1
ATOM 2753 O O . PRO A 1 364 ? -17.837 -6.740 14.255 1.00 77.25 364 PRO A O 1
ATOM 2756 N N . LYS A 1 365 ? -18.149 -7.612 16.311 1.00 79.44 365 LYS A N 1
ATOM 2757 C CA . LYS A 1 365 ? -19.547 -8.021 16.114 1.00 79.44 365 LYS A CA 1
ATOM 2758 C C . LYS A 1 365 ? -20.404 -6.946 15.434 1.00 79.44 365 LYS A C 1
ATOM 2760 O O . LYS A 1 365 ? -21.151 -7.261 14.519 1.00 79.44 365 LYS A O 1
ATOM 2765 N N . TRP A 1 366 ? -20.249 -5.679 15.827 1.00 75.94 366 TRP A N 1
ATOM 2766 C CA . TRP A 1 366 ? -21.023 -4.578 15.245 1.00 75.94 366 TRP A CA 1
ATOM 2767 C C . TRP A 1 366 ? -20.758 -4.384 13.747 1.00 75.94 366 TRP A C 1
ATOM 2769 O O . TRP A 1 366 ? -21.685 -4.049 13.023 1.00 75.94 366 TRP A O 1
ATOM 2779 N N . MET A 1 367 ? -19.531 -4.628 13.279 1.00 76.94 367 MET A N 1
ATOM 2780 C CA . MET A 1 367 ? -19.161 -4.506 11.867 1.00 76.94 367 MET A CA 1
ATOM 2781 C C . MET A 1 367 ? -19.642 -5.709 11.053 1.00 76.94 367 MET A C 1
ATOM 2783 O O . MET A 1 367 ? -20.063 -5.555 9.910 1.00 76.94 367 MET A O 1
ATOM 2787 N N . LEU A 1 368 ? -19.624 -6.902 11.652 1.00 78.19 368 LEU A N 1
ATOM 2788 C CA . LEU A 1 368 ? -20.222 -8.100 11.058 1.00 78.19 368 LEU A CA 1
ATOM 2789 C C . LEU A 1 368 ? -21.739 -7.934 10.882 1.00 78.19 368 LEU A C 1
ATOM 2791 O O . LEU A 1 368 ? -22.286 -8.324 9.856 1.00 78.19 368 LEU A O 1
ATOM 2795 N N . GLU A 1 369 ? -22.407 -7.313 11.856 1.00 78.19 369 GLU A N 1
ATOM 2796 C CA . GLU A 1 369 ? -23.849 -7.046 11.818 1.00 78.19 369 GLU A CA 1
ATOM 2797 C C . GLU A 1 369 ? -24.220 -5.907 10.858 1.00 78.19 369 GLU A C 1
ATOM 2799 O O . GLU A 1 369 ? -25.212 -6.010 10.137 1.00 78.19 369 GLU A O 1
ATOM 2804 N N . SER A 1 370 ? -23.444 -4.817 10.825 1.00 72.06 370 SER A N 1
ATOM 2805 C CA . SER A 1 370 ? -23.722 -3.668 9.953 1.00 72.06 370 SER A CA 1
ATOM 2806 C C . SER A 1 370 ? -23.242 -3.851 8.512 1.00 72.06 370 SER A C 1
ATOM 2808 O O . SER A 1 370 ? -23.670 -3.108 7.625 1.00 72.06 370 SER A O 1
ATOM 2810 N N . GLY A 1 371 ? -22.330 -4.798 8.283 1.00 77.06 371 GLY A N 1
ATOM 2811 C CA . GLY A 1 371 ? -21.507 -4.860 7.082 1.00 77.06 371 GLY A CA 1
ATOM 2812 C C . GLY A 1 371 ? -20.457 -3.744 7.039 1.00 77.06 371 GLY A C 1
ATOM 2813 O O . GLY A 1 371 ? -20.399 -2.870 7.910 1.00 77.06 371 GLY A O 1
ATOM 2814 N N . LEU A 1 372 ? -19.621 -3.764 5.995 1.00 79.81 372 LEU A N 1
ATOM 2815 C CA . LEU A 1 372 ? -18.656 -2.693 5.745 1.00 79.81 372 LEU A CA 1
ATOM 2816 C C . LEU A 1 372 ? -19.373 -1.353 5.495 1.00 79.81 372 LEU A C 1
ATOM 2818 O O . LEU A 1 372 ? -20.442 -1.339 4.872 1.00 79.81 372 LEU A O 1
ATOM 2822 N N . PRO A 1 373 ? -18.760 -0.211 5.864 1.00 82.88 373 PRO A N 1
ATOM 2823 C CA . PRO A 1 373 ? -19.282 1.111 5.523 1.00 82.88 373 PRO A CA 1
ATOM 2824 C C . PRO A 1 373 ? -19.620 1.209 4.036 1.00 82.88 373 PRO A C 1
ATOM 2826 O O . PRO A 1 373 ? -18.812 0.798 3.204 1.00 82.88 373 PRO A O 1
ATOM 2829 N N . LYS A 1 374 ? -20.786 1.755 3.673 1.00 84.81 374 LYS A N 1
ATOM 2830 C CA . LYS A 1 374 ? -21.224 1.858 2.266 1.00 84.81 374 LYS A CA 1
ATOM 2831 C C . LYS A 1 374 ? -20.227 2.669 1.427 1.00 84.81 374 LYS A C 1
ATOM 2833 O O . LYS A 1 374 ? -19.742 3.702 1.876 1.00 84.81 374 LYS A O 1
ATOM 2838 N N . MET A 1 375 ? -19.972 2.234 0.189 1.00 84.56 375 MET A N 1
ATOM 2839 C CA . MET A 1 375 ? -19.128 2.989 -0.751 1.00 84.56 375 MET A CA 1
ATOM 2840 C C . MET A 1 375 ? -19.769 4.336 -1.103 1.00 84.56 375 MET A C 1
ATOM 2842 O O . MET A 1 375 ? -20.931 4.337 -1.539 1.00 84.56 375 MET A O 1
ATOM 2846 N N . PRO A 1 376 ? -19.023 5.452 -1.014 1.00 85.81 376 PRO A N 1
ATOM 2847 C CA . PRO A 1 376 ? -19.420 6.715 -1.621 1.00 85.81 376 PRO A CA 1
ATOM 2848 C C . PRO A 1 376 ? -19.702 6.549 -3.121 1.00 85.81 376 PRO A C 1
ATOM 2850 O O . PRO A 1 376 ? -19.065 5.747 -3.807 1.00 85.81 376 PRO A O 1
ATOM 2853 N N . LEU A 1 377 ? -20.641 7.331 -3.664 1.00 85.88 377 LEU A N 1
ATOM 2854 C CA . LEU A 1 377 ? -21.017 7.248 -5.083 1.00 85.88 377 LEU A CA 1
ATOM 2855 C C . LEU A 1 377 ? -19.831 7.533 -6.017 1.00 85.88 377 LEU A C 1
ATOM 2857 O O . LEU A 1 377 ? -19.658 6.836 -7.012 1.00 85.88 377 LEU A O 1
ATOM 2861 N N . ALA A 1 378 ? -18.989 8.510 -5.669 1.00 86.25 378 ALA A N 1
ATOM 2862 C CA . ALA A 1 378 ? -17.783 8.832 -6.429 1.00 86.25 378 ALA A CA 1
ATOM 2863 C C . ALA A 1 378 ? -16.831 7.629 -6.531 1.00 86.25 378 ALA A C 1
ATOM 2865 O O . ALA A 1 378 ? -16.296 7.350 -7.602 1.00 86.25 378 ALA A O 1
ATOM 2866 N N . GLU A 1 379 ? -16.680 6.868 -5.443 1.00 87.38 379 GLU A N 1
ATOM 2867 C CA . GLU A 1 379 ? -15.874 5.650 -5.430 1.00 87.38 379 GLU A CA 1
ATOM 2868 C C . GLU A 1 379 ? -16.499 4.546 -6.293 1.00 87.38 379 GLU A C 1
ATOM 2870 O O . GLU A 1 379 ? -15.786 3.876 -7.036 1.00 87.38 379 GLU A O 1
ATOM 2875 N N . LYS A 1 380 ? -17.830 4.390 -6.271 1.00 88.94 380 LYS A N 1
ATOM 2876 C CA . LYS A 1 380 ? -18.527 3.456 -7.173 1.00 88.94 380 LYS A CA 1
ATOM 2877 C C . LYS A 1 380 ? -18.285 3.807 -8.637 1.00 88.94 380 LYS A C 1
ATOM 2879 O O . LYS A 1 380 ? -17.944 2.925 -9.416 1.00 88.94 380 LYS A O 1
ATOM 2884 N N . CYS A 1 381 ? -18.405 5.084 -9.004 1.00 89.69 381 CYS A N 1
ATOM 2885 C CA . CYS A 1 381 ? -18.102 5.555 -10.356 1.00 89.69 381 CYS A CA 1
ATOM 2886 C C . CYS A 1 381 ? -16.636 5.301 -10.723 1.00 89.69 381 CYS A C 1
ATOM 2888 O O . CYS A 1 381 ? -16.354 4.851 -11.829 1.00 89.69 381 CYS A O 1
ATOM 2890 N N . TYR A 1 382 ? -15.706 5.531 -9.790 1.00 88.88 382 TYR A N 1
ATOM 2891 C CA . TYR A 1 382 ? -14.291 5.222 -9.983 1.00 88.88 382 TYR A CA 1
ATOM 2892 C C . TYR A 1 382 ? -14.065 3.723 -10.231 1.00 88.88 382 TYR A C 1
ATOM 2894 O O . TYR A 1 382 ? -13.439 3.354 -11.222 1.00 88.88 382 TYR A O 1
ATOM 2902 N N . ARG A 1 383 ? -14.614 2.835 -9.397 1.00 89.19 383 ARG A N 1
ATOM 2903 C CA . ARG A 1 383 ? -14.501 1.377 -9.585 1.00 89.19 383 ARG A CA 1
ATOM 2904 C C . ARG A 1 383 ? -15.138 0.935 -10.901 1.00 89.19 383 ARG A C 1
ATOM 2906 O O . ARG A 1 383 ? -14.506 0.211 -11.666 1.00 89.19 383 ARG A O 1
ATOM 2913 N N . GLN A 1 384 ? -16.320 1.459 -11.222 1.00 88.44 384 GLN A N 1
ATOM 2914 C CA . GLN A 1 384 ? -17.008 1.206 -12.488 1.00 88.44 384 GLN A CA 1
ATOM 2915 C C . GLN A 1 384 ? -16.234 1.732 -13.696 1.00 88.44 384 GLN A C 1
ATOM 2917 O O . GLN A 1 384 ? -16.342 1.179 -14.778 1.00 88.44 384 GLN A O 1
ATOM 2922 N N . PHE A 1 385 ? -15.433 2.781 -13.558 1.00 88.19 385 PHE A N 1
ATOM 2923 C CA . PHE A 1 385 ? -14.583 3.259 -14.647 1.00 88.19 385 PHE A CA 1
ATOM 2924 C C . PHE A 1 385 ? -13.413 2.300 -14.929 1.00 88.19 385 PHE A C 1
ATOM 2926 O O . PHE A 1 385 ? -12.936 2.190 -16.061 1.00 88.19 385 PHE A O 1
ATOM 2933 N N . TRP A 1 386 ? -12.977 1.549 -13.918 1.00 88.75 386 TRP A N 1
ATOM 2934 C CA . TRP A 1 386 ? -11.825 0.658 -14.001 1.00 88.75 386 TRP A CA 1
ATOM 2935 C C . TRP A 1 386 ? -12.154 -0.837 -13.912 1.00 88.75 386 TRP A C 1
ATOM 2937 O O . TRP A 1 386 ? -11.239 -1.650 -13.854 1.00 88.75 386 TRP A O 1
ATOM 2947 N N . TRP A 1 387 ? -13.422 -1.232 -13.906 1.00 88.75 387 TRP A N 1
ATOM 2948 C CA . TRP A 1 387 ? -13.844 -2.610 -13.615 1.00 88.75 387 TRP A CA 1
ATOM 2949 C C . TRP A 1 387 ? -13.198 -3.700 -14.485 1.00 88.75 387 TRP A C 1
ATOM 2951 O O . TRP A 1 387 ? -12.921 -4.791 -13.994 1.00 88.75 387 TRP A O 1
ATOM 2961 N N . ARG A 1 388 ? -12.885 -3.387 -15.751 1.00 90.06 388 ARG A N 1
ATOM 2962 C CA . ARG A 1 388 ? -12.206 -4.299 -16.698 1.00 90.06 388 ARG A CA 1
ATOM 2963 C C . ARG A 1 388 ? -10.679 -4.303 -16.577 1.00 90.06 388 ARG A C 1
ATOM 2965 O O . ARG A 1 388 ? -10.010 -4.961 -17.367 1.00 90.06 388 ARG A O 1
ATOM 2972 N N . LYS A 1 389 ? -10.123 -3.494 -15.675 1.00 94.00 389 LYS A N 1
ATOM 2973 C CA . LYS A 1 389 ? -8.691 -3.216 -15.535 1.00 94.00 389 LYS A CA 1
ATOM 2974 C C . LYS A 1 389 ? -8.231 -3.664 -14.148 1.00 94.00 389 LYS A C 1
ATOM 2976 O O . LYS A 1 389 ? -8.435 -2.959 -13.157 1.00 94.00 389 LYS A O 1
ATOM 2981 N N . GLY A 1 390 ? -7.627 -4.847 -14.106 1.00 94.62 390 GLY A N 1
ATOM 2982 C CA . GLY A 1 390 ? -7.149 -5.493 -12.889 1.00 94.62 390 GLY A CA 1
ATOM 2983 C C . GLY A 1 390 ? -5.962 -4.780 -12.241 1.00 94.62 390 GLY A C 1
ATOM 2984 O O . GLY A 1 390 ? -5.365 -3.852 -12.796 1.00 94.62 390 GLY A O 1
ATOM 2985 N N . ASP A 1 391 ? -5.601 -5.240 -11.046 1.00 97.06 391 ASP A N 1
ATOM 2986 C CA . ASP A 1 391 ? -4.523 -4.652 -10.245 1.00 97.06 391 ASP A CA 1
ATOM 2987 C C . ASP A 1 391 ? -3.157 -4.762 -10.930 1.00 97.06 391 ASP A C 1
ATOM 2989 O O . ASP A 1 391 ? -2.397 -3.794 -10.944 1.00 97.06 391 ASP A O 1
ATOM 2993 N N . VAL A 1 392 ? -2.875 -5.892 -11.589 1.00 97.88 392 VAL A N 1
ATOM 2994 C CA . VAL A 1 392 ? -1.632 -6.087 -12.353 1.00 97.88 392 VAL A CA 1
ATOM 2995 C C . VAL A 1 392 ? -1.518 -5.069 -13.486 1.00 97.88 392 VAL A C 1
ATOM 2997 O O . VAL A 1 392 ? -0.458 -4.474 -13.677 1.00 97.88 392 VAL A O 1
ATOM 3000 N N . TYR A 1 393 ? -2.613 -4.804 -14.205 1.00 97.75 393 TYR A N 1
ATOM 3001 C CA . TYR A 1 393 ? -2.631 -3.782 -15.249 1.00 97.75 393 TYR A CA 1
ATOM 3002 C C . TYR A 1 393 ? -2.296 -2.397 -14.692 1.00 97.75 393 TYR A C 1
ATOM 3004 O O . TYR A 1 393 ? -1.472 -1.686 -15.266 1.00 97.75 393 TYR A O 1
ATOM 3012 N N . ARG A 1 394 ? -2.892 -2.003 -13.563 1.00 96.56 394 ARG A N 1
ATOM 3013 C CA . ARG A 1 394 ? -2.641 -0.689 -12.947 1.00 96.56 394 ARG A CA 1
ATOM 3014 C C . ARG A 1 394 ? -1.205 -0.559 -12.460 1.00 96.56 394 ARG A C 1
ATOM 3016 O O . ARG A 1 394 ? -0.568 0.471 -12.697 1.00 96.56 394 ARG A O 1
ATOM 3023 N N . MET A 1 395 ? -0.692 -1.628 -11.861 1.00 97.94 395 MET A N 1
ATOM 3024 C CA . MET A 1 395 ? 0.679 -1.729 -11.396 1.00 97.94 395 MET A CA 1
ATOM 3025 C C . MET A 1 395 ? 1.657 -1.560 -12.566 1.00 97.94 395 MET A C 1
ATOM 3027 O O . MET A 1 395 ? 2.505 -0.668 -12.535 1.00 97.94 395 MET A O 1
ATOM 3031 N N . LEU A 1 396 ? 1.495 -2.339 -13.640 1.00 97.81 396 LEU A N 1
ATOM 3032 C CA . LEU A 1 396 ? 2.372 -2.278 -14.811 1.00 97.81 396 LEU A CA 1
ATOM 3033 C C . LEU A 1 396 ? 2.208 -0.980 -15.608 1.00 97.81 396 LEU A C 1
ATOM 3035 O O . LEU A 1 396 ? 3.197 -0.449 -16.100 1.00 97.81 396 LEU A O 1
ATOM 3039 N N . MET A 1 397 ? 1.007 -0.402 -15.675 1.00 96.50 397 MET A N 1
ATOM 3040 C CA . MET A 1 397 ? 0.791 0.931 -16.246 1.00 96.50 397 MET A CA 1
ATOM 3041 C C . MET A 1 397 ? 1.512 2.016 -15.427 1.00 96.50 397 MET A C 1
ATOM 3043 O O . MET A 1 397 ? 2.062 2.963 -15.994 1.00 96.50 397 MET A O 1
ATOM 3047 N N . SER A 1 398 ? 1.534 1.901 -14.096 1.00 96.19 398 SER A N 1
ATOM 3048 C CA . SER A 1 398 ? 2.313 2.796 -13.234 1.00 96.19 398 SER A CA 1
ATOM 3049 C C . SER A 1 398 ? 3.813 2.632 -13.481 1.00 96.19 398 SER A C 1
ATOM 3051 O O . SER A 1 398 ? 4.498 3.638 -13.650 1.00 96.19 398 SER A O 1
ATOM 3053 N N . LEU A 1 399 ? 4.305 1.391 -13.541 1.00 96.19 399 LEU A N 1
ATOM 3054 C CA . LEU A 1 399 ? 5.709 1.077 -13.809 1.00 96.19 399 LEU A CA 1
ATOM 3055 C C . LEU A 1 399 ? 6.153 1.609 -15.174 1.00 96.19 399 LEU A C 1
ATOM 3057 O O . LEU A 1 399 ? 7.169 2.291 -15.266 1.00 96.19 399 LEU A O 1
ATOM 3061 N N . GLN A 1 400 ? 5.339 1.385 -16.208 1.00 95.69 400 GLN A N 1
ATOM 3062 C CA . GLN A 1 400 ? 5.553 1.881 -17.566 1.00 95.69 400 GLN A CA 1
ATOM 3063 C C . GLN A 1 400 ? 5.873 3.380 -17.588 1.00 95.69 400 GLN A C 1
ATOM 3065 O O . GLN A 1 400 ? 6.803 3.810 -18.258 1.00 95.69 400 GLN A O 1
ATOM 3070 N N . ASN A 1 401 ? 5.119 4.187 -16.837 1.00 92.50 401 ASN A N 1
ATOM 3071 C CA . ASN A 1 401 ? 5.305 5.641 -16.805 1.00 92.50 401 ASN A CA 1
ATOM 3072 C C . ASN A 1 401 ? 6.623 6.081 -16.147 1.00 92.50 401 ASN A C 1
ATOM 3074 O O . ASN A 1 401 ? 7.074 7.210 -16.378 1.00 92.50 401 ASN A O 1
ATOM 3078 N N . ILE A 1 402 ? 7.190 5.226 -15.296 1.00 91.94 402 ILE A N 1
ATOM 3079 C CA . ILE A 1 402 ? 8.427 5.489 -14.563 1.00 91.94 402 ILE A CA 1
ATOM 3080 C C . ILE A 1 402 ? 9.637 5.055 -15.392 1.00 91.94 402 ILE A C 1
ATOM 3082 O O . ILE A 1 402 ? 10.585 5.826 -15.503 1.00 91.94 402 ILE A O 1
ATOM 3086 N N . ILE A 1 403 ? 9.587 3.869 -16.005 1.00 92.69 403 ILE A N 1
ATOM 3087 C CA . ILE A 1 403 ? 10.732 3.295 -16.729 1.00 92.69 403 ILE A CA 1
ATOM 3088 C C . ILE A 1 403 ? 10.749 3.612 -18.234 1.00 92.69 403 ILE A C 1
ATOM 3090 O O . ILE A 1 403 ? 11.736 3.326 -18.905 1.00 92.69 403 ILE A O 1
ATOM 3094 N N . ASP A 1 404 ? 9.683 4.188 -18.807 1.00 91.62 404 ASP A N 1
ATOM 3095 C CA . ASP A 1 404 ? 9.731 4.643 -20.202 1.00 91.62 404 ASP A CA 1
ATOM 3096 C C . ASP A 1 404 ? 10.786 5.734 -20.359 1.00 91.62 404 ASP A C 1
ATOM 3098 O O . ASP A 1 404 ? 10.742 6.786 -19.718 1.00 91.62 404 ASP A O 1
ATOM 3102 N N . GLY A 1 405 ? 11.739 5.474 -21.240 1.00 88.56 405 GLY A N 1
ATOM 3103 C CA . GLY A 1 405 ? 12.911 6.302 -21.344 1.00 88.56 405 GLY A CA 1
ATOM 3104 C C . GLY A 1 405 ? 13.839 6.142 -20.138 1.00 88.56 405 GLY A C 1
ATOM 3105 O O . GLY A 1 405 ? 14.380 7.143 -19.682 1.00 88.56 405 GLY A O 1
ATOM 3106 N N . SER A 1 406 ? 14.114 4.925 -19.669 1.00 89.06 406 SER A N 1
ATOM 3107 C CA . SER A 1 406 ? 15.269 4.656 -18.800 1.00 89.06 406 SER A CA 1
ATOM 3108 C C . SER A 1 406 ? 16.442 3.999 -19.541 1.00 89.06 406 SER A C 1
ATOM 3110 O O . SER A 1 406 ? 16.312 3.552 -20.689 1.00 89.06 406 SER A O 1
ATOM 3112 N N . THR A 1 407 ? 17.623 4.038 -18.925 1.00 90.19 407 THR A N 1
ATOM 3113 C CA . THR A 1 407 ? 18.845 3.372 -19.401 1.00 90.19 407 THR A CA 1
ATOM 3114 C C . THR A 1 407 ? 19.189 2.242 -18.432 1.00 90.19 407 THR A C 1
ATOM 3116 O O . THR A 1 407 ? 19.087 2.429 -17.221 1.00 90.19 407 THR A O 1
ATOM 3119 N N . TRP A 1 408 ? 19.572 1.089 -18.971 1.00 92.56 408 TRP A N 1
ATOM 3120 C CA . TRP A 1 408 ? 19.854 -0.146 -18.242 1.00 92.56 408 TRP A CA 1
ATOM 3121 C C . TRP A 1 408 ? 21.248 -0.680 -18.600 1.00 92.56 408 TRP A C 1
ATOM 3123 O O . TRP A 1 408 ? 21.767 -0.331 -19.668 1.00 92.56 408 TRP A O 1
ATOM 3133 N N . PRO A 1 409 ? 21.840 -1.554 -17.772 1.00 92.94 409 PRO A N 1
ATOM 3134 C CA . PRO A 1 409 ? 23.071 -2.251 -18.127 1.00 92.94 409 PRO A CA 1
ATOM 3135 C C . PRO A 1 409 ? 22.888 -3.123 -19.371 1.00 92.94 409 PRO A C 1
ATOM 3137 O O . PRO A 1 409 ? 21.860 -3.787 -19.539 1.00 92.94 409 PRO A O 1
ATOM 3140 N N . ALA A 1 410 ? 23.880 -3.140 -20.258 1.00 94.56 410 ALA A N 1
ATOM 3141 C CA . ALA A 1 410 ? 23.831 -3.943 -21.476 1.00 94.56 410 ALA A CA 1
ATOM 3142 C C . ALA A 1 410 ? 23.771 -5.453 -21.191 1.00 94.56 410 ALA A C 1
ATOM 3144 O O . ALA A 1 410 ? 23.068 -6.171 -21.911 1.00 94.56 410 ALA A O 1
ATOM 3145 N N . GLN A 1 411 ? 24.411 -5.925 -20.114 1.00 94.75 411 GLN A N 1
ATOM 3146 C CA . GLN A 1 411 ? 24.336 -7.327 -19.688 1.00 94.75 411 GLN A CA 1
ATOM 3147 C C . GLN A 1 411 ? 22.901 -7.773 -19.358 1.00 94.75 411 GLN A C 1
ATOM 3149 O O . GLN A 1 411 ? 22.526 -8.917 -19.610 1.00 94.75 411 GLN A O 1
ATOM 3154 N N . ASP A 1 412 ? 22.052 -6.845 -18.913 1.00 95.12 412 ASP A N 1
ATOM 3155 C CA . ASP A 1 412 ? 20.671 -7.119 -18.514 1.00 95.12 412 ASP A CA 1
ATOM 3156 C C . ASP A 1 412 ? 19.672 -7.002 -19.675 1.00 95.12 412 ASP A C 1
ATOM 3158 O O . ASP A 1 412 ? 18.460 -7.176 -19.496 1.00 95.12 412 ASP A O 1
ATOM 3162 N N . LYS A 1 413 ? 20.150 -6.748 -20.903 1.00 95.69 413 LYS A N 1
ATOM 3163 C CA . LYS A 1 413 ? 19.314 -6.484 -22.086 1.00 95.69 413 LYS A CA 1
ATOM 3164 C C . LYS A 1 413 ? 18.216 -7.511 -22.301 1.00 95.69 413 LYS A C 1
ATOM 3166 O O . LYS A 1 413 ? 17.074 -7.158 -22.601 1.00 95.69 413 LYS A O 1
ATOM 3171 N N . ARG A 1 414 ? 18.540 -8.794 -22.150 1.00 96.00 414 ARG A N 1
ATOM 3172 C CA . ARG A 1 414 ? 17.563 -9.877 -22.301 1.00 96.00 414 ARG A CA 1
ATOM 3173 C C . ARG A 1 414 ? 16.435 -9.756 -21.276 1.00 96.00 414 ARG A C 1
ATOM 3175 O O . ARG A 1 414 ? 15.268 -9.819 -21.656 1.00 96.00 414 ARG A O 1
ATOM 3182 N N . ARG A 1 415 ? 16.776 -9.561 -20.003 1.00 95.81 415 ARG A N 1
ATOM 3183 C CA . ARG A 1 415 ? 15.819 -9.518 -18.894 1.00 95.81 415 ARG A CA 1
ATOM 3184 C C . ARG A 1 415 ? 14.940 -8.272 -18.955 1.00 95.81 415 ARG A C 1
ATOM 3186 O O . ARG A 1 415 ? 13.727 -8.359 -18.774 1.00 95.81 415 ARG A O 1
ATOM 3193 N N . VAL A 1 416 ? 15.528 -7.132 -19.307 1.00 96.44 416 VAL A N 1
ATOM 3194 C CA . VAL A 1 416 ? 14.783 -5.892 -19.552 1.00 96.44 416 VAL A CA 1
ATOM 3195 C C . VAL A 1 416 ? 13.820 -6.066 -20.728 1.00 96.44 416 VAL A C 1
ATOM 3197 O O . VAL A 1 416 ? 12.670 -5.648 -20.636 1.00 96.44 416 VAL A O 1
ATOM 3200 N N . ASN A 1 417 ? 14.219 -6.747 -21.807 1.00 97.25 417 ASN A N 1
ATOM 3201 C CA . ASN A 1 417 ? 13.304 -7.046 -22.913 1.00 97.25 417 ASN A CA 1
ATOM 3202 C C . ASN A 1 417 ? 12.147 -7.971 -22.496 1.00 97.25 417 ASN A C 1
ATOM 3204 O O . ASN A 1 417 ? 11.026 -7.786 -22.969 1.00 97.25 417 ASN A O 1
ATOM 3208 N N . GLU A 1 418 ? 12.379 -8.931 -21.596 1.00 97.25 418 GLU A N 1
ATOM 3209 C CA . GLU A 1 418 ? 11.310 -9.756 -21.013 1.00 97.25 418 GLU A CA 1
ATOM 3210 C C . GLU A 1 418 ? 10.332 -8.899 -20.177 1.00 97.25 418 GLU A C 1
ATOM 3212 O O . GLU A 1 418 ? 9.117 -9.055 -20.318 1.00 97.25 418 GLU A O 1
ATOM 3217 N N . LEU A 1 419 ? 10.830 -7.936 -19.387 1.00 97.69 419 LEU A N 1
ATOM 3218 C CA . LEU A 1 419 ? 10.001 -6.964 -18.654 1.00 97.69 419 LEU A CA 1
ATOM 3219 C C . LEU A 1 419 ? 9.185 -6.067 -19.598 1.00 97.69 419 LEU A C 1
ATOM 3221 O O . LEU A 1 419 ? 7.983 -5.882 -19.408 1.00 97.69 419 LEU A O 1
ATOM 3225 N N . VAL A 1 420 ? 9.824 -5.519 -20.635 1.00 97.75 420 VAL A N 1
ATOM 3226 C CA . VAL A 1 420 ? 9.172 -4.703 -21.674 1.00 97.75 420 VAL A CA 1
ATOM 3227 C C . VAL A 1 420 ? 8.082 -5.515 -22.376 1.00 97.75 420 VAL A C 1
ATOM 3229 O O . VAL A 1 420 ? 6.995 -4.996 -22.633 1.00 97.75 420 VAL A O 1
ATOM 3232 N N . GLY A 1 421 ? 8.350 -6.795 -22.651 1.00 98.00 421 GLY A N 1
ATOM 3233 C CA . GLY A 1 421 ? 7.388 -7.740 -23.209 1.00 98.00 421 GLY A CA 1
ATOM 3234 C C . GLY A 1 421 ? 6.175 -7.949 -22.303 1.00 98.00 421 GLY A C 1
ATOM 3235 O O . GLY A 1 421 ? 5.047 -7.860 -22.786 1.00 98.00 421 GLY A O 1
ATOM 3236 N N . LEU A 1 422 ? 6.393 -8.144 -20.996 1.00 98.06 422 LEU A N 1
ATOM 3237 C CA . LEU A 1 422 ? 5.325 -8.233 -19.994 1.00 98.06 422 LEU A CA 1
ATOM 3238 C C . LEU A 1 422 ? 4.473 -6.956 -19.965 1.00 98.06 422 LEU A C 1
ATOM 3240 O O . LEU A 1 422 ? 3.249 -7.030 -20.054 1.00 98.06 422 LEU A O 1
ATOM 3244 N N . ILE A 1 423 ? 5.103 -5.780 -19.895 1.00 97.94 423 ILE A N 1
ATOM 3245 C CA . ILE A 1 423 ? 4.388 -4.495 -19.895 1.00 97.94 423 ILE A CA 1
ATOM 3246 C C . ILE A 1 423 ? 3.561 -4.350 -21.174 1.00 97.94 423 ILE A C 1
ATOM 3248 O O . ILE A 1 423 ? 2.368 -4.081 -21.087 1.00 97.94 423 ILE A O 1
ATOM 3252 N N . HIS A 1 424 ? 4.147 -4.596 -22.348 1.00 97.88 424 HIS A N 1
ATOM 3253 C CA . HIS A 1 424 ? 3.434 -4.513 -23.623 1.00 97.88 424 HIS A CA 1
ATOM 3254 C C . HIS A 1 424 ? 2.265 -5.499 -23.708 1.00 97.88 424 HIS A C 1
ATOM 3256 O O . HIS A 1 424 ? 1.193 -5.124 -24.179 1.00 97.88 424 HIS A O 1
ATOM 3262 N N . HIS A 1 425 ? 2.442 -6.735 -23.233 1.00 98.06 425 HIS A N 1
ATOM 3263 C CA . HIS A 1 425 ? 1.370 -7.726 -23.190 1.00 98.06 425 HIS A CA 1
ATOM 3264 C C . HIS A 1 425 ? 0.188 -7.244 -22.342 1.00 98.06 425 HIS A C 1
ATOM 3266 O O . HIS A 1 425 ? -0.960 -7.462 -22.698 1.00 98.06 425 HIS A O 1
ATOM 3272 N N . VAL A 1 426 ? 0.431 -6.549 -21.235 1.00 97.81 426 VAL A N 1
ATOM 3273 C CA . VAL A 1 426 ? -0.657 -6.111 -20.353 1.00 97.81 426 VAL A CA 1
ATOM 3274 C C . VAL A 1 426 ? -1.257 -4.781 -20.811 1.00 97.81 426 VAL A C 1
ATOM 3276 O O . VAL A 1 426 ? -2.476 -4.638 -20.919 1.00 97.81 426 VAL A O 1
ATOM 3279 N N . THR A 1 427 ? -0.417 -3.800 -21.137 1.00 97.50 427 THR A N 1
ATOM 3280 C CA . THR A 1 427 ? -0.841 -2.419 -21.411 1.00 97.50 427 THR A CA 1
ATOM 3281 C C . THR A 1 427 ? -1.067 -2.112 -22.889 1.00 97.50 427 THR A C 1
ATOM 3283 O O . THR A 1 427 ? -1.633 -1.069 -23.208 1.00 97.50 427 THR A O 1
ATOM 3286 N N . GLY A 1 428 ? -0.619 -2.978 -23.803 1.00 96.81 428 GLY A N 1
ATOM 3287 C CA . GLY A 1 428 ? -0.636 -2.728 -25.248 1.00 96.81 428 GLY A CA 1
ATOM 3288 C C . GLY A 1 428 ? 0.357 -1.657 -25.712 1.00 96.81 428 GLY A C 1
ATOM 3289 O O . GLY A 1 428 ? 0.270 -1.191 -26.851 1.00 96.81 428 GLY A O 1
ATOM 3290 N N . LYS A 1 429 ? 1.292 -1.215 -24.854 1.00 95.38 429 LYS A N 1
ATOM 3291 C CA . LYS A 1 429 ? 2.276 -0.179 -25.199 1.00 95.38 429 LYS A CA 1
ATOM 3292 C C . LYS A 1 429 ? 3.706 -0.658 -25.062 1.00 95.38 429 LYS A C 1
ATOM 3294 O O . LYS A 1 429 ? 4.107 -1.223 -24.052 1.00 95.38 429 LYS A O 1
ATOM 3299 N N . ARG A 1 430 ? 4.482 -0.396 -26.114 1.00 94.56 430 ARG A N 1
ATOM 3300 C CA . ARG A 1 430 ? 5.927 -0.604 -26.120 1.00 94.56 430 ARG A CA 1
ATOM 3301 C C . ARG A 1 430 ? 6.583 0.619 -25.504 1.00 94.56 430 ARG A C 1
ATOM 3303 O O . ARG A 1 430 ? 6.383 1.731 -25.989 1.00 94.56 430 ARG A O 1
ATOM 3310 N N . ILE A 1 431 ? 7.348 0.400 -24.446 1.00 94.12 431 ILE A N 1
ATOM 3311 C CA . ILE A 1 431 ? 8.204 1.430 -23.861 1.00 94.12 431 ILE A CA 1
ATOM 3312 C C . ILE A 1 431 ? 9.537 1.493 -24.588 1.00 94.12 431 ILE A C 1
ATOM 3314 O O . ILE A 1 431 ? 9.971 0.525 -25.211 1.00 94.12 431 ILE A O 1
ATOM 3318 N N . THR A 1 432 ? 10.187 2.647 -24.498 1.00 92.38 432 THR A N 1
ATOM 3319 C CA . THR A 1 432 ? 11.540 2.840 -25.014 1.00 92.38 432 THR A CA 1
ATOM 3320 C C . THR A 1 432 ? 12.540 2.662 -23.878 1.00 92.38 432 THR A C 1
ATOM 3322 O O . THR A 1 432 ? 12.518 3.426 -22.920 1.00 92.38 432 THR A O 1
ATOM 3325 N N . VAL A 1 433 ? 13.446 1.697 -23.996 1.00 93.06 433 VAL A N 1
ATOM 3326 C CA . VAL A 1 433 ? 14.559 1.482 -23.057 1.00 93.06 433 VAL A CA 1
ATOM 3327 C C . VAL A 1 433 ? 15.879 1.531 -23.816 1.00 93.06 433 VAL A C 1
ATOM 3329 O O . VAL A 1 433 ? 15.917 1.289 -25.022 1.00 93.06 433 VAL A O 1
ATOM 3332 N N . TYR A 1 434 ? 16.948 1.906 -23.124 1.00 91.50 434 TYR A N 1
ATOM 3333 C CA . TYR A 1 434 ? 18.276 2.097 -23.701 1.00 91.50 434 TYR A CA 1
ATOM 3334 C C . TYR A 1 434 ? 19.269 1.269 -22.895 1.00 91.50 434 TYR A C 1
ATOM 3336 O O . TYR A 1 434 ? 19.023 0.994 -21.723 1.00 91.50 434 TYR A O 1
ATOM 3344 N N . PHE A 1 435 ? 20.373 0.878 -23.520 1.00 93.12 435 PHE A N 1
ATOM 3345 C CA . PHE A 1 435 ? 21.377 0.009 -22.915 1.00 93.12 435 PHE A CA 1
ATOM 3346 C C . PHE A 1 435 ? 22.751 0.669 -22.986 1.00 93.12 435 PHE A C 1
ATOM 3348 O O . PHE A 1 435 ? 23.046 1.337 -23.978 1.00 93.12 435 PHE A O 1
ATOM 3355 N N . THR A 1 436 ? 23.557 0.502 -21.941 1.00 92.00 436 THR A N 1
ATOM 3356 C CA . THR A 1 436 ? 24.928 1.022 -21.855 1.00 92.00 436 THR A CA 1
ATOM 3357 C C . THR A 1 436 ? 25.828 0.003 -21.165 1.00 92.00 436 THR A C 1
ATOM 3359 O O . THR A 1 436 ? 25.400 -0.636 -20.203 1.00 92.00 436 THR A O 1
ATOM 3362 N N . ASP A 1 437 ? 27.057 -0.150 -21.654 1.00 92.19 437 ASP A N 1
ATOM 3363 C CA . ASP A 1 437 ? 28.116 -0.900 -20.962 1.00 92.19 437 ASP A CA 1
ATOM 3364 C C . ASP A 1 437 ? 28.750 -0.054 -19.843 1.00 92.19 437 ASP A C 1
ATOM 3366 O O . ASP A 1 437 ? 29.282 -0.583 -18.872 1.00 92.19 437 ASP A O 1
ATOM 3370 N N . GLU A 1 438 ? 28.644 1.275 -19.950 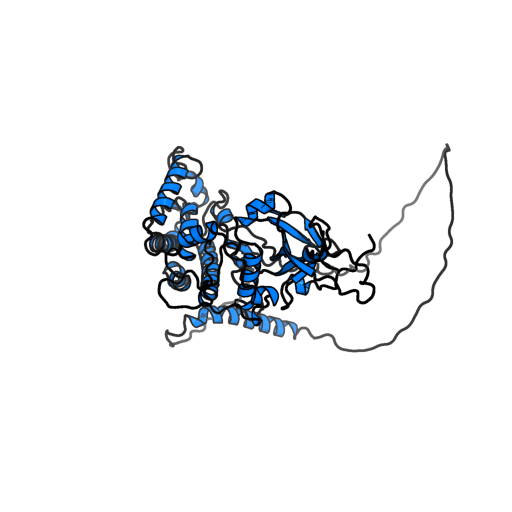1.00 89.88 438 GLU A N 1
ATOM 3371 C CA . GLU A 1 438 ? 29.194 2.223 -18.986 1.00 89.88 438 GLU A CA 1
ATOM 3372 C C . GLU A 1 438 ? 28.073 2.822 -18.121 1.00 89.88 438 GLU A C 1
ATOM 3374 O O . GLU A 1 438 ? 27.332 3.696 -18.600 1.00 89.88 438 GLU A O 1
ATOM 3379 N N . PRO A 1 439 ? 27.908 2.372 -16.862 1.00 80.12 439 PRO A N 1
ATOM 3380 C CA . PRO A 1 439 ? 26.844 2.855 -15.982 1.00 80.12 439 PRO A CA 1
ATOM 3381 C C . PRO A 1 439 ? 26.976 4.357 -15.695 1.00 80.12 439 PRO A C 1
ATOM 3383 O O . PRO A 1 439 ? 25.978 5.078 -15.693 1.00 80.12 439 PRO A O 1
ATOM 3386 N N . ASP A 1 440 ? 28.207 4.859 -15.575 1.00 80.50 440 ASP A N 1
ATOM 3387 C CA . ASP A 1 440 ? 28.489 6.269 -15.275 1.00 80.50 440 ASP A CA 1
ATOM 3388 C C . ASP A 1 440 ? 28.125 7.212 -16.436 1.00 80.50 440 ASP A C 1
ATOM 3390 O O . ASP A 1 440 ? 27.793 8.385 -16.231 1.00 80.50 440 ASP A O 1
ATOM 3394 N N . GLN A 1 441 ? 28.106 6.700 -17.672 1.00 75.56 441 GLN A N 1
ATOM 3395 C CA . GLN A 1 441 ? 27.708 7.466 -18.854 1.00 75.56 441 GLN A CA 1
ATOM 3396 C C . GLN A 1 441 ? 26.195 7.463 -19.110 1.00 75.56 441 GLN A C 1
ATOM 3398 O O . GLN A 1 441 ? 25.720 8.205 -19.981 1.00 75.56 441 GLN A O 1
ATOM 3403 N N . ALA A 1 442 ? 25.405 6.698 -18.344 1.00 69.62 442 ALA A N 1
ATOM 3404 C CA . ALA A 1 442 ? 23.954 6.592 -18.525 1.00 69.62 442 ALA A CA 1
ATOM 3405 C C . ALA A 1 442 ? 23.241 7.959 -18.480 1.00 69.62 442 ALA A C 1
ATOM 3407 O O . ALA A 1 442 ? 22.228 8.168 -19.155 1.00 69.62 442 ALA A O 1
ATOM 3408 N N . HIS A 1 443 ? 23.796 8.922 -17.735 1.00 66.19 443 HIS A N 1
ATOM 3409 C CA . HIS A 1 443 ? 23.275 10.287 -17.638 1.00 66.19 443 HIS A CA 1
ATOM 3410 C C . HIS A 1 443 ? 23.637 11.196 -18.825 1.00 66.19 443 HIS A C 1
ATOM 3412 O O . HIS A 1 443 ? 22.990 12.231 -19.021 1.00 66.19 443 HIS A O 1
ATOM 3418 N N . GLN A 1 444 ? 24.661 10.853 -19.612 1.00 64.75 444 GLN A N 1
ATOM 3419 C CA . GLN A 1 444 ? 25.208 11.723 -20.658 1.00 64.75 444 GLN A CA 1
ATOM 3420 C C . GLN A 1 444 ? 24.729 11.353 -22.068 1.00 64.75 444 GLN A C 1
ATOM 3422 O O . GLN A 1 444 ? 24.514 12.251 -22.882 1.00 64.75 444 GLN A O 1
ATOM 3427 N N . SER A 1 445 ? 24.476 10.071 -22.340 1.00 55.72 445 SER A N 1
ATOM 3428 C CA . SER A 1 445 ? 24.231 9.541 -23.694 1.00 55.72 445 SER A CA 1
ATOM 3429 C C . SER A 1 445 ? 22.826 9.790 -24.274 1.00 55.72 445 SER A C 1
ATOM 3431 O O . SER A 1 445 ? 22.545 9.447 -25.422 1.00 55.72 445 SER A O 1
ATOM 3433 N N . CYS A 1 446 ? 21.916 10.425 -23.531 1.00 54.47 446 CYS A N 1
ATOM 3434 C CA . CYS A 1 446 ? 20.512 10.555 -23.934 1.00 54.47 446 CYS A CA 1
ATOM 3435 C C . CYS A 1 446 ? 20.207 11.863 -24.689 1.00 54.47 446 CYS A C 1
ATOM 3437 O O . CYS A 1 446 ? 19.532 12.744 -24.157 1.00 54.47 446 CYS A O 1
ATOM 3439 N N . GLY A 1 447 ? 20.666 11.959 -25.940 1.00 60.25 447 GLY A N 1
ATOM 3440 C CA . GLY A 1 447 ? 20.181 12.912 -26.950 1.00 60.25 447 GLY A CA 1
ATOM 3441 C C . GLY A 1 447 ? 20.414 14.417 -26.689 1.00 60.25 447 GLY A C 1
ATOM 3442 O O . GLY A 1 447 ? 20.950 14.822 -25.654 1.00 60.25 447 GLY A O 1
ATOM 3443 N N . PRO A 1 448 ? 20.022 15.286 -27.645 1.00 60.91 448 PRO A N 1
ATOM 3444 C CA . PRO A 1 448 ? 20.165 16.737 -27.518 1.00 60.91 448 PRO A CA 1
ATOM 3445 C C . PRO A 1 448 ? 19.457 17.260 -26.259 1.00 60.91 448 PRO A C 1
ATOM 3447 O O . PRO A 1 448 ? 18.349 16.824 -25.955 1.00 60.91 448 PRO A O 1
ATOM 3450 N N . ARG A 1 449 ? 20.053 18.234 -25.548 1.00 58.34 449 ARG A N 1
ATOM 3451 C CA . ARG A 1 449 ? 19.548 18.778 -24.262 1.00 58.34 449 ARG A CA 1
ATOM 3452 C C . ARG A 1 449 ? 18.054 19.130 -24.255 1.00 58.34 449 ARG A C 1
ATOM 3454 O O . ARG A 1 449 ? 17.414 18.958 -23.225 1.00 58.34 449 ARG A O 1
ATOM 3461 N N . PHE A 1 450 ? 17.499 19.581 -25.381 1.00 57.66 450 PHE A N 1
ATOM 3462 C CA . PHE A 1 450 ? 16.080 19.943 -25.502 1.00 57.66 450 PHE A CA 1
ATOM 3463 C C . PHE A 1 450 ? 15.122 18.737 -25.399 1.00 57.66 450 PHE A C 1
ATOM 3465 O O . PHE A 1 450 ? 13.959 18.891 -25.044 1.00 57.66 450 PHE A O 1
ATOM 3472 N N . TRP A 1 451 ? 15.628 17.524 -25.640 1.00 55.34 451 TRP A N 1
ATOM 3473 C CA . TRP A 1 451 ? 14.904 16.257 -25.514 1.00 55.34 451 TRP A CA 1
ATOM 3474 C C . TRP A 1 451 ? 15.256 15.490 -24.229 1.00 55.34 451 TRP A C 1
ATOM 3476 O O . TRP A 1 451 ? 14.909 14.313 -24.107 1.00 55.34 451 TRP A O 1
ATOM 3486 N N . ARG A 1 452 ? 15.934 16.118 -23.251 1.00 56.41 452 ARG A N 1
ATOM 3487 C CA . ARG A 1 452 ? 16.285 15.462 -21.978 1.00 56.41 452 ARG A CA 1
ATOM 3488 C C . ARG A 1 452 ? 15.043 15.116 -21.138 1.00 56.41 452 ARG A C 1
ATOM 3490 O O . ARG A 1 452 ? 14.566 15.893 -20.320 1.00 56.41 452 ARG A O 1
ATOM 3497 N N . ARG A 1 453 ? 14.577 13.888 -21.366 1.00 58.56 453 ARG A N 1
ATOM 3498 C CA . ARG A 1 453 ? 13.950 12.828 -20.543 1.00 58.56 453 ARG A CA 1
ATOM 3499 C C . ARG A 1 453 ? 13.161 13.074 -19.248 1.00 58.56 453 ARG A C 1
ATOM 3501 O O . ARG A 1 453 ? 12.473 12.135 -18.867 1.00 58.56 453 ARG A O 1
ATOM 3508 N N . SER A 1 454 ? 13.208 14.205 -18.543 1.00 57.09 454 SER A N 1
ATOM 3509 C CA . SER A 1 454 ? 12.512 14.269 -17.233 1.00 57.09 454 SER A CA 1
ATOM 3510 C C . SER A 1 454 ? 11.704 15.521 -16.920 1.00 57.09 454 SER A C 1
ATOM 3512 O O . SER A 1 454 ? 10.659 15.364 -16.296 1.00 57.09 454 SER A O 1
ATOM 3514 N N . ASP A 1 455 ? 12.066 16.710 -17.409 1.00 60.66 455 ASP A N 1
ATOM 3515 C CA . ASP A 1 455 ? 11.541 17.946 -16.794 1.00 60.66 455 ASP A CA 1
ATOM 3516 C C . ASP A 1 455 ? 10.886 18.937 -17.786 1.00 60.66 455 ASP A C 1
ATOM 3518 O O . ASP A 1 455 ? 10.832 20.136 -17.536 1.00 60.66 455 ASP A O 1
ATOM 3522 N N . GLY A 1 456 ? 10.361 18.456 -18.922 1.00 72.50 456 GLY A N 1
ATOM 3523 C CA . GLY A 1 456 ? 9.762 19.310 -19.962 1.00 72.50 456 GLY A CA 1
ATOM 3524 C C . GLY A 1 456 ? 8.266 19.084 -20.215 1.00 72.50 456 GLY A C 1
ATOM 3525 O O . GLY A 1 456 ? 7.755 17.972 -20.073 1.00 72.50 456 GLY A O 1
ATOM 3526 N N . PHE A 1 457 ? 7.576 20.122 -20.701 1.00 81.00 457 PHE A N 1
ATOM 3527 C CA . PHE A 1 457 ? 6.171 20.062 -21.141 1.00 81.00 457 PHE A CA 1
ATOM 3528 C C . PHE A 1 457 ? 5.916 18.935 -22.160 1.00 81.00 457 PHE A C 1
ATOM 3530 O O . PHE A 1 457 ? 4.926 18.213 -22.058 1.00 81.00 457 PHE A O 1
ATOM 3537 N N . CYS A 1 458 ? 6.854 18.700 -23.086 1.00 82.50 458 CYS A N 1
ATOM 3538 C CA . CYS A 1 458 ? 6.767 17.604 -24.056 1.00 82.50 458 CYS A CA 1
ATOM 3539 C C . CYS A 1 458 ? 6.753 16.216 -23.391 1.00 82.50 458 CYS A C 1
ATOM 3541 O O . CYS A 1 458 ? 6.059 15.315 -23.860 1.00 82.50 458 CYS A O 1
ATOM 3543 N N . HIS A 1 459 ? 7.477 16.037 -22.280 1.00 79.00 459 HIS A N 1
ATOM 3544 C CA . HIS A 1 459 ? 7.478 14.779 -21.527 1.00 79.00 459 HIS A CA 1
ATOM 3545 C C . HIS A 1 459 ? 6.150 14.559 -20.804 1.00 79.00 459 HIS A C 1
ATOM 3547 O O . HIS A 1 459 ? 5.600 13.458 -20.829 1.00 79.00 459 HIS A O 1
ATOM 3553 N N . ALA A 1 460 ? 5.588 15.621 -20.220 1.00 83.88 460 ALA A N 1
ATOM 3554 C CA . ALA A 1 460 ? 4.245 15.581 -19.648 1.00 83.88 460 ALA A CA 1
ATOM 3555 C C . ALA A 1 460 ? 3.194 15.223 -20.715 1.00 83.88 460 ALA A C 1
ATOM 3557 O O . ALA A 1 460 ? 2.360 14.348 -20.476 1.00 83.88 460 ALA A O 1
ATOM 3558 N N . GLY A 1 461 ? 3.292 15.816 -21.911 1.00 88.00 461 GLY A N 1
ATOM 3559 C CA . GLY A 1 461 ? 2.446 15.498 -23.064 1.00 88.00 461 GLY A CA 1
ATOM 3560 C C . GLY A 1 461 ? 2.572 14.041 -23.518 1.00 88.00 461 GLY A C 1
ATOM 3561 O O . GLY A 1 461 ? 1.560 13.354 -23.647 1.00 88.00 461 GLY A O 1
ATOM 3562 N N . ARG A 1 462 ? 3.800 13.523 -23.667 1.00 85.88 462 ARG A N 1
ATOM 3563 C CA . ARG A 1 462 ? 4.056 12.106 -23.994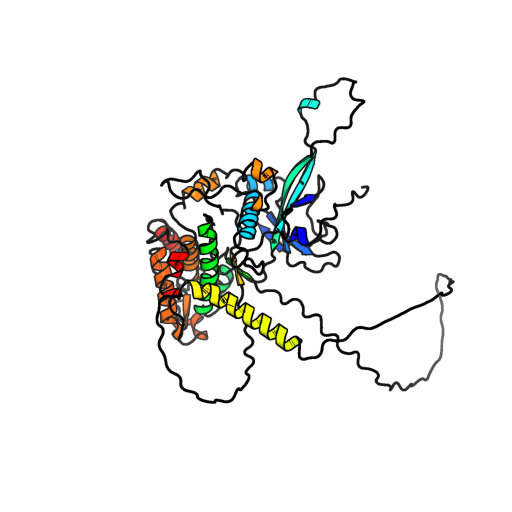 1.00 85.88 462 ARG A CA 1
ATOM 3564 C C . ARG A 1 462 ? 3.479 11.170 -22.932 1.00 85.88 462 ARG A C 1
ATOM 3566 O O . ARG A 1 462 ? 2.795 10.210 -23.276 1.00 85.88 462 ARG A O 1
ATOM 3573 N N . ARG A 1 463 ? 3.706 11.440 -21.641 1.00 86.31 463 ARG A N 1
ATOM 3574 C CA . ARG A 1 463 ? 3.138 10.644 -20.536 1.00 86.31 463 ARG A CA 1
ATOM 3575 C C . ARG A 1 463 ? 1.615 10.667 -20.544 1.00 86.31 463 ARG A C 1
ATOM 3577 O O . ARG A 1 463 ? 0.992 9.628 -20.344 1.00 86.31 463 ARG A O 1
ATOM 3584 N N . TRP A 1 464 ? 1.012 11.825 -20.791 1.00 89.69 464 TRP A N 1
ATOM 3585 C CA . TRP A 1 464 ? -0.436 11.942 -20.919 1.00 89.69 464 TRP A CA 1
ATOM 3586 C C . TRP A 1 464 ? -0.958 11.133 -22.110 1.00 89.69 464 TRP A C 1
ATOM 3588 O O . TRP A 1 464 ? -1.854 10.312 -21.934 1.00 89.69 464 TRP A O 1
ATOM 3598 N N . GLN A 1 465 ? -0.336 11.271 -23.283 1.00 91.81 465 GLN A N 1
ATOM 3599 C CA . GLN A 1 465 ? -0.677 10.492 -24.471 1.00 91.81 465 GLN A CA 1
ATOM 3600 C C . GLN A 1 465 ? -0.563 8.985 -24.205 1.00 91.81 465 GLN A C 1
ATOM 3602 O O . GLN A 1 465 ? -1.484 8.241 -24.531 1.00 91.81 465 GLN A O 1
ATOM 3607 N N . MET A 1 466 ? 0.520 8.527 -23.567 1.00 89.00 466 MET A N 1
ATOM 3608 C CA . MET A 1 466 ? 0.680 7.122 -23.188 1.00 89.00 466 MET A CA 1
ATOM 3609 C C . MET A 1 466 ? -0.443 6.655 -22.266 1.00 89.00 466 MET A C 1
ATOM 3611 O O . MET A 1 466 ? -1.035 5.619 -22.545 1.00 89.00 466 MET A O 1
ATOM 3615 N N . ARG A 1 467 ? -0.778 7.423 -21.219 1.00 90.50 467 ARG A N 1
ATOM 3616 C CA . ARG A 1 467 ? -1.876 7.097 -20.294 1.00 90.50 467 ARG A CA 1
ATOM 3617 C C . ARG A 1 467 ? -3.221 7.007 -21.004 1.00 90.50 467 ARG A C 1
ATOM 3619 O O . ARG A 1 467 ? -3.987 6.093 -20.726 1.00 90.50 467 ARG A O 1
ATOM 3626 N N . VAL A 1 468 ? -3.510 7.936 -21.914 1.00 92.62 468 VAL A N 1
ATOM 3627 C CA . VAL A 1 468 ? -4.745 7.908 -22.707 1.00 92.62 468 VAL A CA 1
ATOM 3628 C C . VAL A 1 468 ? -4.771 6.657 -23.579 1.00 92.62 468 VAL A C 1
ATOM 3630 O O . VAL A 1 468 ? -5.763 5.935 -23.591 1.00 92.62 468 VAL A O 1
ATOM 3633 N N . GLN A 1 469 ? -3.675 6.347 -24.269 1.00 92.62 469 GLN A N 1
ATOM 3634 C CA . GLN A 1 469 ? -3.646 5.198 -25.163 1.00 92.62 469 GLN A CA 1
ATOM 3635 C C . GLN A 1 469 ? -3.693 3.852 -24.426 1.00 92.62 469 GLN A C 1
ATOM 3637 O O . GLN A 1 469 ? -4.425 2.971 -24.873 1.00 92.62 469 GLN A O 1
ATOM 3642 N N . THR A 1 470 ? -2.949 3.675 -23.324 1.00 92.44 470 THR A N 1
ATOM 3643 C CA . THR A 1 470 ? -3.051 2.459 -22.493 1.00 92.44 470 THR A CA 1
ATOM 3644 C C . THR A 1 470 ? -4.459 2.312 -21.939 1.00 92.44 470 THR A C 1
ATOM 3646 O O . THR A 1 470 ? -4.993 1.211 -21.873 1.00 92.44 470 THR A O 1
ATOM 3649 N N . PHE A 1 471 ? -5.095 3.428 -21.578 1.00 91.12 471 PHE A N 1
ATOM 3650 C CA . PHE A 1 471 ? -6.447 3.412 -21.050 1.00 91.12 471 PHE A CA 1
ATOM 3651 C C . PHE A 1 471 ? -7.501 3.006 -22.092 1.00 91.12 471 PHE A C 1
ATOM 3653 O O . PHE A 1 471 ? -8.402 2.229 -21.758 1.00 91.12 471 PHE A O 1
ATOM 3660 N N . VAL A 1 472 ? -7.408 3.539 -23.313 1.00 94.06 472 VAL A N 1
ATOM 3661 C CA . VAL A 1 472 ? -8.393 3.325 -24.388 1.00 94.06 472 VAL A CA 1
ATOM 3662 C C . VAL A 1 472 ? -8.251 1.942 -25.022 1.00 94.06 472 VAL A C 1
ATOM 3664 O O . VAL A 1 472 ? -9.262 1.299 -25.285 1.00 94.06 472 VAL A O 1
ATOM 3667 N N . ALA A 1 473 ? -7.021 1.474 -25.244 1.00 94.62 473 ALA A N 1
ATOM 3668 C CA . ALA A 1 473 ? -6.754 0.225 -25.957 1.00 94.62 473 ALA A CA 1
ATOM 3669 C C . ALA A 1 473 ? -5.683 -0.632 -25.251 1.00 94.62 473 ALA A C 1
ATOM 3671 O O . ALA A 1 473 ? -4.596 -0.834 -25.802 1.00 94.62 473 ALA A O 1
ATOM 3672 N N . PRO A 1 474 ? -5.953 -1.121 -24.026 1.00 96.25 474 PRO A N 1
ATOM 3673 C CA . PRO A 1 474 ? -5.074 -2.084 -23.372 1.00 96.25 474 PRO A CA 1
ATOM 3674 C C . PRO A 1 474 ? -5.139 -3.446 -24.079 1.00 96.25 474 PRO A C 1
ATOM 3676 O O . PRO A 1 474 ? -6.193 -3.822 -24.588 1.00 96.25 474 PRO A O 1
ATOM 3679 N N . TYR A 1 475 ? -4.039 -4.205 -24.080 1.00 97.06 475 TYR A N 1
ATOM 3680 C CA . TYR A 1 475 ? -4.008 -5.529 -24.719 1.00 97.06 475 TYR A CA 1
ATOM 3681 C C . TYR A 1 475 ? -4.597 -6.620 -23.815 1.00 97.06 475 TYR A C 1
ATOM 3683 O O . TYR A 1 475 ? -5.527 -7.309 -24.219 1.00 97.06 475 TYR A O 1
ATOM 3691 N N . ASN A 1 476 ? -4.115 -6.734 -22.572 1.00 97.00 476 ASN A N 1
ATOM 3692 C CA . ASN A 1 476 ? -4.639 -7.679 -21.583 1.00 97.00 476 ASN A CA 1
ATOM 3693 C C . ASN A 1 476 ? -4.843 -6.995 -20.215 1.00 97.00 476 ASN A C 1
ATOM 3695 O O . ASN A 1 476 ? -4.102 -7.253 -19.264 1.00 97.00 476 ASN A O 1
ATOM 3699 N N . PRO A 1 477 ? -5.831 -6.089 -20.087 1.00 96.31 477 PRO A N 1
ATOM 3700 C CA . PRO A 1 477 ? -6.053 -5.339 -18.851 1.00 96.31 477 PRO A CA 1
ATOM 3701 C C . PRO A 1 477 ? -6.575 -6.192 -17.686 1.00 96.31 477 PRO A C 1
ATOM 3703 O O . PRO A 1 477 ? -6.538 -5.735 -16.544 1.00 96.31 477 PRO A O 1
ATOM 3706 N N . GLY A 1 478 ? -7.099 -7.386 -17.968 1.00 95.44 478 GLY A N 1
ATOM 3707 C CA . GLY A 1 478 ? -7.728 -8.276 -16.993 1.00 95.44 478 GLY A CA 1
ATOM 3708 C C . GLY A 1 478 ? -6.795 -9.332 -16.404 1.00 95.44 478 GLY A C 1
ATOM 3709 O O . GLY A 1 478 ? -7.270 -10.140 -15.615 1.00 95.44 478 GLY A O 1
ATOM 3710 N N . ILE A 1 479 ? -5.509 -9.331 -16.776 1.00 96.44 479 ILE A N 1
ATOM 3711 C CA . ILE A 1 479 ? -4.551 -10.346 -16.332 1.00 96.44 479 ILE A CA 1
ATOM 3712 C C . ILE A 1 479 ? -4.515 -10.457 -14.799 1.00 96.44 479 ILE A C 1
ATOM 3714 O O . ILE A 1 479 ? -4.412 -9.460 -14.072 1.00 96.44 479 ILE A O 1
ATOM 3718 N N . THR A 1 480 ? -4.603 -11.687 -14.310 1.00 96.38 480 THR A N 1
ATOM 3719 C CA . THR A 1 480 ? -4.478 -12.018 -12.889 1.00 96.38 480 THR A CA 1
ATOM 3720 C C . THR A 1 480 ? -3.012 -12.043 -12.462 1.00 96.38 480 THR A C 1
ATOM 3722 O O . THR A 1 480 ? -2.096 -12.110 -13.286 1.00 96.38 480 THR A O 1
ATOM 3725 N N . ALA A 1 481 ? -2.756 -11.997 -11.154 1.00 96.69 481 ALA A N 1
ATOM 3726 C CA . ALA A 1 481 ? -1.390 -12.081 -10.652 1.00 96.69 481 ALA A CA 1
ATOM 3727 C C . ALA A 1 481 ? -0.756 -13.451 -10.950 1.00 96.69 481 ALA A C 1
ATOM 3729 O O . ALA A 1 481 ? 0.404 -13.511 -11.352 1.00 96.69 481 ALA A O 1
ATOM 3730 N N . THR A 1 482 ? -1.531 -14.535 -10.848 1.00 96.69 482 THR A N 1
ATOM 3731 C CA . THR A 1 482 ? -1.092 -15.896 -11.198 1.00 96.69 482 THR A CA 1
ATOM 3732 C C . THR A 1 482 ? -0.687 -16.013 -12.667 1.00 96.69 482 THR A C 1
ATOM 3734 O O . THR A 1 482 ? 0.378 -16.546 -12.969 1.00 96.69 482 THR A O 1
ATOM 3737 N N . GLU A 1 483 ? -1.487 -15.473 -13.590 1.00 96.75 483 GLU A N 1
ATOM 3738 C CA . GLU A 1 483 ? -1.135 -15.455 -15.015 1.00 96.75 483 GLU A CA 1
ATOM 3739 C C . GLU A 1 483 ? 0.120 -14.614 -15.267 1.00 96.75 483 GLU A C 1
ATOM 3741 O O . GLU A 1 483 ? 1.012 -15.039 -15.999 1.00 96.75 483 GLU A O 1
ATOM 3746 N N . ALA A 1 484 ? 0.242 -13.449 -14.624 1.00 97.38 484 ALA A N 1
ATOM 3747 C CA . ALA A 1 484 ? 1.422 -12.602 -14.760 1.00 97.38 484 ALA A CA 1
ATOM 3748 C C . ALA A 1 484 ? 2.705 -13.303 -14.284 1.00 97.38 484 ALA A C 1
ATOM 3750 O O . ALA A 1 484 ? 3.736 -13.185 -14.943 1.00 97.38 484 ALA A O 1
ATOM 3751 N N . LEU A 1 485 ? 2.638 -14.078 -13.196 1.00 97.12 485 LEU A N 1
ATOM 3752 C CA . LEU A 1 485 ? 3.754 -14.880 -12.678 1.00 97.12 485 LEU A CA 1
ATOM 3753 C C . LEU A 1 485 ? 4.205 -15.993 -13.635 1.00 97.12 485 LEU A C 1
ATOM 3755 O O . LEU A 1 485 ? 5.356 -16.413 -13.574 1.00 97.12 485 LEU A O 1
ATOM 3759 N N . SER A 1 486 ? 3.342 -16.445 -14.547 1.00 96.88 486 SER A N 1
ATOM 3760 C CA . SER A 1 486 ? 3.704 -17.446 -15.563 1.00 96.88 486 SER A CA 1
ATOM 3761 C C . SER A 1 486 ? 4.473 -16.865 -16.760 1.00 96.88 486 SER A C 1
ATOM 3763 O O . SER A 1 486 ? 4.960 -17.607 -17.613 1.00 96.88 486 SER A O 1
ATOM 3765 N N . MET A 1 487 ? 4.603 -15.536 -16.840 1.00 97.50 487 MET A N 1
ATOM 3766 C CA . MET A 1 487 ? 5.231 -14.864 -17.977 1.00 97.50 487 MET A CA 1
ATOM 3767 C C . MET A 1 487 ? 6.754 -15.092 -18.017 1.00 97.50 487 MET A C 1
ATOM 3769 O O . MET A 1 487 ? 7.387 -15.248 -16.965 1.00 97.50 487 MET A O 1
ATOM 3773 N N . PRO A 1 488 ? 7.387 -15.035 -19.212 1.00 97.00 488 PRO A N 1
ATOM 3774 C CA . PRO A 1 488 ? 8.812 -15.330 -19.389 1.00 97.00 488 PRO A CA 1
ATOM 3775 C C . PRO A 1 488 ? 9.745 -14.616 -18.406 1.00 97.00 488 PRO A C 1
ATOM 3777 O O . PRO A 1 488 ? 10.689 -15.230 -17.911 1.00 97.00 488 PRO A O 1
ATOM 3780 N N . PHE A 1 489 ? 9.424 -13.364 -18.064 1.00 96.94 489 PHE A N 1
ATOM 3781 C CA . PHE A 1 489 ? 10.168 -12.537 -17.113 1.00 96.94 489 PHE A CA 1
ATOM 3782 C C . PHE A 1 489 ? 10.396 -13.219 -15.749 1.00 96.94 489 PHE A C 1
ATOM 3784 O O . PHE A 1 489 ? 11.471 -13.077 -15.161 1.00 96.94 489 PHE A O 1
ATOM 3791 N N . PHE A 1 490 ? 9.433 -14.012 -15.266 1.00 96.44 490 PHE A N 1
ATOM 3792 C CA . PHE A 1 490 ? 9.525 -14.714 -13.983 1.00 96.44 490 PHE A CA 1
ATOM 3793 C C . PHE A 1 490 ? 9.972 -16.176 -14.115 1.00 96.44 490 PHE A C 1
ATOM 3795 O O . PHE A 1 490 ? 10.643 -16.669 -13.215 1.00 96.44 490 PHE A O 1
ATOM 3802 N N . SER A 1 491 ? 9.688 -16.839 -15.240 1.00 91.19 491 SER A N 1
ATOM 3803 C CA . SER A 1 491 ? 9.874 -18.293 -15.416 1.00 91.19 491 SER A CA 1
ATOM 3804 C C . SER A 1 491 ? 11.321 -18.816 -15.429 1.00 91.19 491 SER A C 1
ATOM 3806 O O . SER A 1 491 ? 11.547 -19.983 -15.123 1.00 91.19 491 SER A O 1
ATOM 3808 N N . ARG A 1 492 ? 12.315 -17.998 -15.799 1.00 84.38 492 ARG A N 1
ATOM 3809 C CA . ARG A 1 492 ? 13.706 -18.458 -15.950 1.00 84.38 492 ARG A CA 1
ATOM 3810 C C . ARG A 1 492 ? 14.530 -18.135 -14.710 1.00 84.38 492 ARG A C 1
ATOM 3812 O O . ARG A 1 492 ? 14.803 -16.963 -14.448 1.00 84.38 492 ARG A O 1
ATOM 3819 N N . GLN A 1 493 ? 14.938 -19.170 -13.979 1.00 75.75 493 GLN A N 1
ATOM 3820 C CA . GLN A 1 493 ? 16.071 -19.068 -13.059 1.00 75.75 493 GLN A CA 1
ATOM 3821 C C . GLN A 1 493 ? 17.349 -18.916 -13.887 1.00 75.75 493 GLN A C 1
ATOM 3823 O O . GLN A 1 493 ? 17.491 -19.548 -14.934 1.00 75.75 493 GLN A O 1
ATOM 3828 N N . GLU A 1 494 ? 18.219 -18.005 -13.470 1.00 69.50 494 GLU A N 1
ATOM 3829 C CA . GLU A 1 494 ? 19.532 -17.845 -14.089 1.00 69.50 494 GLU A CA 1
ATOM 3830 C C . GLU A 1 494 ? 20.384 -19.023 -13.631 1.00 69.50 494 GLU A C 1
ATOM 3832 O O . GLU A 1 494 ? 20.544 -19.244 -12.432 1.00 69.50 494 GLU A O 1
ATOM 3837 N N . SER A 1 495 ? 20.786 -19.838 -14.603 1.00 57.84 495 SER A N 1
ATOM 3838 C CA . SER A 1 495 ? 21.732 -20.938 -14.436 1.00 57.84 495 SER A CA 1
ATOM 3839 C C . SER A 1 495 ? 23.156 -20.425 -14.462 1.00 57.84 495 SER A C 1
ATOM 3841 O O . SER A 1 495 ? 23.410 -19.603 -15.379 1.00 57.84 495 SER A O 1
#

Secondary structure (DSSP, 8-state):
----PPP---HHHHTT-SS--EEEEETT----TT-EEETTEEEEEEEEE-SSEEEEEEE-TTS-EEEEEEEEEPPSTHHHHHTTSPPHHHHHHHHHHHHHHS--TTS--TEEPPEEEEEEEEEE---GGGGG---S---S--PPPPEEEEEEEEEEEPP-S-BHHHHHH-GGG-S--HHHHHHHHHHHHHHHHHHHTTTEE-S---GGGEEEE-----------------------------------------------------------PPPTHHHHHHHHHHHHHHHHHHHHHHHTT--SS----------------------PPEEEE---TT-EE--GGG-SSS--PPPPPPGGG---HHHHHH-SPPPPHHHHHHHHHHTTS-HHHHHHHHHHHHHTTEEEEGGGHHHHHHHHHHHHHHHS-PPPEEEES-GGGGGT-SS-GGG-TTSSHHHHHHHHHHHHHHHHS-SSTT--HHHHHTSHHHH----

Radius of gyration: 31.08 Å; chains: 1; bounding box: 93×79×87 Å

Sequence (495 aa):
MAGRKLGKISTASFRGERADATVRLPSGFVIKEGAQLAETCFVGMLLGEGIQGVVYDLVDETGKPLNLVLKAVRSGAKAWMSNMLPSMEREWAIGQRLAMHCRTDTGLHPGFMRVGAALIVEEPVRDHRRQGARGEDLEQGKAKPKMQGHFKGMVLQKLSGQTLADILGSKRSGVQDVHYLRAALLQVLTALAEAQKLGFRHWDLRMTNIMEHHSLSEPVPAARTPKEAGSPYAQELTVGVPPASTDPSEAQGISRDSPEVWSAIELTEAGAAPTPNQEQSLRQKNQSRLVKSISTVAGVLSSRASQQGSAAAGTASEEVETVEQKVEGAWKIIDYGHADFGDKTLQYDGIIEGPPFHPDDGLPKWMLESGLPKMPLAEKCYRQFWWRKGDVYRMLMSLQNIIDGSTWPAQDKRRVNELVGLIHHVTGKRITVYFTDEPDQAHQSCGPRFWRRSDGFCHAGRRWQMRVQTFVAPYNPGITATEALSMPFFSRQES